Protein AF-A0A835YJF6-F1 (afdb_monomer_lite)

Secondary structure (DSSP, 8-state):
--HHHHHHHHHHTT-----------PPPPP-TT--GGGS---GGGTTS-SHHHHHHHHHHHHHTTSS---EEEEE--SS-HHHHHHHHHHHHHHHHHTT-EEEEE-TT-SSPPGGGT---SSS--B-PPPPHHHHHHHH--SSS-TT--S--PPPTTSS--TTTEEEEE-TT-SHHHHHHHHS-GGGPSTT-TT-SEEEEE-SS--HHHHTT-TTT----EE---S-HHHHHHHHHHH-TTTEE---S----S-HHHHSTT----HHHHHHHHHHHHHHHHHHHTSSSEEEETT-HHHHHHHHHTT-SS-EEEE-TTHHHHHHHHHHHHHHHHHHHHHHHHHHHHHHT--S---------------S------------S-HHHHHHHHHHHHHHHHHHHHHHHHHHHHHHHHTTTTS-----S----GGG-SSGGG--

Structure (mmCIF, N/CA/C/O backbone):
data_AF-A0A835YJF6-F1
#
_entry.id   AF-A0A835YJF6-F1
#
loop_
_atom_site.group_PDB
_atom_site.id
_atom_site.type_symbol
_atom_site.label_atom_id
_atom_site.label_alt_id
_atom_site.label_comp_id
_atom_site.label_asym_id
_atom_site.label_entity_id
_atom_site.label_seq_id
_atom_site.pdbx_PDB_ins_code
_atom_site.Cartn_x
_atom_site.Cartn_y
_atom_site.Cartn_z
_atom_site.occupancy
_atom_site.B_iso_or_equiv
_atom_site.auth_seq_id
_atom_site.auth_comp_id
_atom_site.auth_asym_id
_atom_site.auth_atom_id
_atom_site.pdbx_PDB_model_num
ATOM 1 N N . MET A 1 1 ? 22.612 -7.995 12.803 1.00 32.06 1 MET A N 1
ATOM 2 C CA . MET A 1 1 ? 22.121 -6.604 12.951 1.00 32.06 1 MET A CA 1
ATOM 3 C C . MET A 1 1 ? 21.130 -6.179 11.853 1.00 32.06 1 MET A C 1
ATOM 5 O O . MET A 1 1 ? 20.325 -5.317 12.154 1.00 32.06 1 MET A O 1
ATOM 9 N N . PHE A 1 2 ? 21.085 -6.792 10.651 1.00 37.75 2 PHE A N 1
ATOM 10 C CA . PHE A 1 2 ? 20.056 -6.483 9.624 1.00 37.75 2 PHE A CA 1
ATOM 11 C C . PHE A 1 2 ? 19.071 -7.614 9.263 1.00 37.75 2 PHE A C 1
ATOM 13 O O . PHE A 1 2 ? 18.009 -7.300 8.732 1.00 37.75 2 PHE A O 1
ATOM 20 N N . VAL A 1 3 ? 19.284 -8.861 9.723 1.00 31.72 3 VAL A N 1
ATOM 21 C CA . VAL A 1 3 ? 18.156 -9.800 9.963 1.00 31.72 3 VAL A CA 1
ATOM 22 C C . VAL A 1 3 ? 17.069 -9.097 10.791 1.00 31.72 3 VAL A C 1
ATOM 24 O O . VAL A 1 3 ? 15.887 -9.304 10.581 1.00 31.72 3 VAL A O 1
ATOM 27 N N . LEU A 1 4 ? 17.480 -8.163 11.654 1.00 30.41 4 LEU A N 1
ATOM 28 C CA . LEU A 1 4 ? 16.622 -7.316 12.472 1.00 30.41 4 LEU A CA 1
ATOM 29 C C . LEU A 1 4 ? 15.908 -6.179 11.731 1.00 30.41 4 LEU A C 1
ATOM 31 O O . LEU A 1 4 ? 14.928 -5.716 12.280 1.00 30.41 4 LEU A O 1
ATOM 35 N N . VAL A 1 5 ? 16.330 -5.706 10.550 1.00 35.91 5 VAL A N 1
ATOM 36 C CA . VAL A 1 5 ? 15.728 -4.502 9.926 1.00 35.91 5 VAL A CA 1
ATOM 37 C C . VAL A 1 5 ? 14.783 -4.836 8.776 1.00 35.91 5 VAL A C 1
ATOM 39 O O . VAL A 1 5 ? 13.746 -4.197 8.665 1.00 35.91 5 VAL A O 1
ATOM 42 N N . PHE A 1 6 ? 15.061 -5.869 7.974 1.00 40.69 6 PHE A N 1
ATOM 43 C CA . PHE A 1 6 ? 14.054 -6.378 7.030 1.00 40.69 6 PHE A CA 1
ATOM 44 C C . PHE A 1 6 ? 12.945 -7.128 7.777 1.00 40.69 6 PHE A C 1
ATOM 46 O O . PHE A 1 6 ? 11.768 -6.945 7.469 1.00 40.69 6 PHE A O 1
ATOM 53 N N . ALA A 1 7 ? 13.313 -7.846 8.854 1.00 38.31 7 ALA A N 1
ATOM 54 C CA . ALA A 1 7 ? 12.347 -8.207 9.879 1.00 38.31 7 ALA A CA 1
ATOM 55 C C . ALA A 1 7 ? 11.709 -6.936 10.441 1.00 38.31 7 ALA A C 1
ATOM 57 O O . ALA A 1 7 ? 10.521 -6.820 10.269 1.00 38.31 7 ALA A O 1
ATOM 58 N N . ALA A 1 8 ? 12.414 -5.931 10.983 1.00 34.50 8 ALA A N 1
ATOM 59 C CA . ALA A 1 8 ? 11.751 -4.748 11.563 1.00 34.50 8 ALA A CA 1
ATOM 60 C C . ALA A 1 8 ? 10.857 -3.942 10.614 1.00 34.50 8 ALA A C 1
ATOM 62 O O . ALA A 1 8 ? 9.972 -3.290 11.128 1.00 34.50 8 ALA A O 1
ATOM 63 N N . VAL A 1 9 ? 11.014 -3.949 9.291 1.00 41.66 9 VAL A N 1
ATOM 64 C CA . VAL A 1 9 ? 10.059 -3.271 8.391 1.00 41.66 9 VAL A CA 1
ATOM 65 C C . VAL A 1 9 ? 8.798 -4.120 8.211 1.00 41.66 9 VAL A C 1
ATOM 67 O O . VAL A 1 9 ? 7.701 -3.608 8.400 1.00 41.66 9 VAL A O 1
ATOM 70 N N . LEU A 1 10 ? 8.933 -5.432 7.982 1.00 42.59 10 LEU A N 1
ATOM 71 C CA . LEU A 1 10 ? 7.793 -6.366 7.952 1.00 42.59 10 LEU A CA 1
ATOM 72 C C . LEU A 1 10 ? 7.142 -6.563 9.341 1.00 42.59 10 LEU A C 1
ATOM 74 O O . LEU A 1 10 ? 5.952 -6.825 9.452 1.00 42.59 10 LEU A O 1
ATOM 78 N N . TYR A 1 11 ? 7.927 -6.404 10.404 1.00 38.03 11 TYR A N 1
ATOM 79 C CA . TYR A 1 11 ? 7.601 -6.607 11.817 1.00 38.03 11 TYR A CA 1
ATOM 80 C C . TYR A 1 11 ? 7.133 -5.300 12.470 1.00 38.03 11 TYR A C 1
ATOM 82 O O . TYR A 1 11 ? 6.319 -5.349 13.379 1.00 38.03 11 TYR A O 1
ATOM 90 N N . ALA A 1 12 ? 7.557 -4.115 12.009 1.00 38.00 12 ALA A N 1
ATOM 91 C CA . ALA A 1 12 ? 6.960 -2.835 12.415 1.00 38.00 12 ALA A CA 1
ATOM 92 C C . ALA A 1 12 ? 5.550 -2.681 11.846 1.00 38.00 12 ALA A C 1
ATOM 94 O O . ALA A 1 12 ? 4.707 -2.100 12.516 1.00 38.00 12 ALA A O 1
ATOM 95 N N . SER A 1 13 ? 5.261 -3.287 10.691 1.00 45.72 13 SER A N 1
ATOM 96 C CA . SER A 1 13 ? 3.884 -3.455 10.215 1.00 45.72 13 SER A CA 1
ATOM 97 C C . SER A 1 13 ? 3.064 -4.475 11.031 1.00 45.72 13 SER A C 1
ATOM 99 O O . SER A 1 13 ? 1.865 -4.576 10.803 1.00 45.72 13 SER A O 1
ATOM 101 N N . CYS A 1 14 ? 3.662 -5.204 11.990 1.00 40.47 14 CYS A N 1
ATOM 102 C CA . CYS A 1 14 ? 2.985 -6.228 12.809 1.00 40.47 14 CYS A CA 1
ATOM 103 C C . CYS A 1 14 ? 3.244 -6.156 14.341 1.00 40.47 14 CYS A C 1
ATOM 105 O O . CYS A 1 14 ? 2.711 -6.974 15.081 1.00 40.47 14 CYS A O 1
ATOM 107 N N . SER A 1 15 ? 3.957 -5.140 14.844 1.00 34.69 15 SER A N 1
ATOM 108 C CA . SER A 1 15 ? 4.247 -4.835 16.268 1.00 34.69 15 SER A CA 1
ATOM 109 C C . SER A 1 15 ? 5.180 -5.762 17.094 1.00 34.69 15 SER A C 1
ATOM 111 O O . SER A 1 15 ? 5.350 -6.951 16.859 1.00 34.69 15 SER A O 1
ATOM 113 N N . ARG A 1 16 ? 5.803 -5.120 18.106 1.00 34.19 16 ARG A N 1
ATOM 114 C CA . ARG A 1 16 ? 6.959 -5.441 18.990 1.00 34.19 16 ARG A CA 1
ATOM 115 C C . ARG A 1 16 ? 6.855 -6.684 19.912 1.00 34.19 16 ARG A C 1
ATOM 117 O O . ARG A 1 16 ? 5.871 -6.782 20.630 1.00 34.19 16 ARG A O 1
ATOM 124 N N . LEU A 1 17 ? 7.950 -7.474 20.038 1.00 26.62 17 LEU A N 1
ATOM 125 C CA . LEU A 1 17 ? 8.690 -7.872 21.282 1.00 26.62 17 LEU A CA 1
ATOM 126 C C . LEU A 1 17 ? 9.596 -9.134 21.125 1.00 26.62 17 LEU A C 1
ATOM 128 O O . LEU A 1 17 ? 9.132 -10.186 20.718 1.00 26.62 17 LEU A O 1
ATOM 132 N N . SER A 1 18 ? 10.854 -8.983 21.588 1.00 31.83 18 SER A N 1
ATOM 133 C CA . SER A 1 18 ? 11.801 -9.938 22.235 1.00 31.83 18 SER A CA 1
ATOM 134 C C . SER A 1 18 ? 12.612 -11.037 21.493 1.00 31.83 18 SER A C 1
ATOM 136 O O . SER A 1 18 ? 12.184 -12.169 21.348 1.00 31.83 18 SER A O 1
ATOM 138 N N . TYR A 1 19 ? 13.889 -10.687 21.240 1.00 30.41 19 TYR A N 1
ATOM 139 C CA . TYR A 1 19 ? 15.167 -11.231 21.785 1.00 30.41 19 TYR A CA 1
ATOM 140 C C . TYR A 1 19 ? 15.747 -12.651 21.482 1.00 30.41 19 TYR A C 1
ATOM 142 O O . TYR A 1 19 ? 15.258 -13.669 21.946 1.00 30.41 19 TYR A O 1
ATOM 150 N N . LEU A 1 20 ? 16.954 -12.587 20.874 1.00 27.22 20 LEU A N 1
ATOM 151 C CA . LEU A 1 20 ? 18.211 -13.377 20.951 1.00 27.22 20 LEU A CA 1
ATOM 152 C C . LEU A 1 20 ? 18.262 -14.909 20.758 1.00 27.22 20 LEU A C 1
ATOM 154 O O . LEU A 1 20 ? 17.838 -15.673 21.614 1.00 27.22 20 LEU A O 1
ATOM 158 N N . TYR A 1 21 ? 19.104 -15.322 19.794 1.00 26.44 21 TYR A N 1
ATOM 159 C CA . TYR A 1 21 ? 20.127 -16.356 20.023 1.00 26.44 21 TYR A CA 1
ATOM 160 C C . TYR A 1 21 ? 21.376 -16.120 19.153 1.00 26.44 21 TYR A C 1
ATOM 162 O O . TYR A 1 21 ? 21.285 -15.793 17.970 1.00 26.44 21 TYR A O 1
ATOM 170 N N . THR A 1 22 ? 22.553 -16.266 19.761 1.00 36.00 22 THR A N 1
ATOM 171 C CA . THR A 1 22 ? 23.878 -16.253 19.122 1.00 36.00 22 THR A CA 1
ATOM 172 C C . THR A 1 22 ? 24.328 -17.682 18.827 1.00 36.00 22 THR A C 1
ATOM 174 O O . THR A 1 22 ? 24.261 -18.518 19.723 1.00 36.00 22 THR A O 1
ATOM 177 N N . SER A 1 23 ? 24.892 -17.949 17.649 1.00 28.97 23 SER A N 1
ATOM 178 C CA . SER A 1 23 ? 25.898 -19.008 17.480 1.00 28.97 23 SER A CA 1
ATOM 179 C C . SER A 1 23 ? 26.676 -18.813 16.181 1.00 28.97 23 SER A C 1
ATOM 181 O O . SER A 1 23 ? 26.109 -18.506 15.135 1.00 28.97 23 SER A O 1
ATOM 183 N N . SER A 1 24 ? 27.991 -18.955 16.284 1.00 44.44 24 SER A N 1
ATOM 184 C CA . SER A 1 24 ? 28.992 -18.773 15.243 1.00 44.44 24 SER A CA 1
ATOM 185 C C . SER A 1 24 ? 29.307 -20.091 14.531 1.00 44.44 24 SER A C 1
ATOM 187 O O . SER A 1 24 ? 29.955 -20.960 15.112 1.00 44.44 24 SER A O 1
ATOM 189 N N . ALA A 1 25 ? 28.935 -20.193 13.256 1.00 33.75 25 ALA A N 1
ATOM 190 C CA . ALA A 1 25 ? 29.616 -21.012 12.253 1.00 33.75 25 ALA A CA 1
ATOM 191 C C . ALA A 1 25 ? 29.327 -20.414 10.862 1.00 33.75 25 ALA A C 1
ATOM 193 O O . ALA A 1 25 ? 28.202 -19.963 10.636 1.00 33.75 25 ALA A O 1
ATOM 194 N N . PRO A 1 26 ? 30.302 -20.358 9.936 1.00 40.53 26 PRO A N 1
ATOM 195 C CA . PRO A 1 26 ? 30.024 -19.959 8.561 1.00 40.53 26 PRO A CA 1
ATOM 196 C C . PRO A 1 26 ? 29.080 -20.987 7.913 1.00 40.53 26 PRO A C 1
ATOM 198 O O . PRO A 1 26 ? 29.295 -22.191 8.091 1.00 40.53 26 PRO A O 1
ATOM 201 N N . PRO A 1 27 ? 28.029 -20.550 7.197 1.00 40.12 27 PRO A N 1
ATOM 202 C CA . PRO A 1 27 ? 27.063 -21.468 6.619 1.00 40.12 27 PRO A CA 1
ATOM 203 C C . PRO A 1 27 ? 27.710 -22.292 5.495 1.00 40.12 27 PRO A C 1
ATOM 205 O O . PRO A 1 27 ? 28.524 -21.762 4.731 1.00 40.12 27 PRO A O 1
ATOM 208 N N . PRO A 1 28 ? 27.363 -23.584 5.369 1.00 45.44 28 PRO A N 1
ATOM 209 C CA . PRO A 1 28 ? 27.662 -24.339 4.162 1.00 45.44 28 PRO A CA 1
ATOM 210 C C . PRO A 1 28 ? 26.970 -23.678 2.963 1.00 45.44 28 PRO A C 1
ATOM 212 O O . PRO A 1 28 ? 25.868 -23.143 3.089 1.00 45.44 28 PRO A O 1
ATOM 215 N N . VAL A 1 29 ? 27.631 -23.717 1.803 1.00 44.59 29 VAL A N 1
ATOM 216 C CA . VAL A 1 29 ? 27.049 -23.296 0.520 1.00 44.59 29 VAL A CA 1
ATOM 217 C C . VAL A 1 29 ? 25.721 -24.047 0.340 1.00 44.59 29 VAL A C 1
ATOM 219 O O . VAL A 1 29 ? 25.739 -25.279 0.411 1.00 44.59 29 VAL A O 1
ATOM 222 N N . PRO A 1 30 ? 24.581 -23.351 0.182 1.00 43.22 30 PRO A N 1
ATOM 223 C CA . PRO A 1 30 ? 23.286 -24.007 0.153 1.00 43.22 30 PRO A CA 1
ATOM 224 C C . PRO A 1 30 ? 23.170 -24.883 -1.093 1.00 43.22 30 PRO A C 1
ATOM 226 O O . PRO A 1 30 ? 23.536 -24.491 -2.199 1.00 43.22 30 PRO A O 1
ATOM 229 N N . ASP A 1 31 ? 22.652 -26.088 -0.890 1.00 45.94 31 ASP A N 1
ATOM 230 C CA . ASP A 1 31 ? 22.070 -26.882 -1.959 1.00 45.94 31 ASP A CA 1
ATOM 231 C C . ASP A 1 31 ? 20.826 -26.125 -2.449 1.00 45.94 31 ASP A C 1
ATOM 233 O O . ASP A 1 31 ? 19.874 -25.916 -1.694 1.00 45.94 31 ASP A O 1
ATOM 237 N N . ASN A 1 32 ? 20.844 -25.658 -3.698 1.00 46.84 32 ASN A N 1
ATOM 238 C CA . ASN A 1 32 ? 19.817 -24.780 -4.274 1.00 46.84 32 ASN A CA 1
ATOM 239 C C . ASN A 1 32 ? 18.466 -25.491 -4.511 1.00 46.84 32 ASN A C 1
ATOM 241 O O . ASN A 1 32 ? 17.613 -24.977 -5.231 1.00 46.84 32 ASN A O 1
ATOM 245 N N . THR A 1 33 ? 18.268 -26.679 -3.936 1.00 44.44 33 THR A N 1
ATOM 246 C CA . THR A 1 33 ? 17.047 -27.485 -4.045 1.00 44.44 33 THR A CA 1
ATOM 247 C C . THR A 1 33 ? 16.291 -27.631 -2.721 1.00 44.44 33 THR A C 1
ATOM 249 O O . THR A 1 33 ? 15.497 -28.558 -2.553 1.00 44.44 33 THR A O 1
ATOM 252 N N . ILE A 1 34 ? 16.462 -26.692 -1.781 1.00 46.53 34 ILE A N 1
ATOM 253 C CA . ILE A 1 34 ? 15.537 -26.579 -0.645 1.00 46.53 34 ILE A CA 1
ATOM 254 C C . ILE A 1 34 ? 14.163 -26.187 -1.195 1.00 46.53 34 ILE A C 1
ATOM 256 O O . ILE A 1 34 ? 13.920 -25.044 -1.574 1.00 46.53 34 ILE A O 1
ATOM 260 N N . SER A 1 35 ? 13.261 -27.165 -1.243 1.00 48.34 35 SER A N 1
ATOM 261 C CA . SER A 1 35 ? 11.847 -26.935 -1.510 1.00 48.34 35 SER A CA 1
ATOM 262 C C . SER A 1 35 ? 11.313 -25.946 -0.475 1.00 48.34 35 SER A C 1
ATOM 264 O O . SER A 1 35 ? 11.231 -26.269 0.711 1.00 48.34 35 SER A O 1
ATOM 266 N N . LEU A 1 36 ? 10.914 -24.754 -0.931 1.00 51.59 36 LEU A N 1
ATOM 267 C CA . LEU A 1 36 ? 10.252 -23.715 -0.127 1.00 51.59 36 LEU A CA 1
ATOM 268 C C . LEU A 1 36 ? 9.073 -24.264 0.699 1.00 51.59 36 LEU A C 1
ATOM 270 O O . LEU A 1 36 ? 8.700 -23.683 1.713 1.00 51.59 36 LEU A O 1
ATOM 274 N N . ARG A 1 37 ? 8.519 -25.425 0.317 1.00 52.44 37 ARG A N 1
ATOM 275 C CA . ARG A 1 37 ? 7.421 -26.096 1.021 1.00 52.44 37 ARG A CA 1
ATOM 276 C C . ARG A 1 37 ? 7.800 -26.743 2.357 1.00 52.44 37 ARG A C 1
ATOM 278 O O . ARG A 1 37 ? 6.884 -27.116 3.083 1.00 52.44 37 ARG A O 1
ATOM 285 N N . SER A 1 38 ? 9.085 -26.915 2.684 1.00 50.25 38 SER A N 1
ATOM 286 C CA . SER A 1 38 ? 9.504 -27.553 3.946 1.00 50.25 38 SER A CA 1
ATOM 287 C C . SER A 1 38 ? 10.127 -26.604 4.968 1.00 50.25 38 SER A C 1
ATOM 289 O O . SER A 1 38 ? 10.550 -27.069 6.024 1.00 50.25 38 SER A O 1
ATOM 291 N N . MET A 1 39 ? 10.220 -25.301 4.685 1.00 57.38 39 MET A N 1
ATOM 292 C CA . MET A 1 39 ? 10.559 -24.346 5.737 1.00 57.38 39 MET A CA 1
ATOM 293 C C . MET A 1 39 ? 9.322 -24.150 6.607 1.00 57.38 39 MET A C 1
ATOM 295 O O . MET A 1 39 ? 8.306 -23.634 6.140 1.00 57.38 39 MET A O 1
ATOM 299 N N . ASP A 1 40 ? 9.405 -24.586 7.867 1.00 66.69 40 ASP A N 1
ATOM 300 C CA . ASP A 1 40 ? 8.418 -24.233 8.883 1.00 66.69 40 ASP A CA 1
ATOM 301 C C . ASP A 1 40 ? 8.139 -22.734 8.791 1.00 66.69 40 ASP A C 1
ATOM 303 O O . ASP A 1 40 ? 9.074 -21.927 8.780 1.00 66.69 40 ASP A O 1
ATOM 307 N N . ARG A 1 41 ? 6.850 -22.380 8.690 1.00 67.50 41 ARG A N 1
ATOM 308 C CA . ARG A 1 41 ? 6.380 -20.994 8.594 1.00 67.50 41 ARG A CA 1
ATOM 309 C C . ARG A 1 41 ? 7.154 -20.158 9.616 1.00 67.50 41 ARG A C 1
ATOM 311 O O . ARG A 1 41 ? 6.946 -20.400 10.815 1.00 67.50 41 ARG A O 1
ATOM 318 N N . PRO A 1 42 ? 8.022 -19.219 9.179 1.00 70.81 42 PRO A N 1
ATOM 319 C CA . PRO A 1 42 ? 8.784 -18.401 10.103 1.00 70.81 42 PRO A CA 1
ATOM 320 C C . PRO A 1 42 ? 7.818 -17.812 11.114 1.00 70.81 42 PRO A C 1
ATOM 322 O O . PRO A 1 42 ? 6.737 -17.351 10.744 1.00 70.81 42 PRO A O 1
ATOM 325 N N . GLU A 1 43 ? 8.174 -17.851 12.391 1.00 72.50 43 GLU A N 1
ATOM 326 C CA . GLU A 1 43 ? 7.300 -17.366 13.460 1.00 72.50 43 GLU A CA 1
ATOM 327 C C . GLU A 1 43 ? 6.804 -15.936 13.177 1.00 72.50 43 GLU A C 1
ATOM 329 O O . GLU A 1 43 ? 5.633 -15.627 13.394 1.00 72.50 43 GLU A O 1
ATOM 334 N N . ALA A 1 44 ? 7.655 -15.127 12.536 1.00 63.59 44 ALA A N 1
ATOM 335 C CA . ALA A 1 44 ? 7.358 -13.783 12.050 1.00 63.59 44 ALA A CA 1
ATOM 336 C C . ALA A 1 44 ? 6.135 -13.678 11.113 1.00 63.59 44 ALA A C 1
ATOM 338 O O . ALA A 1 44 ? 5.523 -12.617 11.047 1.00 63.59 44 ALA A O 1
ATOM 339 N N . PHE A 1 45 ? 5.746 -14.737 10.395 1.00 73.06 45 PHE A N 1
ATOM 340 C CA . PHE A 1 45 ? 4.587 -14.714 9.488 1.00 73.06 45 PHE A CA 1
ATOM 341 C C . PHE A 1 45 ? 3.269 -15.040 10.194 1.00 73.06 45 PHE A C 1
ATOM 343 O O . PHE A 1 45 ? 2.198 -14.749 9.665 1.00 73.06 45 PHE A O 1
ATOM 350 N N . ARG A 1 46 ? 3.303 -15.604 11.409 1.00 73.06 46 ARG A N 1
ATOM 351 C CA . ARG A 1 46 ? 2.081 -16.028 12.115 1.00 73.06 46 ARG A CA 1
ATOM 352 C C . ARG A 1 46 ? 1.176 -14.856 12.516 1.00 73.06 46 ARG A C 1
ATOM 354 O O . ARG A 1 46 ? -0.019 -15.072 12.681 1.00 73.06 46 ARG A O 1
ATOM 361 N N . GLY A 1 47 ? 1.720 -13.643 12.642 1.00 69.12 47 GLY A N 1
ATOM 362 C CA . GLY A 1 47 ? 0.978 -12.447 13.065 1.00 69.12 47 GLY A CA 1
ATOM 363 C C . GLY A 1 47 ? 0.435 -11.560 11.940 1.00 69.12 47 GLY A C 1
ATOM 364 O O . GLY A 1 47 ? -0.331 -10.647 12.221 1.00 69.12 47 GLY A O 1
ATOM 365 N N . CYS A 1 48 ? 0.802 -11.804 10.680 1.00 67.81 48 CYS A N 1
ATOM 366 C CA . CYS A 1 48 ? 0.650 -10.807 9.614 1.00 67.81 48 CYS A CA 1
ATOM 367 C C . CYS A 1 48 ? -0.352 -11.193 8.510 1.00 67.81 48 CYS A C 1
ATOM 369 O O . CYS A 1 48 ? -0.311 -10.631 7.418 1.00 67.81 48 CYS A O 1
ATOM 371 N N . GLY A 1 49 ? -1.254 -12.142 8.776 1.00 77.25 49 GLY A N 1
ATOM 372 C CA . GLY A 1 49 ? -2.222 -12.641 7.793 1.00 77.25 49 GLY A CA 1
ATOM 373 C C . GLY A 1 49 ? -1.647 -13.727 6.877 1.00 77.25 49 GLY A C 1
ATOM 374 O O . GLY A 1 49 ? -0.802 -14.507 7.309 1.00 77.25 49 GLY A O 1
ATOM 375 N N . HIS A 1 50 ? -2.166 -13.817 5.647 1.00 85.81 50 HIS A N 1
ATOM 376 C CA . HIS A 1 50 ? -1.775 -14.816 4.632 1.00 85.81 50 HIS A CA 1
ATOM 377 C C . HIS A 1 50 ? -1.222 -14.193 3.340 1.00 85.81 50 HIS A C 1
ATOM 379 O O . HIS A 1 50 ? -1.077 -14.867 2.314 1.00 85.81 50 HIS A O 1
ATOM 385 N N . TRP A 1 51 ? -0.995 -12.877 3.337 1.00 87.69 51 TRP A N 1
ATOM 386 C CA . TRP A 1 51 ? -0.615 -12.170 2.117 1.00 87.69 51 TRP A CA 1
ATOM 387 C C . TRP A 1 51 ? 0.815 -12.515 1.695 1.00 87.69 51 TRP A C 1
ATOM 389 O O . TRP A 1 51 ? 1.079 -12.567 0.498 1.00 87.69 51 TRP A O 1
ATOM 399 N N . GLN A 1 52 ? 1.713 -12.804 2.645 1.00 89.88 52 GLN A N 1
ATOM 400 C CA . GLN A 1 52 ? 3.088 -13.205 2.357 1.00 89.88 52 GLN A CA 1
ATOM 401 C C . GLN A 1 52 ? 3.106 -14.507 1.574 1.00 89.88 52 GLN A C 1
ATOM 403 O O . GLN A 1 52 ? 3.701 -14.555 0.506 1.00 89.88 52 GLN A O 1
ATOM 408 N N . GLU A 1 53 ? 2.415 -15.540 2.062 1.00 90.38 53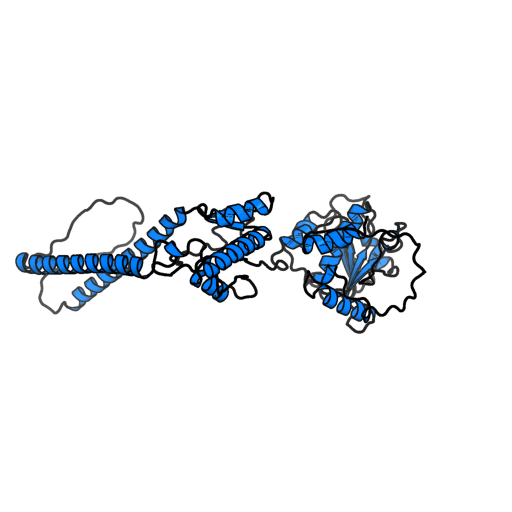 GLU A N 1
ATOM 409 C CA . GLU A 1 53 ? 2.369 -16.838 1.388 1.00 90.38 53 GLU A CA 1
ATOM 410 C C . GLU A 1 53 ? 1.703 -16.725 0.017 1.00 90.38 53 GLU A C 1
ATOM 412 O O . GLU A 1 53 ? 2.183 -17.304 -0.954 1.00 90.38 53 GLU A O 1
ATOM 417 N N . SER A 1 54 ? 0.632 -15.930 -0.072 1.00 92.81 54 SER A N 1
ATOM 418 C CA . SER A 1 54 ? -0.065 -15.682 -1.337 1.00 92.81 54 SER A CA 1
ATOM 419 C C . SER A 1 54 ? 0.846 -14.991 -2.355 1.00 92.81 54 SER A C 1
ATOM 421 O O . SER A 1 54 ? 0.874 -15.375 -3.522 1.00 92.81 54 SER A O 1
ATOM 423 N N . TYR A 1 55 ? 1.618 -13.991 -1.919 1.00 95.44 55 TYR A N 1
ATOM 424 C CA . TYR A 1 55 ? 2.565 -13.295 -2.781 1.00 95.44 55 TYR A CA 1
ATOM 425 C C . TYR A 1 55 ? 3.771 -14.172 -3.137 1.00 95.44 55 TYR A C 1
ATOM 427 O O . TYR A 1 55 ? 4.225 -14.124 -4.273 1.00 95.44 55 TYR A O 1
ATOM 435 N N . MET A 1 56 ? 4.266 -14.998 -2.210 1.00 94.94 56 MET A N 1
ATOM 436 C CA . MET A 1 56 ? 5.344 -15.958 -2.470 1.00 94.94 56 MET A CA 1
ATOM 437 C C . MET A 1 56 ? 4.942 -16.979 -3.543 1.00 94.94 56 MET A C 1
ATOM 439 O O . MET A 1 56 ? 5.689 -17.148 -4.503 1.00 94.94 56 MET A O 1
ATOM 443 N N . ASP A 1 57 ? 3.755 -17.596 -3.436 1.00 95.44 57 ASP A N 1
ATOM 444 C CA . ASP A 1 57 ? 3.237 -18.527 -4.457 1.00 95.44 57 ASP A CA 1
ATOM 445 C C . ASP A 1 57 ? 3.061 -17.825 -5.809 1.00 95.44 57 ASP A C 1
ATOM 447 O O . ASP A 1 57 ? 3.516 -18.319 -6.842 1.00 95.44 57 ASP A O 1
ATOM 451 N N . PHE A 1 58 ? 2.450 -16.636 -5.810 1.00 97.50 58 PHE A N 1
ATOM 452 C CA . PHE A 1 58 ? 2.287 -15.829 -7.018 1.00 97.50 58 PHE A CA 1
ATOM 453 C C . PHE A 1 58 ? 3.635 -15.500 -7.679 1.00 97.50 58 PHE A C 1
ATOM 455 O O . PHE A 1 58 ? 3.793 -15.665 -8.893 1.00 97.50 58 PHE A O 1
ATOM 462 N N . HIS A 1 59 ? 4.610 -15.050 -6.889 1.00 97.81 59 HIS A N 1
ATOM 463 C CA . HIS A 1 59 ? 5.942 -14.670 -7.346 1.00 97.81 59 HIS A CA 1
ATOM 464 C C . HIS A 1 59 ? 6.674 -15.870 -7.952 1.00 97.81 59 HIS A C 1
ATOM 466 O O . HIS A 1 59 ? 7.074 -15.807 -9.115 1.00 97.81 59 HIS A O 1
ATOM 472 N N . GLU A 1 60 ? 6.747 -16.989 -7.226 1.00 96.75 60 GLU A N 1
ATOM 473 C CA . GLU A 1 60 ? 7.386 -18.227 -7.686 1.00 96.75 60 GLU A CA 1
ATOM 474 C C . GLU A 1 60 ? 6.757 -18.733 -8.990 1.00 96.75 60 GLU A C 1
ATOM 476 O O . GLU A 1 60 ? 7.462 -19.020 -9.959 1.00 96.75 60 GLU A O 1
ATOM 481 N N . ARG A 1 61 ? 5.422 -18.787 -9.057 1.00 98.00 61 ARG A N 1
ATOM 482 C CA . ARG A 1 61 ? 4.704 -19.261 -10.247 1.00 98.00 61 ARG A CA 1
ATOM 483 C C . ARG A 1 61 ? 4.873 -18.336 -11.446 1.00 98.00 61 ARG A C 1
ATOM 485 O O . ARG A 1 61 ? 4.922 -18.829 -12.572 1.00 98.00 61 ARG A O 1
ATOM 492 N N . THR A 1 62 ? 4.990 -17.028 -11.226 1.00 97.88 62 THR A N 1
ATOM 493 C CA . THR A 1 62 ? 5.292 -16.064 -12.294 1.00 97.88 62 THR A CA 1
ATOM 494 C C . THR A 1 62 ? 6.707 -16.278 -12.828 1.00 97.88 62 THR A C 1
ATOM 496 O O . THR A 1 62 ? 6.884 -16.397 -14.038 1.00 97.88 62 THR A O 1
ATOM 499 N N . LEU A 1 63 ? 7.704 -16.427 -11.945 1.00 96.94 63 LEU A N 1
ATOM 500 C CA . LEU A 1 63 ? 9.085 -16.710 -12.355 1.00 96.94 63 LEU A CA 1
ATOM 501 C C . LEU A 1 63 ? 9.227 -18.058 -13.076 1.00 96.94 63 LEU A C 1
ATOM 503 O O . LEU A 1 63 ? 10.010 -18.177 -14.016 1.00 96.94 63 LEU A O 1
ATOM 507 N N . ALA A 1 64 ? 8.462 -19.068 -12.659 1.00 97.38 64 ALA A N 1
ATOM 508 C CA . ALA A 1 64 ? 8.439 -20.389 -13.283 1.00 97.38 64 ALA A CA 1
ATOM 509 C C . ALA A 1 64 ? 7.665 -20.428 -14.619 1.00 97.38 64 ALA A C 1
ATOM 511 O O . ALA A 1 64 ? 7.603 -21.481 -15.254 1.00 97.38 64 ALA A O 1
ATOM 512 N N . GLY A 1 65 ? 7.044 -19.318 -15.039 1.00 97.44 65 GLY A N 1
ATOM 513 C CA . GLY A 1 65 ? 6.219 -19.245 -16.250 1.00 97.44 65 GLY A CA 1
ATOM 514 C C . GLY A 1 65 ? 4.868 -19.962 -16.141 1.00 97.44 65 GLY A C 1
ATOM 515 O O . GLY A 1 65 ? 4.206 -20.188 -17.151 1.00 97.44 65 GLY A O 1
ATOM 516 N N . ALA A 1 66 ? 4.444 -20.330 -14.929 1.00 98.19 66 ALA A N 1
ATOM 517 C CA . ALA A 1 66 ? 3.137 -20.933 -14.668 1.00 98.19 66 ALA A CA 1
ATOM 518 C C . ALA A 1 66 ? 1.997 -19.896 -14.625 1.00 98.19 66 ALA A C 1
ATOM 520 O O . ALA A 1 66 ? 0.824 -20.272 -14.651 1.00 98.19 66 ALA A O 1
ATOM 521 N N . LEU A 1 67 ? 2.333 -18.606 -14.538 1.00 98.00 67 LEU A N 1
ATOM 522 C CA . LEU A 1 67 ? 1.424 -17.468 -14.684 1.00 98.00 67 LEU A CA 1
ATOM 523 C C . LEU A 1 67 ? 1.912 -16.553 -15.821 1.00 98.00 67 LEU A C 1
ATOM 525 O O . LEU A 1 67 ? 3.107 -16.572 -16.132 1.00 98.00 67 LEU A O 1
ATOM 529 N N . PRO A 1 68 ? 1.021 -15.749 -16.441 1.00 97.88 68 PRO A N 1
ATOM 530 C CA . PRO A 1 68 ? 1.423 -14.749 -17.424 1.00 97.88 68 PRO A CA 1
ATOM 531 C C . PRO A 1 68 ? 2.509 -13.808 -16.876 1.00 97.88 68 PRO A C 1
ATOM 533 O O . PRO A 1 68 ? 2.489 -13.484 -15.685 1.00 97.88 68 PRO A O 1
ATOM 536 N N . PRO A 1 69 ? 3.444 -13.351 -17.724 1.00 97.81 69 PRO A N 1
ATOM 537 C CA . PRO A 1 69 ? 4.537 -12.490 -17.297 1.00 97.81 69 PRO A CA 1
ATOM 538 C C . PRO A 1 69 ? 3.999 -11.162 -16.753 1.00 97.81 69 PRO A C 1
ATOM 540 O O . PRO A 1 69 ? 3.382 -10.387 -17.477 1.00 97.81 69 PRO A O 1
ATOM 543 N N . ARG A 1 70 ? 4.238 -10.907 -15.465 1.00 97.75 70 ARG A N 1
ATOM 544 C CA . ARG A 1 70 ? 3.912 -9.646 -14.788 1.00 97.75 70 ARG A CA 1
ATOM 545 C C . ARG A 1 70 ? 5.026 -9.323 -13.808 1.00 97.75 70 ARG A C 1
ATOM 547 O O . ARG A 1 70 ? 5.029 -9.824 -12.690 1.00 97.75 70 ARG A O 1
ATOM 554 N N . TYR A 1 71 ? 5.979 -8.503 -14.223 1.00 98.38 71 TYR A N 1
ATOM 555 C CA . TYR A 1 71 ? 7.180 -8.182 -13.457 1.00 98.38 71 TYR A CA 1
ATOM 556 C C . TYR A 1 71 ? 7.206 -6.707 -13.077 1.00 98.38 71 TYR A C 1
ATOM 558 O O . TYR A 1 71 ? 6.795 -5.843 -13.856 1.00 98.38 71 TYR A O 1
ATOM 566 N N . LEU A 1 72 ? 7.731 -6.425 -11.887 1.00 98.31 72 LEU A N 1
ATOM 567 C CA . LEU A 1 72 ? 8.160 -5.088 -11.498 1.00 98.31 72 LEU A CA 1
ATOM 568 C C . LEU A 1 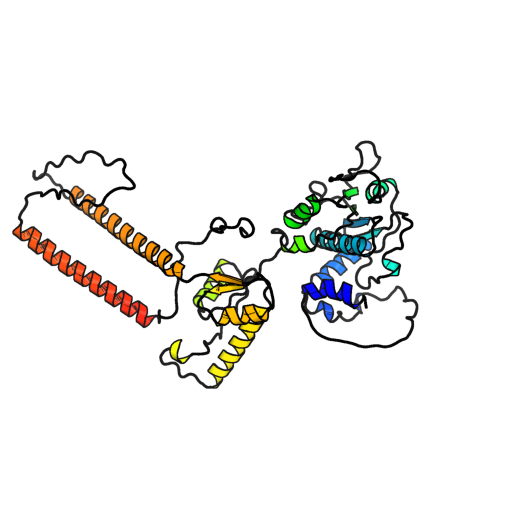72 ? 9.641 -5.164 -11.152 1.00 98.31 72 LEU A C 1
ATOM 570 O O . LEU A 1 72 ? 10.040 -5.827 -10.195 1.00 98.31 72 LEU A O 1
ATOM 574 N N . VAL A 1 73 ? 10.452 -4.507 -11.971 1.00 98.00 73 VAL A N 1
ATOM 575 C CA . VAL A 1 73 ? 11.906 -4.575 -11.916 1.00 98.00 73 VAL A CA 1
ATOM 576 C C . VAL A 1 73 ? 12.440 -3.270 -11.344 1.00 98.00 73 VAL A C 1
ATOM 578 O O . VAL A 1 73 ? 12.399 -2.224 -11.990 1.00 98.00 73 VAL A O 1
ATOM 581 N N . SER A 1 74 ? 12.967 -3.340 -10.126 1.00 96.88 74 SER A N 1
ATOM 582 C CA . SER A 1 74 ? 13.737 -2.267 -9.511 1.00 96.88 74 SER A CA 1
ATOM 583 C C . SER A 1 74 ? 15.049 -2.085 -10.267 1.00 96.88 74 SER A C 1
ATOM 585 O O . SER A 1 74 ? 15.937 -2.940 -10.220 1.00 96.88 74 SER A O 1
ATOM 587 N N . VAL A 1 75 ? 15.177 -0.971 -10.981 1.00 95.62 75 VAL A N 1
ATOM 588 C CA . VAL A 1 75 ? 16.447 -0.549 -11.565 1.00 95.62 75 VAL A CA 1
ATOM 589 C C . VAL A 1 75 ? 17.203 0.223 -10.500 1.00 95.62 75 VAL A C 1
ATOM 591 O O . VAL A 1 75 ? 16.758 1.275 -10.032 1.00 95.62 75 VAL A O 1
ATOM 594 N N . THR A 1 76 ? 18.355 -0.316 -10.116 1.00 92.31 76 THR A N 1
ATOM 595 C CA . THR A 1 76 ? 19.229 0.315 -9.132 1.00 92.31 76 THR A CA 1
ATOM 596 C C . THR A 1 76 ? 19.617 1.730 -9.568 1.00 92.31 76 THR A C 1
ATOM 598 O O . THR A 1 76 ? 19.765 2.019 -10.752 1.00 92.31 76 THR A O 1
ATOM 601 N N . VAL A 1 77 ? 19.804 2.616 -8.597 1.00 89.50 77 VAL A N 1
ATOM 602 C CA . VAL A 1 77 ? 20.197 4.012 -8.803 1.00 89.50 77 VAL A CA 1
ATOM 603 C C . VAL A 1 77 ? 21.561 4.301 -8.205 1.00 89.50 77 VAL A C 1
ATOM 605 O O . VAL A 1 77 ? 21.900 3.767 -7.145 1.00 89.50 77 VAL A O 1
ATOM 608 N N . GLU A 1 78 ? 22.309 5.214 -8.822 1.00 88.06 78 GLU A N 1
ATOM 609 C CA . GLU A 1 78 ? 23.510 5.816 -8.237 1.00 88.06 78 GLU A CA 1
ATOM 610 C C . GLU A 1 78 ? 23.115 6.739 -7.068 1.00 88.06 78 GLU A C 1
ATOM 612 O O . GLU A 1 78 ? 22.943 7.954 -7.211 1.00 88.06 78 GLU A O 1
ATOM 617 N N . ALA A 1 79 ? 22.900 6.133 -5.902 1.00 86.94 79 ALA A N 1
ATOM 618 C CA . ALA A 1 79 ? 22.595 6.795 -4.639 1.00 86.94 79 ALA A CA 1
ATOM 619 C C . ALA A 1 79 ? 23.239 6.041 -3.464 1.00 86.94 79 ALA A C 1
ATOM 621 O O . ALA A 1 79 ? 23.764 4.933 -3.619 1.00 86.94 79 ALA A O 1
ATOM 622 N N . GLY A 1 80 ? 23.189 6.641 -2.270 1.00 86.94 80 GLY A N 1
ATOM 623 C CA . GLY A 1 80 ? 23.641 5.979 -1.048 1.00 86.94 80 GLY A CA 1
ATOM 624 C C . GLY A 1 80 ? 22.868 4.682 -0.779 1.00 86.94 80 GLY A C 1
ATOM 625 O O . GLY A 1 80 ? 21.724 4.525 -1.204 1.00 86.94 80 GLY A O 1
ATOM 626 N N . LEU A 1 81 ? 23.477 3.744 -0.045 1.00 88.31 81 LEU A N 1
ATOM 627 C CA . LEU A 1 81 ? 22.855 2.447 0.263 1.00 88.31 81 LEU A CA 1
ATOM 628 C C . LEU A 1 81 ? 21.475 2.598 0.926 1.00 88.31 81 LEU A C 1
ATOM 630 O O . LEU A 1 81 ? 20.548 1.883 0.563 1.00 88.31 81 LEU A O 1
ATOM 634 N N . ALA A 1 82 ? 21.332 3.537 1.866 1.00 86.00 82 ALA A N 1
ATOM 635 C CA . ALA A 1 82 ? 20.065 3.781 2.557 1.00 86.00 82 ALA A CA 1
ATOM 636 C C . ALA A 1 82 ? 18.959 4.234 1.590 1.00 86.00 82 ALA A C 1
ATOM 638 O O . ALA A 1 82 ? 17.867 3.672 1.608 1.00 86.00 82 ALA A O 1
ATOM 639 N N . ASP A 1 83 ? 19.271 5.190 0.713 1.00 89.81 83 ASP A N 1
ATOM 640 C CA . ASP A 1 83 ? 18.370 5.719 -0.317 1.00 89.81 83 ASP A CA 1
ATOM 641 C C . ASP A 1 83 ? 17.921 4.623 -1.290 1.00 89.81 83 ASP A C 1
ATOM 643 O O . ASP A 1 83 ? 16.728 4.465 -1.560 1.00 89.81 83 ASP A O 1
ATOM 647 N N . ARG A 1 84 ? 18.877 3.809 -1.761 1.00 90.25 84 ARG A N 1
ATOM 648 C CA . ARG A 1 84 ? 18.609 2.638 -2.608 1.00 90.25 84 ARG A CA 1
ATOM 649 C C . ARG A 1 84 ? 17.681 1.654 -1.907 1.00 90.25 84 ARG A C 1
ATOM 651 O O . ARG A 1 84 ? 16.699 1.217 -2.500 1.00 90.25 84 ARG A O 1
ATOM 658 N N . LEU A 1 85 ? 17.973 1.319 -0.651 1.00 90.44 85 LEU A N 1
ATOM 659 C CA . LEU A 1 85 ? 17.203 0.339 0.106 1.00 90.44 85 LEU A CA 1
ATOM 660 C C . LEU A 1 85 ? 15.760 0.804 0.312 1.00 90.44 85 LEU A C 1
ATOM 662 O O . LEU A 1 85 ? 14.827 0.060 0.023 1.00 90.44 85 LEU A O 1
ATOM 666 N N . ILE A 1 86 ? 15.552 2.038 0.771 1.00 89.56 86 ILE A N 1
ATOM 667 C CA . ILE A 1 86 ? 14.199 2.531 1.035 1.00 89.56 86 ILE A CA 1
ATOM 668 C C . ILE A 1 86 ? 13.402 2.765 -0.265 1.00 89.56 86 ILE A C 1
ATOM 670 O O . ILE A 1 86 ? 12.184 2.556 -0.296 1.00 89.56 86 ILE A O 1
ATOM 674 N N . GLY A 1 87 ? 14.080 3.137 -1.359 1.00 92.62 87 GLY A N 1
ATOM 675 C CA . GLY A 1 87 ? 13.496 3.180 -2.701 1.00 92.62 87 GLY A CA 1
ATOM 676 C C . GLY A 1 87 ? 13.035 1.794 -3.159 1.00 92.62 87 GLY A C 1
ATOM 677 O O . GLY A 1 87 ? 11.876 1.630 -3.535 1.00 92.62 87 GLY A O 1
ATOM 678 N N . THR A 1 88 ? 13.900 0.788 -3.011 1.00 94.81 88 THR A N 1
ATOM 679 C CA . THR A 1 88 ? 13.619 -0.627 -3.317 1.00 94.81 88 THR A CA 1
ATOM 680 C C . THR A 1 88 ? 12.435 -1.153 -2.506 1.00 94.81 88 THR A C 1
ATOM 682 O O . THR A 1 88 ? 11.545 -1.787 -3.061 1.00 94.81 88 THR A O 1
ATOM 685 N N . ILE A 1 89 ? 12.367 -0.842 -1.206 1.00 93.50 89 ILE A N 1
ATOM 686 C CA . ILE A 1 89 ? 11.233 -1.227 -0.350 1.00 93.50 89 ILE A CA 1
ATOM 687 C C . ILE A 1 89 ? 9.930 -0.628 -0.885 1.00 93.50 89 ILE A C 1
ATOM 689 O O . ILE A 1 89 ? 8.939 -1.337 -1.016 1.00 93.50 89 ILE A O 1
ATOM 693 N N . SER A 1 90 ? 9.921 0.656 -1.249 1.00 94.44 90 SER A N 1
ATOM 694 C CA . SER A 1 90 ? 8.708 1.296 -1.788 1.00 94.44 90 SER A CA 1
ATOM 695 C C . SER A 1 90 ? 8.250 0.636 -3.095 1.00 94.44 90 SER A C 1
ATOM 697 O O . SER A 1 90 ? 7.060 0.407 -3.292 1.00 94.44 90 SER A O 1
ATOM 699 N N . GLN A 1 91 ? 9.201 0.254 -3.951 1.00 96.19 91 GLN A N 1
ATOM 700 C CA . GLN A 1 91 ? 8.934 -0.467 -5.198 1.00 96.19 91 GLN A CA 1
ATOM 701 C C . GLN A 1 91 ? 8.452 -1.904 -4.964 1.00 96.19 91 GLN A C 1
ATOM 703 O O . GLN A 1 91 ? 7.618 -2.392 -5.719 1.00 96.19 91 GLN A O 1
ATOM 708 N N . PHE A 1 92 ? 8.919 -2.576 -3.910 1.00 96.69 92 PHE A N 1
ATOM 709 C CA . PHE A 1 92 ? 8.390 -3.881 -3.518 1.00 96.69 92 PHE A CA 1
ATOM 710 C C . PHE A 1 92 ? 6.911 -3.794 -3.119 1.00 96.69 92 PHE A C 1
ATOM 712 O O . PHE A 1 92 ? 6.106 -4.587 -3.600 1.00 96.69 92 PHE A O 1
ATOM 719 N N . TYR A 1 93 ? 6.523 -2.806 -2.304 1.00 95.00 93 TYR A N 1
ATOM 720 C CA . TYR A 1 93 ? 5.107 -2.590 -1.974 1.00 95.00 93 TYR A CA 1
ATOM 721 C C . TYR A 1 93 ? 4.271 -2.277 -3.217 1.00 95.00 93 TYR A C 1
ATOM 723 O O . TYR A 1 93 ? 3.147 -2.755 -3.348 1.00 95.00 93 TYR A O 1
ATOM 731 N N . LEU A 1 94 ? 4.835 -1.523 -4.159 1.00 95.38 94 LEU A N 1
ATOM 732 C CA . LEU A 1 94 ? 4.195 -1.272 -5.443 1.00 95.38 94 LEU A CA 1
ATOM 733 C C . LEU A 1 94 ? 3.986 -2.570 -6.243 1.00 95.38 94 LEU A C 1
ATOM 735 O O . LEU A 1 94 ? 2.911 -2.777 -6.801 1.00 95.38 94 LEU A O 1
ATOM 739 N N . ALA A 1 95 ? 4.969 -3.475 -6.257 1.00 97.62 95 ALA A N 1
ATOM 740 C CA . ALA A 1 95 ? 4.856 -4.786 -6.902 1.00 97.62 95 ALA A CA 1
ATOM 741 C C . ALA A 1 95 ? 3.781 -5.660 -6.244 1.00 97.62 95 ALA A C 1
ATOM 743 O O . ALA A 1 95 ? 2.982 -6.292 -6.934 1.00 97.62 95 ALA A O 1
ATOM 744 N N . LEU A 1 96 ? 3.728 -5.645 -4.910 1.00 96.00 96 LEU A N 1
ATOM 745 C CA . LEU A 1 96 ? 2.725 -6.355 -4.124 1.00 96.00 96 LEU A CA 1
ATOM 746 C C . LEU A 1 96 ? 1.304 -5.889 -4.477 1.00 96.00 96 LEU A C 1
ATOM 748 O O . LEU A 1 96 ? 0.438 -6.720 -4.742 1.00 96.00 96 LEU A O 1
ATOM 752 N N . LEU A 1 97 ? 1.072 -4.575 -4.519 1.00 95.12 97 LEU A N 1
ATOM 753 C CA . LEU A 1 97 ? -0.253 -3.999 -4.783 1.00 95.12 97 LEU A CA 1
ATOM 754 C C . LEU A 1 97 ? -0.696 -4.129 -6.243 1.00 95.12 97 LEU A C 1
ATOM 756 O O . LEU A 1 97 ? -1.876 -4.349 -6.499 1.00 95.12 97 LEU A O 1
ATOM 760 N N . SER A 1 98 ? 0.243 -4.051 -7.188 1.00 96.44 98 SER A N 1
ATOM 761 C CA . SER A 1 98 ? -0.019 -4.204 -8.631 1.00 96.44 98 SER A CA 1
ATOM 762 C C . SER A 1 98 ? -0.003 -5.658 -9.123 1.00 96.44 98 SER A C 1
ATOM 764 O O . SER A 1 98 ? -0.131 -5.907 -10.326 1.00 96.44 98 SER A O 1
ATOM 766 N N . GLN A 1 99 ? 0.161 -6.624 -8.207 1.00 97.06 99 GLN A N 1
ATOM 767 C CA . GLN A 1 99 ? 0.286 -8.054 -8.505 1.00 97.06 99 GLN A CA 1
ATOM 768 C C . GLN A 1 99 ? 1.354 -8.324 -9.575 1.00 97.06 99 GLN A C 1
ATOM 770 O O . GLN A 1 99 ? 1.077 -8.844 -10.661 1.00 97.06 99 GLN A O 1
ATOM 775 N N . ARG A 1 100 ? 2.591 -7.925 -9.273 1.00 98.25 100 ARG A N 1
ATOM 776 C CA . ARG A 1 100 ? 3.769 -8.116 -10.125 1.00 98.25 100 ARG A CA 1
ATOM 777 C C . ARG A 1 100 ? 4.873 -8.825 -9.350 1.00 98.25 100 ARG A C 1
ATOM 779 O O . ARG A 1 100 ? 5.108 -8.531 -8.184 1.00 98.25 100 ARG A O 1
ATOM 786 N N . ALA A 1 101 ? 5.563 -9.760 -9.994 1.00 98.25 101 ALA A N 1
ATOM 787 C CA . ALA A 1 101 ? 6.718 -10.431 -9.426 1.00 98.25 101 ALA A CA 1
ATOM 788 C C . ALA A 1 101 ? 7.888 -9.443 -9.332 1.00 98.25 101 ALA A C 1
ATOM 790 O O . ALA A 1 101 ? 8.409 -8.964 -10.343 1.00 98.25 101 ALA A O 1
ATOM 791 N N . PHE A 1 102 ? 8.272 -9.111 -8.102 1.00 98.44 102 PHE A N 1
ATOM 792 C CA . PHE A 1 102 ? 9.355 -8.176 -7.826 1.00 98.44 102 PHE A CA 1
ATOM 793 C C . PHE A 1 102 ? 10.731 -8.766 -8.137 1.00 98.44 102 PHE A C 1
ATOM 795 O O . PHE A 1 102 ? 11.065 -9.855 -7.666 1.00 98.44 102 PHE A O 1
ATOM 802 N N . GLN A 1 103 ? 11.550 -8.015 -8.867 1.00 98.19 103 GLN A N 1
ATOM 803 C CA . GLN A 1 103 ? 12.962 -8.319 -9.074 1.00 98.19 103 GLN A CA 1
ATOM 804 C C . GLN A 1 103 ? 13.810 -7.044 -9.040 1.00 98.19 103 GLN A C 1
ATOM 806 O O . GLN A 1 103 ? 13.295 -5.936 -9.168 1.00 98.19 103 GLN A O 1
ATOM 811 N N . ILE A 1 104 ? 15.121 -7.197 -8.901 1.00 97.19 104 ILE A N 1
ATOM 812 C CA . ILE A 1 104 ? 16.107 -6.124 -8.857 1.00 97.19 104 ILE A CA 1
ATOM 813 C C . ILE A 1 104 ? 17.148 -6.387 -9.932 1.00 97.19 104 ILE A C 1
ATOM 815 O O . ILE A 1 104 ? 17.644 -7.501 -10.082 1.00 97.19 104 ILE A O 1
ATOM 819 N N . THR A 1 105 ? 17.493 -5.337 -10.668 1.00 95.94 105 THR A N 1
ATOM 820 C CA . THR A 1 105 ? 18.601 -5.345 -11.615 1.00 95.94 105 THR A CA 1
ATOM 821 C C . THR A 1 105 ? 19.594 -4.239 -11.263 1.00 95.94 105 THR A C 1
ATOM 823 O O . THR A 1 105 ? 19.224 -3.115 -10.895 1.00 95.94 105 THR A O 1
ATOM 826 N N . ASN A 1 106 ? 20.885 -4.546 -11.386 1.00 91.88 106 ASN A N 1
ATOM 827 C CA . ASN A 1 106 ? 21.930 -3.519 -11.387 1.00 91.88 106 ASN A CA 1
ATOM 828 C C . ASN A 1 106 ? 22.037 -2.847 -12.757 1.00 91.88 106 ASN A C 1
ATOM 830 O O . ASN A 1 106 ? 22.604 -1.760 -12.864 1.00 91.88 106 ASN A O 1
ATOM 834 N N . ALA A 1 107 ? 21.478 -3.479 -13.792 1.00 89.00 107 ALA A N 1
ATOM 835 C CA . ALA A 1 107 ? 21.483 -3.012 -15.160 1.00 89.00 107 ALA A CA 1
ATOM 836 C C . ALA A 1 107 ? 22.893 -2.605 -15.620 1.00 89.00 107 ALA A C 1
ATOM 838 O O . ALA A 1 107 ? 23.123 -1.488 -16.087 1.00 89.00 107 ALA A O 1
ATOM 839 N N . GLY A 1 108 ? 23.871 -3.484 -15.411 1.00 84.62 108 GLY A N 1
ATOM 840 C CA . GLY A 1 108 ? 25.270 -3.247 -15.774 1.00 84.62 108 GLY A CA 1
ATOM 841 C C . GLY A 1 108 ? 25.963 -2.085 -15.043 1.00 84.62 108 GLY A C 1
ATOM 842 O O . GLY A 1 108 ? 27.041 -1.663 -15.462 1.00 84.62 108 GLY A O 1
ATOM 843 N N . GLN A 1 109 ? 25.375 -1.531 -13.975 1.00 82.00 109 GLN A N 1
ATOM 844 C CA . GLN A 1 109 ? 26.051 -0.536 -13.138 1.00 82.00 109 GLN A CA 1
ATOM 845 C C . GLN A 1 109 ? 27.179 -1.172 -12.325 1.00 82.00 109 GLN A C 1
ATOM 847 O O . GLN A 1 109 ? 27.099 -2.321 -11.900 1.00 82.00 109 GLN A O 1
ATOM 852 N N . THR A 1 110 ? 28.207 -0.380 -12.024 1.00 86.56 110 THR A N 1
ATOM 853 C CA . THR A 1 110 ? 29.352 -0.775 -11.185 1.00 86.56 110 THR A CA 1
ATOM 854 C C . THR A 1 110 ? 29.045 -0.763 -9.683 1.00 86.56 110 THR A C 1
ATOM 856 O O . THR A 1 110 ? 29.951 -0.881 -8.855 1.00 86.56 110 THR A O 1
ATOM 859 N N . LEU A 1 111 ? 27.776 -0.593 -9.309 1.00 85.75 111 LEU A N 1
ATOM 860 C CA . LEU A 1 111 ? 27.343 -0.592 -7.920 1.00 85.75 111 LEU A CA 1
ATOM 861 C C . LEU A 1 111 ? 27.300 -2.026 -7.380 1.00 85.75 111 LEU A C 1
ATOM 863 O O . LEU A 1 111 ? 26.830 -2.923 -8.080 1.00 85.75 111 LEU A O 1
ATOM 867 N N . PRO A 1 112 ? 27.705 -2.248 -6.118 1.00 89.62 112 PRO A N 1
ATOM 868 C CA . PRO A 1 112 ? 27.491 -3.530 -5.470 1.00 89.62 112 PRO A CA 1
ATOM 869 C C . PRO A 1 112 ? 26.000 -3.927 -5.492 1.00 89.62 112 PRO A C 1
ATOM 871 O O . PRO A 1 112 ? 25.155 -3.083 -5.132 1.00 89.62 112 PRO A O 1
ATOM 874 N N . PRO A 1 113 ? 25.672 -5.174 -5.888 1.00 90.94 113 PRO A N 1
ATOM 875 C CA . PRO A 1 113 ? 24.326 -5.725 -5.754 1.00 90.94 113 PRO A CA 1
ATOM 876 C C . PRO A 1 113 ? 23.863 -5.713 -4.297 1.00 90.94 113 PRO A C 1
ATOM 878 O O . PRO A 1 113 ? 24.677 -5.804 -3.374 1.00 90.94 113 PRO A O 1
ATOM 881 N N . LEU A 1 114 ? 22.548 -5.636 -4.085 1.00 89.50 114 LEU A N 1
ATOM 882 C CA . LEU A 1 114 ? 21.981 -5.745 -2.737 1.00 89.50 114 LEU A CA 1
ATOM 883 C C . LEU A 1 114 ? 22.203 -7.145 -2.150 1.00 89.50 114 LEU A C 1
ATOM 885 O O . LEU A 1 114 ? 22.356 -7.276 -0.940 1.00 89.50 114 LEU A O 1
ATOM 889 N N . GLU A 1 115 ? 22.339 -8.158 -3.001 1.00 91.12 115 GLU A N 1
ATOM 890 C CA . GLU A 1 115 ? 22.650 -9.544 -2.652 1.00 91.12 115 GLU A CA 1
ATOM 891 C C . GLU A 1 115 ? 23.984 -9.705 -1.913 1.00 91.12 115 GLU A C 1
ATOM 893 O O . GLU A 1 115 ? 24.187 -10.686 -1.208 1.00 91.12 115 GLU A O 1
ATOM 898 N N . TRP A 1 116 ? 24.910 -8.747 -2.026 1.00 91.19 116 TRP A N 1
ATOM 899 C CA . TRP A 1 116 ? 26.143 -8.783 -1.231 1.00 91.19 116 TRP A CA 1
ATOM 900 C C . TRP A 1 116 ? 25.920 -8.422 0.241 1.00 91.19 116 TRP A C 1
ATOM 902 O O . TRP A 1 116 ? 26.777 -8.705 1.075 1.00 91.19 116 TRP A O 1
ATOM 912 N N . ALA A 1 117 ? 24.803 -7.768 0.560 1.00 87.19 117 ALA A N 1
ATOM 913 C CA . ALA A 1 117 ? 24.471 -7.315 1.907 1.00 87.19 117 ALA A CA 1
ATOM 914 C C . ALA A 1 117 ? 23.224 -8.001 2.490 1.00 87.19 117 ALA A C 1
ATOM 916 O O . ALA A 1 117 ? 23.045 -7.974 3.712 1.00 87.19 117 ALA A O 1
ATOM 917 N N . TYR A 1 118 ? 22.367 -8.586 1.647 1.00 87.06 118 TYR A N 1
ATOM 918 C CA . TYR A 1 118 ? 21.047 -9.079 2.028 1.00 87.06 118 TYR A CA 1
ATOM 919 C C . TYR A 1 118 ? 20.710 -10.411 1.357 1.00 87.06 118 TYR A C 1
ATOM 921 O O . TYR A 1 118 ? 20.855 -10.560 0.146 1.00 87.06 118 TYR A O 1
ATOM 929 N N . ASP A 1 119 ? 20.167 -11.332 2.150 1.00 88.06 119 ASP A N 1
ATOM 930 C CA . ASP A 1 119 ? 19.565 -12.570 1.659 1.00 88.06 119 ASP A CA 1
ATOM 931 C C . ASP A 1 119 ? 18.101 -12.341 1.252 1.00 88.06 119 ASP A C 1
ATOM 933 O O . ASP A 1 119 ? 17.426 -11.456 1.787 1.00 88.06 119 ASP A O 1
ATOM 937 N N . ALA A 1 120 ? 17.576 -13.196 0.372 1.00 88.81 120 ALA A N 1
ATOM 938 C CA . ALA A 1 120 ? 16.155 -13.229 0.024 1.00 88.81 120 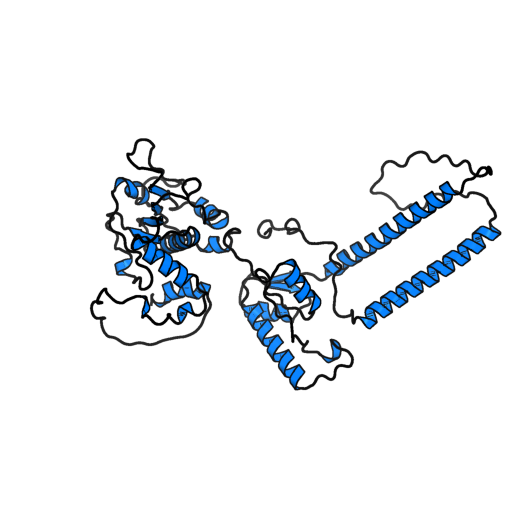ALA A CA 1
ATOM 939 C C . ALA A 1 120 ? 15.575 -14.644 0.172 1.00 88.81 120 ALA A C 1
ATOM 941 O O . ALA A 1 120 ? 15.312 -15.327 -0.815 1.00 88.81 120 ALA A O 1
ATOM 942 N N . PRO A 1 121 ? 15.373 -15.111 1.418 1.00 87.69 121 PRO A N 1
ATOM 943 C CA . PRO A 1 121 ? 14.982 -16.495 1.686 1.00 87.69 121 PRO A CA 1
ATOM 944 C C . PRO A 1 121 ? 13.555 -16.850 1.236 1.00 87.69 121 PRO A C 1
ATOM 946 O O . PRO A 1 121 ? 13.215 -18.027 1.203 1.00 87.69 121 PRO A O 1
ATOM 949 N N . PHE A 1 122 ? 12.714 -15.859 0.914 1.00 88.50 122 PHE A N 1
ATOM 950 C CA . PHE A 1 122 ? 11.282 -16.069 0.657 1.00 88.50 122 PHE A CA 1
ATOM 951 C C . PHE A 1 122 ? 10.835 -15.745 -0.769 1.00 88.50 122 PHE A C 1
ATOM 953 O O . PHE A 1 122 ? 9.830 -16.283 -1.219 1.00 88.50 122 PHE A O 1
ATOM 960 N N . ILE A 1 123 ? 11.555 -14.878 -1.480 1.00 94.06 123 ILE A N 1
ATOM 961 C CA . ILE A 1 123 ? 11.273 -14.537 -2.878 1.00 94.06 123 ILE A CA 1
ATOM 962 C C . ILE A 1 123 ? 12.593 -14.426 -3.630 1.00 94.06 123 ILE A C 1
ATOM 964 O O . ILE A 1 123 ? 13.561 -13.885 -3.102 1.00 94.06 123 ILE A O 1
ATOM 968 N N . ASN A 1 124 ? 12.641 -14.888 -4.877 1.00 95.75 124 ASN A N 1
ATOM 969 C CA . ASN A 1 124 ? 13.822 -14.684 -5.713 1.00 95.75 124 ASN A CA 1
ATOM 970 C C . ASN A 1 124 ? 13.772 -13.306 -6.386 1.00 95.75 124 ASN A C 1
ATOM 972 O O . ASN A 1 124 ? 13.276 -13.142 -7.498 1.00 95.75 124 ASN A O 1
ATOM 976 N N . TRP A 1 125 ? 14.291 -12.300 -5.701 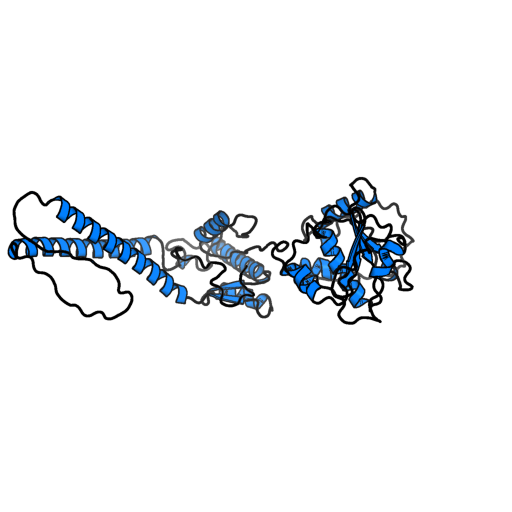1.00 96.38 125 TRP A N 1
ATOM 977 C CA . TRP A 1 125 ? 14.356 -10.938 -6.223 1.00 96.38 125 TRP A CA 1
ATOM 978 C C . TRP A 1 125 ? 15.514 -10.681 -7.201 1.00 96.38 125 TRP A C 1
ATOM 980 O O . TRP A 1 125 ? 15.632 -9.568 -7.696 1.00 96.38 125 TRP A O 1
ATOM 990 N N . THR A 1 126 ? 16.371 -11.656 -7.506 1.00 94.75 126 THR A N 1
ATOM 991 C CA . THR A 1 126 ? 17.521 -11.429 -8.392 1.00 94.75 126 THR A CA 1
ATOM 992 C C . THR A 1 126 ? 17.091 -11.476 -9.857 1.00 94.75 126 THR A C 1
ATOM 994 O O . THR A 1 126 ? 16.236 -12.276 -10.254 1.00 94.75 126 THR A O 1
ATOM 997 N N . ARG A 1 127 ? 17.697 -10.622 -10.687 1.00 94.69 127 ARG A N 1
ATOM 998 C CA . ARG A 1 127 ? 17.486 -10.585 -12.138 1.00 94.69 127 ARG A CA 1
ATOM 999 C C . ARG A 1 127 ? 18.815 -10.527 -12.877 1.00 94.69 127 ARG A C 1
ATOM 1001 O O . ARG A 1 127 ? 19.754 -9.875 -12.429 1.00 94.69 127 ARG A O 1
ATOM 1008 N N . ALA A 1 128 ? 18.875 -11.183 -14.033 1.00 93.31 128 ALA A N 1
ATOM 1009 C CA . ALA A 1 128 ? 19.954 -10.952 -14.986 1.00 93.31 128 ALA A CA 1
ATOM 1010 C C . ALA A 1 128 ? 19.908 -9.508 -15.523 1.00 93.31 128 ALA A C 1
ATOM 1012 O O . ALA A 1 128 ? 18.884 -8.828 -15.429 1.00 93.31 128 ALA A O 1
ATOM 1013 N N . ASP A 1 129 ? 21.014 -9.041 -16.098 1.00 91.38 129 ASP A N 1
ATOM 1014 C CA . ASP A 1 129 ? 21.035 -7.730 -16.740 1.00 91.38 129 ASP A CA 1
ATOM 1015 C C . ASP A 1 129 ? 20.113 -7.708 -17.968 1.00 91.38 129 ASP A C 1
ATOM 1017 O O . ASP A 1 129 ? 20.197 -8.560 -18.857 1.00 91.38 129 ASP A O 1
ATOM 1021 N N . ASP A 1 130 ? 19.241 -6.705 -18.016 1.00 94.19 130 ASP A N 1
ATOM 1022 C CA . ASP A 1 130 ? 18.393 -6.421 -19.168 1.00 94.19 130 ASP A CA 1
ATOM 1023 C C . ASP A 1 130 ? 19.151 -5.635 -20.247 1.00 94.19 130 ASP A C 1
ATOM 1025 O O . ASP A 1 130 ? 20.110 -4.916 -19.934 1.00 94.19 130 ASP A O 1
ATOM 1029 N N . PRO A 1 131 ? 18.699 -5.694 -21.516 1.00 94.31 131 PRO A N 1
ATOM 1030 C CA . PRO A 1 131 ? 19.234 -4.862 -22.583 1.00 94.31 131 PRO A CA 1
ATOM 1031 C C . PRO A 1 131 ? 19.349 -3.383 -22.169 1.00 94.31 131 PRO A C 1
ATOM 1033 O O . PRO A 1 131 ? 18.392 -2.826 -21.614 1.00 94.31 131 PRO A O 1
ATOM 1036 N N . PRO A 1 132 ? 20.477 -2.709 -22.470 1.00 92.44 132 PRO A N 1
ATOM 1037 C CA . PRO A 1 132 ? 20.685 -1.310 -22.095 1.00 92.44 132 PRO A CA 1
ATOM 1038 C C . PRO A 1 132 ? 19.558 -0.373 -22.551 1.00 92.44 132 PRO A C 1
ATOM 1040 O O . PRO A 1 132 ? 19.161 0.506 -21.794 1.00 92.44 132 PRO A O 1
ATOM 1043 N N . ILE A 1 133 ? 18.944 -0.629 -23.714 1.00 91.94 133 ILE A N 1
ATOM 1044 C CA . ILE A 1 133 ? 17.809 0.156 -24.233 1.00 91.94 133 ILE A CA 1
ATOM 1045 C C . ILE A 1 133 ? 16.620 0.238 -23.257 1.00 91.94 133 ILE A C 1
ATOM 1047 O O . ILE A 1 133 ? 15.947 1.265 -23.197 1.00 91.94 133 ILE A O 1
ATOM 1051 N N . LEU A 1 134 ? 16.397 -0.797 -22.437 1.00 93.19 134 LEU A N 1
ATOM 1052 C CA . LEU A 1 134 ? 15.303 -0.838 -21.462 1.00 93.19 134 LEU A CA 1
ATOM 1053 C C . LEU A 1 134 ? 15.648 -0.112 -20.158 1.00 93.19 134 LEU A C 1
ATOM 1055 O O . LEU A 1 134 ? 14.755 0.388 -19.477 1.00 93.19 134 LEU A O 1
ATOM 1059 N N . THR A 1 135 ? 16.932 -0.048 -19.802 1.00 92.44 135 THR A N 1
ATOM 1060 C CA . THR A 1 135 ? 17.365 0.338 -18.453 1.00 92.44 135 THR A CA 1
ATOM 1061 C C . THR A 1 135 ? 18.177 1.624 -18.399 1.00 92.44 135 THR A C 1
ATOM 1063 O O . THR A 1 135 ? 18.099 2.315 -17.390 1.00 92.44 135 THR A O 1
ATOM 1066 N N . ASP A 1 136 ? 18.932 1.996 -19.439 1.00 88.25 136 ASP A N 1
ATOM 1067 C CA . ASP A 1 136 ? 19.879 3.128 -19.433 1.00 88.25 136 ASP A CA 1
ATOM 1068 C C . ASP A 1 136 ? 19.222 4.444 -19.023 1.00 88.25 136 ASP A C 1
ATOM 1070 O O . ASP A 1 136 ? 19.795 5.240 -18.278 1.00 88.25 136 ASP A O 1
ATOM 1074 N N . ARG A 1 137 ? 17.966 4.647 -19.426 1.00 84.62 137 ARG A N 1
ATOM 1075 C CA . ARG A 1 137 ? 17.192 5.838 -19.062 1.00 84.62 137 ARG A CA 1
ATOM 1076 C C . ARG A 1 137 ? 16.905 5.925 -17.566 1.00 84.62 137 ARG A C 1
ATOM 1078 O O . ARG A 1 137 ? 16.712 7.028 -17.068 1.00 84.62 137 ARG A O 1
ATOM 1085 N N . LEU A 1 138 ? 16.914 4.810 -16.843 1.00 87.69 138 LEU A N 1
ATOM 1086 C CA . LEU A 1 138 ? 16.503 4.707 -15.442 1.00 87.69 138 LEU A CA 1
ATOM 1087 C C . LEU A 1 138 ? 17.687 4.664 -14.451 1.00 87.69 138 LEU A C 1
ATOM 1089 O O . LEU A 1 138 ? 17.471 4.820 -13.249 1.00 87.69 138 LEU A O 1
ATOM 1093 N N . LYS A 1 139 ? 18.930 4.501 -14.935 1.00 82.44 139 LYS A N 1
ATOM 1094 C CA . LYS A 1 139 ? 20.151 4.358 -14.105 1.00 82.44 139 LYS A CA 1
ATOM 1095 C C . LYS A 1 139 ? 20.644 5.674 -13.494 1.00 82.44 139 LYS A C 1
ATOM 1097 O O . LYS A 1 139 ? 21.261 5.681 -12.433 1.00 82.44 139 LYS A O 1
ATOM 1102 N N . PHE A 1 140 ? 20.426 6.798 -14.181 1.00 70.62 140 PHE A N 1
ATOM 1103 C CA . PHE A 1 140 ? 21.116 8.056 -13.873 1.00 70.62 140 PHE A CA 1
ATOM 1104 C C . PHE A 1 140 ? 20.380 8.909 -12.848 1.00 70.62 140 PHE A C 1
ATOM 1106 O O . PHE A 1 140 ? 19.302 9.423 -13.137 1.00 70.62 140 PHE A O 1
ATOM 1113 N N . THR A 1 141 ? 21.011 9.149 -11.699 1.00 63.19 141 THR A N 1
ATOM 1114 C CA . THR A 1 141 ? 20.323 9.747 -10.544 1.00 63.19 141 THR A CA 1
ATOM 1115 C C . THR A 1 141 ? 21.009 10.924 -9.871 1.00 63.19 141 THR A C 1
ATOM 1117 O O . THR A 1 141 ? 20.477 11.423 -8.880 1.00 63.19 141 THR A O 1
ATOM 1120 N N . TYR A 1 142 ? 22.134 11.439 -10.380 1.00 52.91 142 TYR A N 1
ATOM 1121 C CA . TYR A 1 142 ? 22.883 12.409 -9.568 1.00 52.91 142 TYR A CA 1
ATOM 1122 C C . TYR A 1 142 ? 23.580 13.577 -10.289 1.00 52.91 142 TYR A C 1
ATOM 1124 O O . TYR A 1 142 ? 23.925 14.558 -9.633 1.00 52.91 142 TYR A O 1
ATOM 1132 N N . LYS A 1 143 ? 23.755 13.569 -11.621 1.00 42.00 143 LYS A N 1
ATOM 1133 C CA . LYS A 1 143 ? 24.532 14.623 -12.314 1.00 42.00 143 LYS A CA 1
ATOM 1134 C C . LYS A 1 143 ? 23.960 15.055 -13.669 1.00 42.00 143 LYS A C 1
ATOM 1136 O O . LYS A 1 143 ? 24.507 14.692 -14.703 1.00 42.00 143 LYS A O 1
ATOM 1141 N N . GLY A 1 144 ? 22.918 15.891 -13.696 1.00 48.16 144 GLY A N 1
ATOM 1142 C CA . GLY A 1 144 ? 22.657 16.627 -14.943 1.00 48.16 144 GLY A CA 1
ATOM 1143 C C . GLY A 1 144 ? 21.449 17.547 -14.991 1.00 48.16 144 GLY A C 1
ATOM 1144 O O . GLY A 1 144 ? 21.580 18.671 -15.460 1.00 48.16 144 GLY A O 1
ATOM 1145 N N . GLN A 1 145 ? 20.293 17.123 -14.483 1.00 51.81 145 GLN A N 1
ATOM 1146 C CA . GLN A 1 145 ? 19.110 17.985 -14.433 1.00 51.81 145 GLN A CA 1
ATOM 1147 C C . GLN A 1 145 ? 18.422 17.849 -13.079 1.00 51.81 145 GLN A C 1
ATOM 1149 O O . GLN A 1 145 ? 17.698 16.892 -12.814 1.00 51.81 145 GLN A O 1
ATOM 1154 N N . ARG A 1 146 ? 18.674 18.822 -12.195 1.00 43.78 146 ARG A N 1
ATOM 1155 C CA . ARG A 1 146 ? 17.788 19.065 -11.050 1.00 43.78 146 ARG A CA 1
ATOM 1156 C C . ARG A 1 146 ? 16.396 19.387 -11.597 1.00 43.78 146 ARG A C 1
ATOM 1158 O O . ARG A 1 146 ? 16.290 20.225 -12.485 1.00 43.78 146 ARG A O 1
ATOM 1165 N N . GLY A 1 147 ? 15.366 18.748 -11.046 1.00 48.28 147 GLY A N 1
ATOM 1166 C CA . GLY A 1 147 ? 13.970 19.047 -11.376 1.00 48.28 147 GLY A CA 1
ATOM 1167 C C . GLY A 1 147 ? 13.378 18.263 -12.549 1.00 48.28 147 GLY A C 1
ATOM 1168 O O . GLY A 1 147 ? 12.291 18.617 -12.984 1.00 48.28 147 GLY A O 1
ATOM 1169 N N . PHE A 1 148 ? 14.036 17.211 -13.059 1.00 54.88 148 PHE A N 1
ATOM 1170 C CA . PHE A 1 148 ? 13.335 16.281 -13.951 1.00 54.88 148 PHE A CA 1
ATOM 1171 C C . PHE A 1 148 ? 12.373 15.424 -13.125 1.00 54.88 148 PHE A C 1
ATOM 1173 O O . PHE A 1 148 ? 12.801 14.544 -12.375 1.00 54.88 148 PHE A O 1
ATOM 1180 N N . VAL A 1 149 ? 11.088 15.716 -13.276 1.00 50.88 149 VAL A N 1
ATOM 1181 C CA . VAL A 1 149 ? 9.968 14.983 -12.700 1.00 50.88 149 VAL A CA 1
ATOM 1182 C C . VAL A 1 149 ? 9.088 14.552 -13.870 1.00 50.88 149 VAL A C 1
ATOM 1184 O O . VAL A 1 149 ? 8.697 15.392 -14.676 1.00 50.88 149 VAL A O 1
ATOM 1187 N N . GLY A 1 150 ? 8.863 13.248 -14.021 1.00 57.66 150 GLY A N 1
ATOM 1188 C CA . GLY A 1 150 ? 8.052 12.691 -15.103 1.00 57.66 150 GLY A CA 1
ATOM 1189 C C . GLY A 1 150 ? 8.536 11.324 -15.572 1.00 57.66 150 GLY A C 1
ATOM 1190 O O . GLY A 1 150 ? 9.666 10.912 -15.288 1.00 57.66 150 GLY A O 1
ATOM 1191 N N . ASP A 1 151 ? 7.676 10.624 -16.306 1.00 59.41 151 ASP A N 1
ATOM 1192 C CA . ASP A 1 151 ? 8.028 9.358 -16.933 1.00 59.41 151 ASP A CA 1
ATOM 1193 C C . ASP A 1 151 ? 9.179 9.563 -17.915 1.00 59.41 151 ASP A C 1
ATOM 1195 O O . ASP A 1 151 ? 9.121 10.377 -18.841 1.00 59.41 151 ASP A O 1
ATOM 1199 N N . ARG A 1 152 ? 10.245 8.779 -17.747 1.00 69.81 152 ARG A N 1
ATOM 1200 C CA . ARG A 1 152 ? 11.254 8.620 -18.796 1.00 69.81 152 ARG A CA 1
ATOM 1201 C C . ARG A 1 152 ? 10.729 7.619 -19.806 1.00 69.81 152 ARG A C 1
ATOM 1203 O O . ARG A 1 152 ? 11.238 6.504 -19.889 1.00 69.81 152 ARG A O 1
ATOM 1210 N N . GLN A 1 153 ? 9.699 8.036 -20.538 1.00 70.00 153 GLN A N 1
ATOM 1211 C CA . GLN A 1 153 ? 9.136 7.226 -21.603 1.00 70.00 153 GLN A CA 1
ATOM 1212 C C . GLN A 1 153 ? 10.239 6.847 -22.594 1.00 70.00 153 GLN A C 1
ATOM 1214 O O . GLN A 1 153 ? 11.173 7.620 -22.877 1.00 70.00 153 GLN A O 1
ATOM 1219 N N . TYR A 1 154 ? 10.128 5.632 -23.117 1.00 79.81 154 TYR A N 1
ATOM 1220 C CA . TYR A 1 154 ? 10.858 5.266 -24.314 1.00 79.81 154 TYR A CA 1
ATOM 1221 C C . TYR A 1 154 ? 10.383 6.222 -25.431 1.00 79.81 154 TYR A C 1
ATOM 1223 O O . TYR A 1 154 ? 9.180 6.448 -25.564 1.00 79.81 154 TYR A O 1
ATOM 1231 N N . PRO A 1 155 ? 11.278 6.884 -26.181 1.00 75.31 155 PRO A N 1
ATOM 1232 C CA . PRO A 1 155 ? 10.894 7.710 -27.311 1.00 75.31 155 PRO A CA 1
ATOM 1233 C C . PRO A 1 155 ? 10.129 6.852 -28.303 1.00 75.31 155 PRO A C 1
ATOM 1235 O O . PRO A 1 155 ? 10.466 5.690 -28.508 1.00 75.31 155 PRO A O 1
ATOM 1238 N N . ALA A 1 156 ? 9.196 7.476 -29.011 1.00 76.44 156 ALA A N 1
ATOM 1239 C CA . ALA A 1 156 ? 8.429 6.826 -30.070 1.00 76.44 156 ALA A CA 1
ATOM 1240 C C . ALA A 1 156 ? 9.290 6.204 -31.192 1.00 76.44 156 ALA A C 1
ATOM 1242 O O . ALA A 1 156 ? 8.776 5.425 -31.985 1.00 76.44 156 ALA A O 1
ATOM 1243 N N . ASN A 1 157 ? 10.579 6.558 -31.270 1.00 74.88 157 ASN A N 1
ATOM 1244 C CA . ASN A 1 157 ? 11.516 6.068 -32.280 1.00 74.88 157 ASN A CA 1
ATOM 1245 C C . ASN A 1 157 ? 12.423 4.927 -31.786 1.00 74.88 157 ASN A C 1
ATOM 1247 O O . ASN A 1 157 ? 13.228 4.443 -32.578 1.00 74.88 157 ASN A O 1
ATOM 1251 N N . ASP A 1 158 ? 12.360 4.542 -30.508 1.00 74.88 158 ASP A N 1
ATOM 1252 C CA . ASP A 1 158 ? 13.124 3.391 -30.015 1.00 74.88 158 ASP A CA 1
ATOM 1253 C C . ASP A 1 158 ? 12.336 2.105 -30.341 1.00 74.88 158 ASP A C 1
ATOM 1255 O O . ASP A 1 158 ? 11.112 2.080 -30.221 1.00 74.88 158 ASP A O 1
ATOM 1259 N N . ASP A 1 159 ? 13.029 1.019 -30.708 1.00 87.50 159 ASP A N 1
ATOM 1260 C CA . ASP A 1 159 ? 12.450 -0.310 -31.006 1.00 87.50 159 ASP A CA 1
ATOM 1261 C C . ASP A 1 159 ? 11.901 -1.031 -29.745 1.00 87.50 159 ASP A C 1
ATOM 1263 O O . ASP A 1 159 ? 11.991 -2.254 -29.607 1.00 87.50 159 ASP A O 1
ATOM 1267 N N . VAL A 1 160 ? 11.378 -0.281 -28.771 1.00 92.75 160 VAL A N 1
ATOM 1268 C CA . VAL A 1 160 ? 10.823 -0.814 -27.525 1.00 92.75 160 VAL A CA 1
ATOM 1269 C C . VAL A 1 160 ? 9.319 -0.978 -27.674 1.00 92.75 160 VAL A C 1
ATOM 1271 O O . VAL A 1 160 ? 8.581 -0.010 -27.838 1.00 92.75 160 VAL A O 1
ATOM 1274 N N . ASP A 1 161 ? 8.858 -2.218 -27.559 1.00 94.56 161 ASP A N 1
ATOM 1275 C CA . ASP A 1 161 ? 7.436 -2.528 -27.498 1.00 94.56 161 ASP A CA 1
ATOM 1276 C C . ASP A 1 161 ? 6.845 -2.056 -26.159 1.00 94.56 161 ASP A C 1
ATOM 1278 O O . ASP A 1 161 ? 6.980 -2.725 -25.132 1.00 94.56 161 ASP A O 1
ATOM 1282 N N . THR A 1 162 ? 6.193 -0.892 -26.165 1.00 91.75 162 THR A N 1
ATOM 1283 C CA . THR A 1 162 ? 5.592 -0.280 -24.969 1.00 91.75 162 THR A CA 1
ATOM 1284 C C . THR A 1 162 ? 4.343 -0.999 -24.466 1.00 91.75 162 THR A C 1
ATOM 1286 O O . THR A 1 162 ? 3.900 -0.740 -23.347 1.00 91.75 162 THR A O 1
ATOM 1289 N N . SER A 1 163 ? 3.788 -1.931 -25.250 1.00 92.44 163 SER A N 1
ATOM 1290 C CA . SER A 1 163 ? 2.745 -2.841 -24.764 1.00 92.44 163 SER A CA 1
ATOM 1291 C C . SER A 1 163 ? 3.320 -3.928 -23.850 1.00 92.44 163 SER A C 1
ATOM 1293 O O . SER A 1 163 ? 2.611 -4.472 -23.009 1.00 92.44 163 SER A O 1
ATOM 1295 N N . LYS A 1 164 ? 4.623 -4.208 -23.971 1.00 95.75 164 LYS A N 1
ATOM 1296 C CA . LYS A 1 164 ? 5.340 -5.230 -23.206 1.00 95.75 164 LYS A CA 1
ATOM 1297 C C . LYS A 1 164 ? 6.233 -4.644 -22.114 1.00 95.75 164 LYS A C 1
ATOM 1299 O O . LYS A 1 164 ? 6.342 -5.223 -21.033 1.00 95.75 164 LYS A O 1
ATOM 1304 N N . TYR A 1 165 ? 6.876 -3.514 -22.388 1.00 95.62 165 TYR A N 1
ATOM 1305 C CA . TYR A 1 165 ? 7.854 -2.886 -21.507 1.00 95.62 165 TYR A CA 1
ATOM 1306 C C . TYR A 1 165 ? 7.441 -1.463 -21.155 1.00 95.62 165 TYR A C 1
ATOM 1308 O O . TYR A 1 165 ? 7.202 -0.642 -22.036 1.00 95.62 165 TYR A O 1
ATOM 1316 N N . TRP A 1 166 ? 7.448 -1.135 -19.867 1.00 94.94 166 TRP A N 1
ATOM 1317 C CA . TRP A 1 166 ? 7.191 0.226 -19.405 1.00 94.94 166 TRP A CA 1
ATOM 1318 C C . TRP A 1 166 ? 8.248 0.701 -18.415 1.00 94.94 166 TRP A C 1
ATOM 1320 O O . TRP A 1 166 ? 8.778 -0.093 -17.640 1.00 94.94 166 TRP A O 1
ATOM 1330 N N . GLY A 1 167 ? 8.557 1.998 -18.434 1.00 93.00 167 GLY A N 1
ATOM 1331 C CA . GLY A 1 167 ? 9.544 2.625 -17.558 1.00 93.00 167 GLY A CA 1
ATOM 1332 C C . GLY A 1 167 ? 8.914 3.697 -16.670 1.00 93.00 167 GLY A C 1
ATOM 1333 O O . GLY A 1 167 ? 8.292 4.622 -17.177 1.00 93.00 167 GLY A O 1
ATOM 1334 N N . MET A 1 168 ? 9.125 3.615 -15.356 1.00 91.88 168 MET A N 1
ATOM 1335 C CA . MET A 1 168 ? 8.684 4.603 -14.364 1.00 91.88 168 MET A CA 1
ATOM 1336 C C . MET A 1 168 ? 9.889 5.219 -13.647 1.00 91.88 168 MET A C 1
ATOM 1338 O O . MET A 1 168 ? 10.763 4.512 -13.136 1.00 91.88 168 MET A O 1
ATOM 1342 N N . TYR A 1 169 ? 9.935 6.549 -13.567 1.00 89.69 169 TYR A N 1
ATOM 1343 C CA . TYR A 1 169 ? 11.064 7.281 -12.987 1.00 89.69 169 TYR A CA 1
ATOM 1344 C C . TYR A 1 169 ? 10.618 8.152 -11.806 1.00 89.69 169 TYR A C 1
ATOM 1346 O O . TYR A 1 169 ? 10.056 9.226 -11.987 1.00 89.69 169 TYR A O 1
ATOM 1354 N N . LEU A 1 170 ? 10.903 7.705 -10.578 1.00 88.69 170 LEU A N 1
ATOM 1355 C CA . LEU A 1 170 ? 10.474 8.362 -9.330 1.00 88.69 170 LEU A CA 1
ATOM 1356 C C . LEU A 1 170 ? 11.634 8.974 -8.524 1.00 88.69 170 LEU A C 1
ATOM 1358 O O . LEU A 1 170 ? 11.479 9.363 -7.365 1.00 88.69 170 LEU A O 1
ATOM 1362 N N . VAL A 1 171 ? 12.824 9.059 -9.112 1.00 85.56 171 VAL A N 1
ATOM 1363 C CA . VAL A 1 171 ? 14.029 9.567 -8.444 1.00 85.56 171 VAL A CA 1
ATOM 1364 C C . VAL A 1 171 ? 13.912 11.071 -8.212 1.00 85.56 171 VAL A C 1
ATOM 1366 O O . VAL A 1 171 ? 13.750 11.834 -9.159 1.00 85.56 171 VAL A O 1
ATOM 1369 N N . ASN A 1 172 ? 14.071 11.505 -6.958 1.00 79.25 172 ASN A N 1
ATOM 1370 C CA . ASN A 1 172 ? 13.959 12.906 -6.527 1.00 79.25 172 ASN A CA 1
ATOM 1371 C C . ASN A 1 172 ? 12.684 13.619 -7.018 1.00 79.25 172 ASN A C 1
ATOM 1373 O O . ASN A 1 172 ? 12.683 14.841 -7.142 1.00 79.25 172 ASN A O 1
ATOM 1377 N N . SER A 1 173 ? 11.618 12.866 -7.284 1.00 77.44 173 SER A N 1
ATOM 1378 C CA . SER A 1 173 ? 10.330 13.414 -7.686 1.00 77.44 173 SER A CA 1
ATOM 1379 C C . SER A 1 173 ? 9.544 13.836 -6.444 1.00 77.44 173 SER A C 1
ATOM 1381 O O . SER A 1 173 ? 9.352 13.037 -5.520 1.00 77.44 173 SER A O 1
ATOM 1383 N N . ASP A 1 174 ? 9.118 15.098 -6.399 1.00 77.19 174 ASP A N 1
ATOM 1384 C CA . ASP A 1 174 ? 8.185 15.569 -5.371 1.00 77.19 174 ASP A CA 1
ATOM 1385 C C . ASP A 1 174 ? 6.782 14.991 -5.616 1.00 77.19 174 ASP A C 1
ATOM 1387 O O . ASP A 1 174 ? 6.110 14.597 -4.657 1.00 77.19 174 ASP A O 1
ATOM 1391 N N . ASP A 1 175 ? 6.420 14.784 -6.887 1.00 82.69 175 ASP A N 1
ATOM 1392 C CA . ASP A 1 175 ? 5.184 14.119 -7.315 1.00 82.69 175 ASP A CA 1
ATOM 1393 C C . ASP A 1 175 ? 5.129 12.656 -6.867 1.00 82.69 175 ASP A C 1
ATOM 1395 O O . ASP A 1 175 ? 4.045 12.112 -6.679 1.00 82.69 175 ASP A O 1
ATOM 1399 N N . ALA A 1 176 ? 6.275 12.019 -6.594 1.00 84.06 176 ALA A N 1
ATOM 1400 C CA . ALA A 1 176 ? 6.295 10.670 -6.038 1.00 84.06 176 ALA A CA 1
ATOM 1401 C C . ALA A 1 176 ? 5.566 10.594 -4.687 1.00 84.06 176 ALA A C 1
ATOM 1403 O O . ALA A 1 176 ? 5.019 9.546 -4.367 1.00 84.06 176 ALA A O 1
ATOM 1404 N N . ASN A 1 177 ? 5.524 11.671 -3.889 1.00 86.75 177 ASN A N 1
ATOM 1405 C CA . ASN A 1 177 ? 4.689 11.674 -2.683 1.00 86.75 177 ASN A CA 1
ATOM 1406 C C . ASN A 1 177 ? 3.213 11.506 -3.050 1.00 86.75 177 ASN A C 1
ATOM 1408 O O . ASN A 1 177 ? 2.583 10.576 -2.562 1.00 86.75 177 ASN A O 1
ATOM 1412 N N . SER A 1 178 ? 2.710 12.361 -3.946 1.00 90.06 178 SER A N 1
ATOM 1413 C CA . SER A 1 178 ? 1.320 12.319 -4.406 1.00 90.06 178 SER A CA 1
ATOM 1414 C C . SER A 1 178 ? 0.999 10.977 -5.067 1.00 90.06 178 SER A C 1
ATOM 1416 O O . SER A 1 178 ? -0.008 10.365 -4.735 1.00 90.06 178 SER A O 1
ATOM 1418 N N . PHE A 1 179 ? 1.905 10.442 -5.889 1.00 91.88 179 PHE A N 1
ATOM 1419 C CA . PHE A 1 179 ? 1.750 9.126 -6.506 1.00 91.88 179 PHE A CA 1
ATOM 1420 C C . PHE A 1 179 ? 1.427 8.032 -5.473 1.00 91.88 179 PHE A C 1
ATOM 1422 O O . PHE A 1 179 ? 0.396 7.372 -5.589 1.00 91.88 179 PHE A O 1
ATOM 1429 N N . TYR A 1 180 ? 2.255 7.875 -4.431 1.00 92.50 180 TYR A N 1
ATOM 1430 C CA . TYR A 1 180 ? 2.008 6.870 -3.389 1.00 92.50 180 TYR A CA 1
ATOM 1431 C C . TYR A 1 180 ? 0.839 7.229 -2.463 1.00 92.50 180 TYR A C 1
ATOM 1433 O O . TYR A 1 180 ? 0.241 6.318 -1.902 1.00 92.50 180 TYR A O 1
ATOM 1441 N N . GLU A 1 181 ? 0.523 8.513 -2.292 1.00 93.06 181 GLU A N 1
ATOM 1442 C CA . GLU A 1 181 ? -0.501 9.016 -1.366 1.00 93.06 181 GLU A CA 1
ATOM 1443 C C . GLU A 1 181 ? -1.921 8.965 -1.938 1.00 93.06 181 GLU A C 1
ATOM 1445 O O . GLU A 1 181 ? -2.850 8.753 -1.175 1.00 93.06 181 GLU A O 1
ATOM 1450 N N . VAL A 1 182 ? -2.125 9.145 -3.247 1.00 93.56 182 VAL A N 1
ATOM 1451 C CA . VAL A 1 182 ? -3.488 9.258 -3.808 1.00 93.56 182 VAL A CA 1
ATOM 1452 C C . VAL A 1 182 ? -3.795 8.326 -4.976 1.00 93.56 182 VAL A C 1
ATOM 1454 O O . VAL A 1 182 ? -4.960 8.196 -5.326 1.00 93.56 182 VAL A O 1
ATOM 1457 N N . SER A 1 183 ? -2.807 7.664 -5.586 1.00 93.81 183 SER A N 1
ATOM 1458 C CA . SER A 1 183 ? -3.063 6.864 -6.799 1.00 93.81 183 SER A CA 1
ATOM 1459 C C . SER A 1 183 ? -3.566 5.456 -6.478 1.00 93.81 183 SER A C 1
ATOM 1461 O O . SER A 1 183 ? -3.112 4.830 -5.513 1.00 93.81 183 SER A O 1
ATOM 1463 N N . ASP A 1 184 ? -4.419 4.891 -7.337 1.00 94.56 184 ASP A N 1
ATOM 1464 C CA . ASP A 1 184 ? -4.726 3.458 -7.297 1.00 94.56 184 ASP A CA 1
ATOM 1465 C C . ASP A 1 184 ? -3.571 2.628 -7.886 1.00 94.56 184 ASP A C 1
ATOM 1467 O O . ASP A 1 184 ? -3.518 2.282 -9.063 1.00 94.56 184 ASP A O 1
ATOM 1471 N N . LEU A 1 185 ? -2.631 2.276 -7.014 1.00 94.50 185 LEU A N 1
ATOM 1472 C CA . LEU A 1 185 ? -1.484 1.416 -7.290 1.00 94.50 185 LEU A CA 1
ATOM 1473 C C . LEU A 1 185 ? -1.805 -0.014 -7.779 1.00 94.50 185 LEU A C 1
ATOM 1475 O O . LEU A 1 185 ? -0.864 -0.737 -8.105 1.00 94.50 185 LEU A O 1
ATOM 1479 N N . LYS A 1 186 ? -3.071 -0.457 -7.852 1.00 94.50 186 LYS A N 1
ATOM 1480 C CA . LYS A 1 186 ? -3.410 -1.750 -8.488 1.00 94.50 186 LYS A CA 1
ATOM 1481 C C . LYS A 1 186 ? -3.280 -1.687 -10.009 1.00 94.50 186 LYS A C 1
ATOM 1483 O O . LYS A 1 186 ? -2.842 -2.659 -10.620 1.00 94.50 186 LYS A O 1
ATOM 1488 N N . GLY A 1 187 ? -3.642 -0.548 -10.598 1.00 91.31 187 GLY A N 1
ATOM 1489 C CA . GLY A 1 187 ? -3.672 -0.307 -12.043 1.00 91.31 187 GLY A CA 1
ATOM 1490 C C . GLY A 1 187 ? -2.457 0.464 -12.547 1.00 91.31 187 GLY A C 1
ATOM 1491 O O . GLY A 1 187 ? -2.588 1.309 -13.419 1.00 91.31 187 GLY A O 1
ATOM 1492 N N . ILE A 1 188 ? -1.280 0.244 -11.961 1.00 92.06 188 ILE A N 1
ATOM 1493 C CA . ILE A 1 188 ? -0.064 0.941 -12.394 1.00 92.06 188 ILE A CA 1
ATOM 1494 C C . ILE A 1 188 ? 0.773 0.082 -13.353 1.00 92.06 188 ILE A C 1
ATOM 1496 O O . ILE A 1 188 ? 0.921 -1.135 -13.146 1.00 92.06 188 ILE A O 1
ATOM 1500 N N . PRO A 1 189 ? 1.392 0.713 -14.366 1.00 93.00 189 PRO A N 1
ATOM 1501 C CA . PRO A 1 189 ? 1.247 2.117 -14.778 1.00 93.00 189 PRO A CA 1
ATOM 1502 C C . PRO A 1 189 ? -0.106 2.371 -15.468 1.00 93.00 189 PRO A C 1
ATOM 1504 O O . PRO A 1 189 ? -0.606 1.488 -16.157 1.00 93.00 189 PRO A O 1
ATOM 1507 N N . GLU A 1 190 ? -0.672 3.569 -15.295 1.00 91.06 190 GLU A N 1
ATOM 1508 C CA . GLU A 1 190 ? -1.972 3.943 -15.879 1.00 91.06 190 GLU A CA 1
ATOM 1509 C C . GLU A 1 190 ? -1.930 3.859 -17.414 1.00 91.06 190 GLU A C 1
ATOM 1511 O O . GLU A 1 190 ? -1.016 4.392 -18.047 1.00 91.06 190 GLU A O 1
ATOM 1516 N N . GLY A 1 191 ? -2.894 3.152 -18.011 1.00 93.81 191 GLY A N 1
ATOM 1517 C CA . GLY A 1 191 ? -2.950 2.877 -19.452 1.00 93.81 191 GLY A CA 1
ATOM 1518 C C . GLY A 1 191 ? -1.959 1.815 -19.946 1.00 93.81 191 GLY A C 1
ATOM 1519 O O . GLY A 1 191 ? -1.931 1.509 -21.140 1.00 93.81 191 GLY A O 1
ATOM 1520 N N . HIS A 1 192 ? -1.144 1.255 -19.048 1.00 94.62 192 HIS A N 1
ATOM 1521 C CA . HIS A 1 192 ? -0.148 0.216 -19.318 1.00 94.62 192 HIS A CA 1
ATOM 1522 C C . HIS A 1 192 ? -0.213 -0.907 -18.270 1.00 94.62 192 HIS A C 1
ATOM 1524 O O . HIS A 1 192 ? 0.787 -1.564 -17.965 1.00 94.62 192 HIS A O 1
ATOM 1530 N N . GLU A 1 193 ? -1.399 -1.158 -17.716 1.00 95.44 193 GLU A N 1
ATOM 1531 C CA . GLU A 1 193 ? -1.652 -2.130 -16.649 1.00 95.44 193 GLU A CA 1
ATOM 1532 C C . GLU A 1 193 ? -1.263 -3.559 -17.055 1.00 95.44 193 GLU A C 1
ATOM 1534 O O . GLU A 1 193 ? -0.876 -4.375 -16.209 1.00 95.44 193 GLU A O 1
ATOM 1539 N N . ASP A 1 194 ? -1.321 -3.834 -18.359 1.00 96.00 194 ASP A N 1
ATOM 1540 C CA . ASP A 1 194 ? -1.010 -5.121 -18.981 1.00 96.00 194 ASP A CA 1
ATOM 1541 C C . ASP A 1 194 ? 0.452 -5.263 -19.424 1.00 96.00 194 ASP A C 1
ATOM 1543 O O . ASP A 1 194 ? 0.839 -6.339 -19.882 1.00 96.00 194 ASP A O 1
ATOM 1547 N N . ALA A 1 195 ? 1.289 -4.230 -19.249 1.00 96.25 195 ALA A N 1
ATOM 1548 C CA . ALA A 1 195 ? 2.708 -4.323 -19.578 1.00 96.25 195 ALA A CA 1
ATOM 1549 C C . ALA A 1 195 ? 3.347 -5.506 -18.842 1.00 96.25 195 ALA A C 1
ATOM 1551 O O . ALA A 1 195 ? 3.266 -5.599 -17.613 1.00 96.25 195 ALA A O 1
ATOM 1552 N N . GLU A 1 196 ? 4.002 -6.403 -19.579 1.00 97.75 196 GLU A N 1
ATOM 1553 C CA . GLU A 1 196 ? 4.613 -7.599 -18.998 1.00 97.75 196 GLU A CA 1
ATOM 1554 C C . GLU A 1 196 ? 5.699 -7.239 -17.977 1.00 97.75 196 GLU A C 1
ATOM 1556 O O . GLU A 1 196 ? 5.811 -7.879 -16.931 1.00 97.75 196 GLU A O 1
ATOM 1561 N N . ILE A 1 197 ? 6.509 -6.214 -18.267 1.00 97.69 197 ILE A N 1
ATOM 1562 C CA . ILE A 1 197 ? 7.626 -5.784 -17.423 1.00 97.69 197 ILE A CA 1
ATOM 1563 C C . ILE A 1 197 ? 7.576 -4.276 -17.208 1.00 97.69 197 ILE A C 1
ATOM 1565 O O . ILE A 1 197 ? 7.683 -3.490 -18.147 1.00 97.69 197 ILE A O 1
ATOM 1569 N N . VAL A 1 198 ? 7.498 -3.880 -15.940 1.00 96.88 198 VAL A N 1
ATOM 1570 C CA . VAL A 1 198 ? 7.601 -2.483 -15.521 1.00 96.88 198 VAL A CA 1
ATOM 1571 C C . VAL A 1 198 ? 8.952 -2.272 -14.862 1.00 96.88 198 VAL A C 1
ATOM 1573 O O . VAL A 1 198 ? 9.202 -2.767 -13.764 1.00 96.88 198 VAL A O 1
ATOM 1576 N N . PHE A 1 199 ? 9.829 -1.527 -15.517 1.00 96.56 199 PHE A N 1
ATOM 1577 C CA . PHE A 1 199 ? 11.068 -1.051 -14.930 1.00 96.56 199 PHE A CA 1
ATOM 1578 C C . PHE A 1 199 ? 10.795 0.205 -14.119 1.00 96.56 199 PHE A C 1
ATOM 1580 O O . PHE A 1 199 ? 10.245 1.175 -14.633 1.00 96.56 199 PHE A O 1
ATOM 1587 N N . ILE A 1 200 ? 11.209 0.221 -12.859 1.00 94.62 200 ILE A N 1
ATOM 1588 C CA . ILE A 1 200 ? 11.017 1.375 -11.990 1.00 94.62 200 ILE A CA 1
ATOM 1589 C C . ILE A 1 200 ? 12.299 1.747 -11.272 1.00 94.62 200 ILE A C 1
ATOM 1591 O O . ILE A 1 200 ? 13.060 0.901 -10.810 1.00 94.62 200 ILE A O 1
ATOM 1595 N N . THR A 1 201 ? 12.521 3.046 -11.132 1.00 92.88 201 THR A N 1
ATOM 1596 C CA . THR A 1 201 ? 13.675 3.594 -10.429 1.00 92.88 201 THR A CA 1
ATOM 1597 C C . THR A 1 201 ? 13.236 4.626 -9.398 1.00 92.88 201 THR A C 1
ATOM 1599 O O . THR A 1 201 ? 12.349 5.441 -9.648 1.00 92.88 201 THR A O 1
ATOM 1602 N N . SER A 1 202 ? 13.801 4.552 -8.196 1.00 91.44 202 SER A N 1
ATOM 1603 C CA . SER A 1 202 ? 13.527 5.464 -7.088 1.00 91.44 202 SER A CA 1
ATOM 1604 C C . SER A 1 202 ? 14.723 5.474 -6.149 1.00 91.44 202 SER A C 1
ATOM 1606 O O . SER A 1 202 ? 15.247 4.426 -5.781 1.00 91.44 202 SER A O 1
ATOM 1608 N N . ASN A 1 203 ? 15.136 6.665 -5.730 1.00 85.94 203 ASN A N 1
ATOM 1609 C CA . ASN A 1 203 ? 16.158 6.864 -4.704 1.00 85.94 203 ASN A CA 1
ATOM 1610 C C . ASN A 1 203 ? 15.564 7.385 -3.388 1.00 85.94 203 ASN A C 1
ATOM 1612 O O . ASN A 1 203 ? 16.305 7.726 -2.474 1.00 85.94 203 ASN A O 1
ATOM 1616 N N . ARG A 1 204 ? 14.238 7.533 -3.303 1.00 85.50 204 ARG A N 1
ATOM 1617 C CA . ARG A 1 204 ? 13.562 8.014 -2.101 1.00 85.50 204 ARG A CA 1
ATOM 1618 C C . ARG A 1 204 ? 12.442 7.064 -1.746 1.00 85.50 204 ARG A C 1
ATOM 1620 O O . ARG A 1 204 ? 11.578 6.739 -2.555 1.00 85.50 204 ARG A O 1
ATOM 1627 N N . GLY A 1 205 ? 12.463 6.640 -0.498 1.00 83.25 205 GLY A N 1
ATOM 1628 C CA . GLY A 1 205 ? 11.429 5.800 0.056 1.00 83.25 205 GLY A CA 1
ATOM 1629 C C . GLY A 1 205 ? 10.192 6.617 0.344 1.00 83.25 205 GLY A C 1
ATOM 1630 O O . GLY A 1 205 ? 10.278 7.594 1.088 1.00 83.25 205 GLY A O 1
ATOM 1631 N N . ARG A 1 206 ? 9.063 6.222 -0.236 1.00 89.19 206 ARG A N 1
ATOM 1632 C CA . ARG A 1 206 ? 7.756 6.864 -0.056 1.00 89.19 206 ARG A CA 1
ATOM 1633 C C . ARG A 1 206 ? 6.696 5.900 0.466 1.00 89.19 206 ARG A C 1
ATOM 1635 O O . ARG A 1 206 ? 5.543 6.283 0.570 1.00 89.19 206 ARG A O 1
ATOM 1642 N N . VAL A 1 207 ? 7.092 4.692 0.877 1.00 84.69 207 VAL A N 1
ATOM 1643 C CA . VAL A 1 207 ? 6.192 3.692 1.478 1.00 84.69 207 VAL A CA 1
ATOM 1644 C C . VAL A 1 207 ? 5.362 4.241 2.642 1.00 84.69 207 VAL A C 1
ATOM 1646 O O . VAL A 1 207 ? 4.231 3.822 2.824 1.00 84.69 207 VAL A O 1
ATOM 1649 N N . PHE A 1 208 ? 5.861 5.226 3.396 1.00 84.00 208 PHE A N 1
ATOM 1650 C CA . PHE A 1 208 ? 5.081 5.845 4.472 1.00 84.00 208 PHE A CA 1
ATOM 1651 C C . PHE A 1 208 ? 3.804 6.544 3.966 1.00 84.00 208 PHE A C 1
ATOM 1653 O O . PHE A 1 208 ? 2.813 6.559 4.679 1.00 84.00 208 PHE A O 1
ATOM 1660 N N . ARG A 1 209 ? 3.799 7.055 2.725 1.00 90.31 209 ARG A N 1
ATOM 1661 C CA . ARG A 1 209 ? 2.614 7.649 2.082 1.00 90.31 209 ARG A CA 1
ATOM 1662 C C . ARG A 1 209 ? 1.572 6.621 1.674 1.00 90.31 209 ARG A C 1
ATOM 1664 O O . ARG A 1 209 ? 0.405 6.963 1.544 1.00 90.31 209 ARG A O 1
ATOM 1671 N N . LEU A 1 210 ? 1.978 5.364 1.499 1.00 85.56 210 LEU A N 1
ATOM 1672 C CA . LEU A 1 210 ? 1.049 4.295 1.160 1.00 85.56 210 LEU A CA 1
ATOM 1673 C C . LEU A 1 210 ? 0.004 4.083 2.260 1.00 85.56 210 LEU A C 1
ATOM 1675 O O . LEU A 1 210 ? -1.132 3.730 1.967 1.00 85.56 210 LEU A O 1
ATOM 1679 N N . PHE A 1 211 ? 0.382 4.320 3.517 1.00 82.50 211 PHE A N 1
ATOM 1680 C CA . PHE A 1 211 ? -0.532 4.197 4.650 1.00 82.50 211 PHE A CA 1
ATOM 1681 C C . PHE A 1 211 ? -1.601 5.299 4.669 1.00 82.50 211 PHE A C 1
ATOM 1683 O O . PHE A 1 211 ? -2.686 5.079 5.203 1.00 82.50 211 PHE A O 1
ATOM 1690 N N . ASP A 1 212 ? -1.343 6.436 4.019 1.00 86.06 212 ASP A N 1
ATOM 1691 C CA . ASP A 1 212 ? -2.325 7.512 3.854 1.00 86.06 212 ASP A CA 1
ATOM 1692 C C . ASP A 1 212 ? -3.273 7.251 2.662 1.00 86.06 212 ASP A C 1
ATOM 1694 O O . ASP A 1 212 ? -4.350 7.857 2.572 1.00 86.06 212 ASP A O 1
ATOM 1698 N N . ASN A 1 213 ? -2.918 6.308 1.777 1.00 91.25 213 ASN A N 1
ATOM 1699 C CA . ASN A 1 213 ? -3.562 6.127 0.480 1.00 91.25 213 ASN A CA 1
ATOM 1700 C C . ASN A 1 213 ? -4.971 5.525 0.575 1.00 91.25 213 ASN A C 1
ATOM 1702 O O . ASN A 1 213 ? -5.110 4.375 1.000 1.00 91.25 213 ASN A O 1
ATOM 1706 N N . PRO A 1 214 ? -6.025 6.239 0.130 1.00 89.69 214 PRO A N 1
ATOM 1707 C CA . PRO A 1 214 ? -7.411 5.792 0.267 1.00 89.69 214 PRO A CA 1
ATOM 1708 C C . PRO A 1 214 ? -7.747 4.514 -0.508 1.00 89.69 214 PRO A C 1
ATOM 1710 O O . PRO A 1 214 ? -8.671 3.807 -0.120 1.00 89.69 214 PRO A O 1
ATOM 1713 N N . HIS A 1 215 ? -6.990 4.172 -1.552 1.00 90.25 215 HIS A N 1
ATOM 1714 C CA . HIS A 1 215 ? -7.218 2.963 -2.348 1.00 90.25 215 HIS A CA 1
ATOM 1715 C C . HIS A 1 215 ? -6.648 1.693 -1.701 1.00 90.25 215 HIS A C 1
ATOM 1717 O O . HIS A 1 215 ? -7.132 0.590 -1.975 1.00 90.25 215 HIS A O 1
ATOM 1723 N N . HIS A 1 216 ? -5.621 1.840 -0.855 1.00 87.00 216 HIS A N 1
ATOM 1724 C CA . HIS A 1 216 ? -4.859 0.715 -0.285 1.00 87.00 216 HIS A CA 1
ATOM 1725 C C . HIS A 1 216 ? -4.878 0.670 1.239 1.00 87.00 216 HIS A C 1
ATOM 1727 O O . HIS A 1 216 ? -4.451 -0.330 1.820 1.00 87.00 216 HIS A O 1
ATOM 1733 N N . LYS A 1 217 ? -5.407 1.702 1.902 1.00 81.88 217 LYS A N 1
ATOM 1734 C CA . LYS A 1 217 ? -5.673 1.668 3.336 1.00 81.88 217 LYS A CA 1
ATOM 1735 C C . LYS A 1 217 ? -6.988 0.942 3.593 1.00 81.88 217 LYS A C 1
ATOM 1737 O O . LYS A 1 217 ? -8.053 1.345 3.132 1.00 81.88 217 LYS A O 1
ATOM 1742 N N . LYS A 1 218 ? -6.923 -0.134 4.371 1.00 78.00 218 LYS A N 1
ATOM 1743 C CA . LYS A 1 218 ? -8.113 -0.687 5.013 1.00 78.00 218 LYS A CA 1
ATOM 1744 C C . LYS A 1 218 ? -8.237 -0.024 6.377 1.00 78.00 218 LYS A C 1
ATOM 1746 O O . LYS A 1 218 ? -7.464 -0.335 7.278 1.00 78.00 218 LYS A O 1
ATOM 1751 N N . VAL A 1 219 ? -9.187 0.896 6.516 1.00 80.50 219 VAL A N 1
ATOM 1752 C CA . VAL A 1 219 ? -9.494 1.495 7.819 1.00 80.50 219 VAL A CA 1
ATOM 1753 C C . VAL A 1 219 ? -10.324 0.495 8.612 1.00 80.50 219 VAL A C 1
ATOM 1755 O O . VAL A 1 219 ? -11.417 0.115 8.196 1.00 80.50 219 VAL A O 1
ATOM 1758 N N . LEU A 1 220 ? -9.784 0.056 9.746 1.00 87.31 220 LEU A N 1
ATOM 1759 C CA . LEU A 1 220 ? -10.511 -0.745 10.720 1.00 87.31 220 LEU A CA 1
ATOM 1760 C C . LEU A 1 220 ? -10.887 0.136 11.907 1.00 87.31 220 LEU A C 1
ATOM 1762 O O . LEU A 1 220 ? -10.030 0.747 12.542 1.00 87.31 220 LEU A O 1
ATOM 1766 N N . TRP A 1 221 ? -12.170 0.156 12.234 1.00 92.31 221 TRP A N 1
ATOM 1767 C CA . TRP A 1 221 ? -12.709 0.840 13.396 1.00 92.31 221 TRP A CA 1
ATOM 1768 C C . TRP A 1 221 ? -12.809 -0.139 14.554 1.00 92.31 221 TRP A C 1
ATOM 1770 O O . TRP A 1 221 ? -13.706 -0.984 14.592 1.00 92.31 221 TRP A O 1
ATOM 1780 N N . TYR A 1 222 ? -11.892 -0.031 15.514 1.00 95.19 222 TYR A N 1
ATOM 1781 C CA . TYR A 1 222 ? -12.033 -0.739 16.781 1.00 95.19 222 TYR A CA 1
ATOM 1782 C C . TYR A 1 222 ? -13.008 0.015 17.690 1.00 95.19 222 TYR A C 1
ATOM 1784 O O . TYR A 1 222 ? -12.686 1.077 18.222 1.00 95.19 222 TYR A O 1
ATOM 1792 N N . VAL A 1 223 ? -14.212 -0.529 17.863 1.00 95.88 223 VAL A N 1
ATOM 1793 C CA . VAL A 1 223 ? -15.278 0.125 18.631 1.00 95.88 223 VAL A CA 1
ATOM 1794 C C . VAL A 1 223 ? -15.362 -0.475 20.030 1.00 95.88 223 VAL A C 1
ATOM 1796 O O . VAL A 1 223 ? -15.786 -1.622 20.210 1.00 95.88 223 VAL A O 1
ATOM 1799 N N . ALA A 1 224 ? -15.016 0.340 21.025 1.00 94.81 224 ALA A N 1
ATOM 1800 C CA . ALA A 1 224 ? -15.163 0.044 22.444 1.00 94.81 224 ALA A CA 1
ATOM 1801 C C . ALA A 1 224 ? -16.310 0.876 23.042 1.00 94.81 224 ALA A C 1
ATOM 1803 O O . ALA A 1 224 ? -16.172 2.080 23.242 1.00 94.81 224 ALA A O 1
ATOM 1804 N N . SER A 1 225 ? -17.440 0.228 23.330 1.00 92.62 225 SER A N 1
ATOM 1805 C CA . SER A 1 225 ? -18.597 0.845 23.986 1.00 92.62 225 SER A CA 1
ATOM 1806 C C . SER A 1 225 ? -19.277 -0.158 24.918 1.00 92.62 225 SER A C 1
ATOM 1808 O O . SER A 1 225 ? -19.329 -1.358 24.636 1.00 92.62 225 SER A O 1
ATOM 1810 N N . ASP A 1 226 ? -19.784 0.342 26.036 1.00 89.25 226 ASP A N 1
ATOM 1811 C CA . ASP A 1 226 ? -20.690 -0.351 26.950 1.00 89.25 226 ASP A CA 1
ATOM 1812 C C . ASP A 1 226 ? -22.062 -0.623 26.307 1.00 89.25 226 ASP A C 1
ATOM 1814 O O . ASP A 1 226 ? -22.622 -1.703 26.500 1.00 89.25 226 ASP A O 1
ATOM 1818 N N . SER A 1 227 ? -22.547 0.270 25.442 1.00 89.25 227 SER A N 1
ATOM 1819 C CA . SER A 1 227 ? -23.783 0.075 24.678 1.00 89.25 227 SER A CA 1
ATOM 1820 C C . SER A 1 227 ? -23.658 -1.078 23.674 1.00 89.25 227 SER A C 1
ATOM 1822 O O . SER A 1 227 ? -22.970 -1.006 22.650 1.00 89.25 227 SER A O 1
ATOM 1824 N N . ALA A 1 228 ? -24.347 -2.185 23.966 1.00 89.25 228 ALA A N 1
ATOM 1825 C CA . ALA A 1 228 ? -24.457 -3.320 23.050 1.00 89.25 228 ALA A CA 1
ATOM 1826 C C . ALA A 1 228 ? -25.214 -2.954 21.767 1.00 89.25 228 ALA A C 1
ATOM 1828 O O . ALA A 1 228 ? -24.848 -3.433 20.692 1.00 89.25 228 ALA A O 1
ATOM 1829 N N . LEU A 1 229 ? -26.222 -2.080 21.878 1.00 90.19 229 LEU A N 1
ATOM 1830 C CA . LEU A 1 229 ? -26.997 -1.588 20.741 1.00 90.19 229 LEU A CA 1
ATOM 1831 C C . LEU A 1 229 ? -26.123 -0.769 19.793 1.00 90.19 229 LEU A C 1
ATOM 1833 O O . LEU A 1 229 ? -26.125 -1.055 18.600 1.00 90.19 229 LEU A O 1
ATOM 1837 N N . LEU A 1 230 ? -25.303 0.153 20.312 1.00 91.38 230 LEU A N 1
ATOM 1838 C CA . LEU A 1 230 ? -24.388 0.941 19.485 1.00 91.38 230 LEU A CA 1
ATOM 1839 C C . LEU A 1 230 ? -23.395 0.042 18.739 1.00 91.38 230 LEU A C 1
ATOM 1841 O O . LEU A 1 230 ? -23.214 0.183 17.533 1.00 91.38 230 LEU A O 1
ATOM 1845 N N . ARG A 1 231 ? -22.782 -0.929 19.428 1.00 94.19 231 ARG A N 1
ATOM 1846 C CA . ARG A 1 231 ? -21.852 -1.885 18.798 1.00 94.19 231 ARG A CA 1
ATOM 1847 C C . ARG A 1 231 ? -22.523 -2.701 17.694 1.00 94.19 231 ARG A C 1
ATOM 1849 O O . ARG A 1 231 ? -21.945 -2.859 16.622 1.00 94.19 231 ARG A O 1
ATOM 1856 N N . ALA A 1 232 ? -23.727 -3.213 17.949 1.00 94.44 232 ALA A N 1
ATOM 1857 C CA . ALA A 1 232 ? -24.486 -3.980 16.966 1.00 94.44 232 ALA A CA 1
ATOM 1858 C C . ALA A 1 232 ? -24.912 -3.115 15.772 1.00 94.44 232 ALA A C 1
ATOM 1860 O O . ALA A 1 232 ? -24.782 -3.558 14.634 1.00 94.44 232 ALA A O 1
ATOM 1861 N N . HIS A 1 233 ? -25.360 -1.883 16.026 1.00 93.81 233 HIS A N 1
ATOM 1862 C CA . HIS A 1 233 ? -25.747 -0.925 14.997 1.00 93.81 233 HIS A CA 1
ATOM 1863 C C . HIS A 1 233 ? -24.559 -0.554 14.104 1.00 93.81 233 HIS A C 1
ATOM 1865 O O . HIS A 1 233 ? -24.653 -0.700 12.893 1.00 93.81 233 HIS A O 1
ATOM 1871 N N . LEU A 1 234 ? -23.409 -0.191 14.682 1.00 92.69 234 LEU A N 1
ATOM 1872 C CA . LEU A 1 234 ? -22.197 0.131 13.919 1.00 92.69 234 LEU A CA 1
ATOM 1873 C C . LEU A 1 234 ? -21.697 -1.065 13.100 1.00 92.69 234 LEU A C 1
ATOM 1875 O O . LEU A 1 234 ? -21.279 -0.904 11.957 1.00 92.69 234 LEU A O 1
ATOM 1879 N N . LEU A 1 235 ? -21.755 -2.276 13.658 1.00 94.25 235 LEU A N 1
ATOM 1880 C CA . LEU A 1 235 ? -21.375 -3.481 12.923 1.00 94.25 235 LEU A CA 1
ATOM 1881 C C . LEU A 1 235 ? -22.347 -3.793 11.772 1.00 94.25 235 LEU A C 1
ATOM 1883 O O . LEU A 1 235 ? -21.904 -4.259 10.724 1.00 94.25 235 LEU A O 1
ATOM 1887 N N . HIS A 1 236 ? -23.648 -3.559 11.965 1.00 94.81 236 HIS A N 1
ATOM 1888 C CA . HIS A 1 236 ? -24.664 -3.707 10.923 1.00 94.81 236 HIS A CA 1
ATOM 1889 C C . HIS A 1 236 ? -24.472 -2.674 9.806 1.00 94.81 236 HIS A C 1
ATOM 1891 O O . HIS A 1 236 ? -24.467 -3.045 8.638 1.00 94.81 236 HIS A O 1
ATOM 1897 N N . GLU A 1 237 ? -24.277 -1.407 10.173 1.00 95.00 237 GLU A N 1
ATOM 1898 C CA . GLU A 1 237 ? -24.170 -0.281 9.243 1.00 95.00 237 GLU A CA 1
ATOM 1899 C C . GLU A 1 237 ? -22.889 -0.341 8.400 1.00 95.00 237 GLU A C 1
ATOM 1901 O O . GLU A 1 237 ? -22.933 -0.219 7.179 1.00 95.00 237 GLU A O 1
ATOM 1906 N N . TYR A 1 238 ? -21.738 -0.587 9.033 1.00 90.50 238 TYR A N 1
ATOM 1907 C CA . TYR A 1 238 ? -20.432 -0.514 8.363 1.00 90.50 238 TYR A CA 1
ATOM 1908 C C . TYR A 1 238 ? -19.841 -1.879 7.982 1.00 90.50 238 TYR A C 1
ATOM 1910 O O . TYR A 1 238 ? -18.857 -1.954 7.241 1.00 90.50 238 TYR A O 1
ATOM 1918 N N . GLY A 1 239 ? -20.426 -2.970 8.476 1.00 93.88 239 GLY A N 1
ATOM 1919 C CA . GLY A 1 239 ? -20.006 -4.334 8.182 1.00 93.88 239 GLY A CA 1
ATOM 1920 C C . GLY A 1 239 ? -18.785 -4.818 8.975 1.00 93.88 239 GLY A C 1
ATOM 1921 O O . GLY A 1 239 ? -17.951 -4.059 9.474 1.00 93.88 239 GLY A O 1
ATOM 1922 N N . LYS A 1 240 ? -18.648 -6.148 9.045 1.00 91.56 240 LYS A N 1
ATOM 1923 C CA . LYS A 1 240 ? -17.563 -6.855 9.761 1.00 91.56 240 LYS A CA 1
ATOM 1924 C C . LYS A 1 240 ? -16.163 -6.635 9.186 1.00 91.56 240 LYS A C 1
ATOM 1926 O O . LYS A 1 240 ? -15.176 -6.942 9.845 1.00 91.56 240 LYS A O 1
ATOM 1931 N N . ASP A 1 241 ? -16.081 -6.166 7.945 1.00 85.06 241 ASP A N 1
ATOM 1932 C CA . ASP A 1 241 ? -14.809 -5.860 7.297 1.00 85.06 241 ASP A CA 1
ATOM 1933 C C . ASP A 1 241 ? -14.266 -4.490 7.704 1.00 85.06 241 ASP A C 1
ATOM 1935 O O . ASP A 1 241 ? -13.082 -4.245 7.505 1.00 85.06 241 ASP A O 1
ATOM 1939 N N . THR A 1 242 ? -15.100 -3.642 8.303 1.00 88.31 242 THR A N 1
ATOM 1940 C CA . THR A 1 242 ? -14.772 -2.259 8.663 1.00 88.31 242 THR A CA 1
ATOM 1941 C C . THR A 1 242 ? -14.766 -2.073 10.175 1.00 88.31 242 THR A C 1
ATOM 1943 O O . THR A 1 242 ? -13.898 -1.388 10.701 1.00 88.31 242 THR A O 1
ATOM 1946 N N . VAL A 1 243 ? -15.698 -2.705 10.896 1.00 93.75 243 VAL A N 1
ATOM 1947 C CA . VAL A 1 243 ? -15.841 -2.566 12.352 1.00 93.75 243 VAL A CA 1
ATOM 1948 C C . VAL A 1 243 ? -15.364 -3.821 13.070 1.00 93.75 243 VAL A C 1
ATOM 1950 O O . VAL A 1 243 ? -15.875 -4.921 12.867 1.00 93.75 243 VAL A O 1
ATOM 1953 N N . VAL A 1 244 ? -14.416 -3.630 13.984 1.00 94.38 244 VAL A N 1
ATOM 1954 C CA . VAL A 1 244 ? -13.957 -4.641 14.931 1.00 94.38 244 VAL A CA 1
ATOM 1955 C C . VAL A 1 244 ? -14.548 -4.308 16.294 1.00 94.38 244 VAL A C 1
ATOM 1957 O O . VAL A 1 244 ? -14.159 -3.346 16.951 1.00 94.38 244 VAL A O 1
ATOM 1960 N N . THR A 1 245 ? -15.505 -5.113 16.740 1.00 94.88 245 THR A N 1
ATOM 1961 C CA . THR A 1 245 ? -16.080 -4.983 18.078 1.00 94.88 245 THR A CA 1
ATOM 1962 C C . THR A 1 245 ? -16.497 -6.345 18.612 1.00 94.88 245 THR A C 1
ATOM 1964 O O . THR A 1 245 ? -16.793 -7.274 17.859 1.00 94.88 245 THR A O 1
ATOM 1967 N N . ARG A 1 246 ? -16.525 -6.485 19.934 1.00 91.00 246 ARG A N 1
ATOM 1968 C CA . ARG A 1 246 ? -17.132 -7.645 20.592 1.00 91.00 246 ARG A CA 1
ATOM 1969 C C . ARG A 1 246 ? -18.635 -7.396 20.644 1.00 91.00 246 ARG A C 1
ATOM 1971 O O . ARG A 1 246 ? -19.001 -6.272 20.926 1.00 91.00 246 ARG A O 1
ATOM 1978 N N . LEU A 1 247 ? -19.514 -8.378 20.420 1.00 87.94 247 LEU A N 1
ATOM 1979 C CA . LEU A 1 247 ? -20.972 -8.177 20.573 1.00 87.94 247 LEU A CA 1
ATOM 1980 C C . LEU A 1 247 ? -21.497 -8.622 21.949 1.00 87.94 247 LEU A C 1
ATOM 1982 O O . LEU A 1 247 ? -22.248 -7.887 22.582 1.00 87.94 247 LEU A O 1
ATOM 1986 N N . GLY A 1 248 ? -21.050 -9.767 22.469 1.00 84.69 248 GLY A N 1
ATOM 1987 C CA . GLY A 1 248 ? -21.520 -10.311 23.752 1.00 84.69 248 GLY A CA 1
ATOM 1988 C C . GLY A 1 248 ? -20.547 -10.134 24.923 1.00 84.69 248 GLY A C 1
ATOM 1989 O O . GLY A 1 248 ? -19.333 -10.086 24.727 1.00 84.69 248 GLY A O 1
ATOM 1990 N N . GLY A 1 249 ? -21.076 -10.114 26.151 1.00 75.06 249 GLY A N 1
ATOM 1991 C CA . GLY A 1 249 ? -20.286 -10.260 27.383 1.00 75.06 249 GLY A CA 1
ATOM 1992 C C . GLY A 1 249 ? -19.420 -9.058 27.764 1.00 75.06 249 GLY A C 1
ATOM 1993 O O . GLY A 1 249 ? -18.387 -9.237 28.406 1.00 75.06 249 GLY A O 1
ATOM 1994 N N . VAL A 1 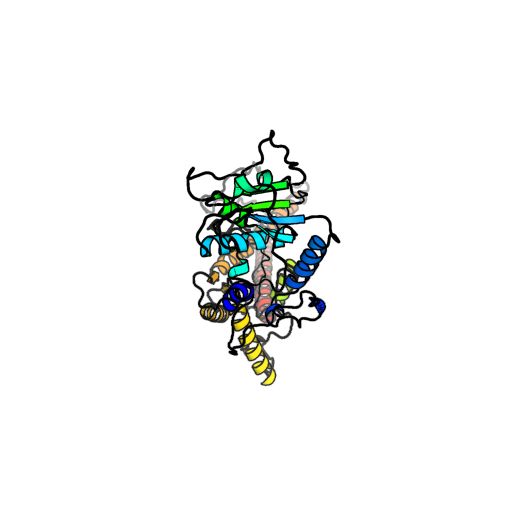250 ? -19.805 -7.849 27.347 1.00 77.62 250 VAL A N 1
ATOM 1995 C CA . VAL A 1 250 ? -19.238 -6.612 27.896 1.00 77.62 250 VAL A CA 1
ATOM 1996 C C . VAL A 1 250 ? -20.103 -6.228 29.086 1.00 77.62 250 VAL A C 1
ATOM 1998 O O . VAL A 1 250 ? -21.247 -5.825 28.912 1.00 77.62 250 VAL A O 1
ATOM 2001 N N . VAL A 1 251 ? -19.564 -6.421 30.284 1.00 79.44 251 VAL A N 1
ATOM 2002 C CA . VAL A 1 251 ? -20.189 -6.002 31.537 1.00 79.44 251 VAL A CA 1
ATOM 2003 C C . VAL A 1 251 ? -19.447 -4.757 31.997 1.00 79.44 251 VAL A C 1
ATOM 2005 O O . VAL A 1 251 ? -18.213 -4.746 32.022 1.00 79.44 251 VAL A O 1
ATOM 2008 N N . HIS A 1 252 ? -20.182 -3.693 32.309 1.00 86.00 252 HIS A N 1
ATOM 2009 C CA . HIS A 1 252 ? -19.582 -2.493 32.876 1.00 86.00 252 HIS A CA 1
ATOM 2010 C C . HIS A 1 252 ? -18.991 -2.834 34.252 1.00 86.00 252 HIS A C 1
ATOM 2012 O O . HIS A 1 252 ? -19.604 -3.560 35.033 1.00 86.00 252 HIS A O 1
ATOM 2018 N N . THR A 1 253 ? -17.793 -2.333 34.567 1.00 86.81 253 THR A N 1
ATOM 2019 C CA . THR A 1 253 ? -17.130 -2.643 35.851 1.00 86.81 253 THR A CA 1
ATOM 2020 C C . THR A 1 253 ? -17.888 -2.093 37.057 1.00 86.81 253 THR A C 1
ATOM 2022 O O . THR A 1 253 ? -17.682 -2.551 38.172 1.00 86.81 253 THR A O 1
ATOM 2025 N N . ASP A 1 254 ? -18.772 -1.126 36.828 1.00 85.94 254 ASP A N 1
ATOM 2026 C CA . ASP A 1 254 ? -19.782 -0.683 37.783 1.00 85.94 254 ASP A CA 1
ATOM 2027 C C . ASP A 1 254 ? -21.147 -1.245 37.372 1.00 85.94 254 ASP A C 1
ATOM 2029 O O . ASP A 1 254 ? -21.977 -0.575 36.757 1.00 85.94 254 ASP A O 1
ATOM 2033 N N . CYS A 1 255 ? -21.321 -2.537 37.626 1.00 80.19 255 CYS A N 1
ATOM 2034 C CA . CYS A 1 255 ? -22.516 -3.295 37.268 1.00 80.19 255 CYS A CA 1
ATOM 2035 C C . CYS A 1 255 ? -23.749 -2.879 38.087 1.00 80.19 255 CYS A C 1
ATOM 2037 O O . CYS A 1 255 ? -24.866 -2.998 37.586 1.00 80.19 255 CYS A O 1
ATOM 2039 N N . SER A 1 256 ? -23.553 -2.343 39.301 1.00 80.50 256 SER A N 1
ATOM 2040 C CA . SER A 1 256 ? -24.628 -1.834 40.159 1.00 80.50 256 SER A CA 1
ATOM 2041 C C . SER A 1 256 ? -25.325 -0.620 39.565 1.00 80.50 256 SER A C 1
ATOM 2043 O O . SER A 1 256 ? -26.546 -0.520 39.656 1.00 80.50 256 SER A O 1
ATOM 2045 N N . HIS A 1 257 ? -24.554 0.286 38.960 1.00 78.62 257 HIS A N 1
ATOM 2046 C CA . HIS A 1 257 ? -25.101 1.467 38.305 1.00 78.62 257 HIS A CA 1
ATOM 2047 C C . HIS A 1 257 ? -25.588 1.178 36.885 1.00 78.62 257 HIS A C 1
ATOM 2049 O O . HIS A 1 257 ? -26.587 1.749 36.481 1.00 78.62 257 HIS A O 1
ATOM 2055 N N . ALA A 1 258 ? -24.920 0.288 36.147 1.00 71.94 258 ALA A N 1
ATOM 2056 C CA . ALA A 1 258 ? -25.285 -0.014 34.760 1.00 71.94 258 ALA A CA 1
ATOM 2057 C C . ALA A 1 258 ? -26.490 -0.962 34.612 1.00 71.94 258 ALA A C 1
ATOM 2059 O O . ALA A 1 258 ? -27.031 -1.102 33.519 1.00 71.94 258 ALA A O 1
ATOM 2060 N N . THR A 1 259 ? -26.862 -1.678 35.678 1.00 69.19 259 THR A N 1
ATOM 2061 C CA . THR A 1 259 ? -28.000 -2.609 35.658 1.00 69.19 259 THR A CA 1
ATOM 2062 C C . THR A 1 259 ? -28.687 -2.616 37.028 1.00 69.19 259 THR A C 1
ATOM 2064 O O . THR A 1 259 ? -28.415 -3.489 37.863 1.00 69.19 259 THR A O 1
ATOM 2067 N N . PRO A 1 260 ? -29.568 -1.639 37.308 1.00 72.62 260 PRO A N 1
ATOM 2068 C CA . PRO A 1 260 ? -30.266 -1.538 38.583 1.00 72.62 260 PRO A CA 1
ATOM 2069 C C . PRO A 1 260 ? -30.991 -2.846 38.939 1.00 72.62 260 PRO A C 1
ATOM 2071 O O . PRO A 1 260 ? -31.877 -3.308 38.224 1.00 72.62 260 PRO A O 1
ATOM 2074 N N . GLY A 1 261 ? -30.602 -3.466 40.058 1.00 74.12 261 GLY A N 1
ATOM 2075 C CA . GLY A 1 261 ? -31.173 -4.731 40.539 1.00 74.12 261 GLY A CA 1
ATOM 2076 C C . GLY A 1 261 ? -30.437 -6.003 40.100 1.00 74.12 261 GLY A C 1
ATOM 2077 O O . GLY A 1 261 ? -30.766 -7.081 40.599 1.00 74.12 261 GLY A O 1
ATOM 2078 N N . ALA A 1 262 ? -29.416 -5.910 39.243 1.00 74.25 262 ALA A N 1
ATOM 2079 C CA . ALA A 1 262 ? -28.533 -7.041 38.980 1.00 74.25 262 ALA A CA 1
ATOM 2080 C C . ALA A 1 262 ? -27.643 -7.315 40.202 1.00 74.25 262 ALA A C 1
ATOM 2082 O O . ALA A 1 262 ? -26.959 -6.429 40.717 1.00 74.25 262 ALA A O 1
ATOM 2083 N N . GLN A 1 263 ? -27.633 -8.563 40.674 1.00 77.06 263 GLN A N 1
ATOM 2084 C CA . GLN A 1 263 ? -26.644 -8.998 41.654 1.00 77.06 263 GLN A CA 1
ATOM 2085 C C . GLN A 1 263 ? -25.310 -9.170 40.932 1.00 77.06 263 GLN A C 1
ATOM 2087 O O . GLN A 1 263 ? -25.117 -10.160 40.234 1.00 77.06 263 GLN A O 1
ATOM 2092 N N . CYS A 1 264 ? -24.408 -8.204 41.098 1.00 81.88 264 CYS A N 1
ATOM 2093 C CA . CYS A 1 264 ? -23.021 -8.298 40.660 1.00 81.88 264 CYS A CA 1
ATOM 2094 C C . CYS A 1 264 ? -22.333 -9.471 41.361 1.00 81.88 264 CYS A C 1
ATOM 2096 O O . CYS A 1 264 ? -21.806 -9.314 42.465 1.00 81.88 264 CYS A O 1
ATOM 2098 N N . GLN A 1 265 ? -22.356 -10.653 40.754 1.00 88.88 265 GLN A N 1
ATOM 2099 C CA . GLN A 1 265 ? -21.585 -11.766 41.281 1.00 88.88 265 GLN A CA 1
ATOM 2100 C C . GLN A 1 265 ? -20.096 -11.447 41.116 1.00 88.88 265 GLN A C 1
ATOM 2102 O O . GLN A 1 265 ? -19.681 -10.777 40.167 1.00 88.88 265 GLN A O 1
ATOM 2107 N N . GLU A 1 266 ? -19.274 -11.924 42.048 1.00 89.62 266 GLU A N 1
ATOM 2108 C CA . GLU A 1 266 ? -17.824 -11.688 42.033 1.00 89.62 266 GLU A CA 1
ATOM 2109 C C . GLU A 1 266 ? -17.184 -12.130 40.702 1.00 89.62 266 GLU A C 1
ATOM 2111 O O . GLU A 1 266 ? -16.292 -11.464 40.172 1.00 89.62 266 GLU A O 1
ATOM 2116 N N . GLU A 1 267 ? -17.691 -13.217 40.117 1.00 87.25 267 GLU A N 1
ATOM 2117 C CA . GLU A 1 267 ? -17.241 -13.742 38.827 1.00 87.25 267 GLU A CA 1
ATOM 2118 C C . GLU A 1 267 ? -17.550 -12.799 37.648 1.00 87.25 267 GLU A C 1
ATOM 2120 O O . GLU A 1 267 ? -16.702 -12.618 36.763 1.00 87.25 267 GLU A O 1
ATOM 2125 N N . ASP A 1 268 ? -18.712 -12.139 37.660 1.00 83.88 268 ASP A N 1
ATOM 2126 C CA . ASP A 1 268 ? -19.100 -11.162 36.638 1.00 83.88 268 ASP A CA 1
ATOM 2127 C C . ASP A 1 268 ? -18.213 -9.922 36.715 1.00 83.88 268 ASP A C 1
ATOM 2129 O O . ASP A 1 268 ? -17.715 -9.444 35.693 1.00 83.88 268 ASP A O 1
ATOM 2133 N N . LEU A 1 269 ? -17.934 -9.445 37.932 1.00 86.88 269 LEU A N 1
ATOM 2134 C CA . LEU A 1 269 ? -17.043 -8.309 38.154 1.00 86.88 269 LEU A CA 1
ATOM 2135 C C . LEU A 1 269 ? -15.608 -8.628 37.713 1.00 86.88 269 LEU A C 1
ATOM 2137 O O . LEU A 1 269 ? -14.972 -7.828 37.023 1.00 86.88 269 LEU A O 1
ATOM 2141 N N . ALA A 1 270 ? -15.098 -9.816 38.048 1.00 87.00 270 ALA A N 1
ATOM 2142 C CA . ALA A 1 270 ? -13.781 -10.257 37.597 1.00 87.00 270 ALA A CA 1
ATOM 2143 C C . ALA A 1 270 ? -13.706 -10.332 36.062 1.00 87.00 270 ALA A C 1
ATOM 2145 O O . ALA A 1 270 ? -12.704 -9.932 35.461 1.00 87.00 270 ALA A O 1
ATOM 2146 N N . THR A 1 271 ? -14.772 -10.804 35.414 1.00 84.69 271 THR A N 1
ATOM 2147 C CA . THR A 1 271 ? -14.874 -10.859 33.951 1.00 84.69 271 THR A CA 1
ATOM 2148 C C . THR A 1 271 ? -14.943 -9.461 33.333 1.00 84.69 271 THR A C 1
ATOM 2150 O O . THR A 1 271 ? -14.226 -9.195 32.364 1.00 84.69 271 THR A O 1
ATOM 2153 N N . ALA A 1 272 ? -15.721 -8.550 33.923 1.00 87.62 272 ALA A N 1
ATOM 2154 C CA . ALA A 1 272 ? -15.819 -7.148 33.524 1.00 87.62 272 ALA A CA 1
ATOM 2155 C C . ALA A 1 272 ? -14.448 -6.463 33.558 1.00 87.62 272 ALA A C 1
ATOM 2157 O O . ALA A 1 272 ? -14.024 -5.874 32.566 1.00 87.62 272 ALA A O 1
ATOM 2158 N N . VAL A 1 273 ? -13.703 -6.616 34.659 1.00 90.06 273 VAL A N 1
ATOM 2159 C CA . VAL A 1 273 ? -12.367 -6.022 34.824 1.00 90.06 273 VAL A CA 1
ATOM 2160 C C . VAL A 1 273 ? -11.371 -6.586 33.807 1.00 90.06 273 VAL A C 1
ATOM 2162 O O . VAL A 1 273 ? -10.638 -5.817 33.182 1.00 90.06 273 VAL A O 1
ATOM 2165 N N . ARG A 1 274 ? -11.356 -7.908 33.573 1.00 87.38 274 ARG A N 1
ATOM 2166 C CA . ARG A 1 274 ? -10.492 -8.515 32.540 1.00 87.38 274 ARG A CA 1
ATOM 2167 C C . ARG A 1 274 ? -10.841 -8.004 31.142 1.00 87.38 274 ARG A C 1
ATOM 2169 O O . ARG A 1 274 ? -9.942 -7.685 30.368 1.00 87.38 274 ARG A O 1
ATOM 2176 N N . SER A 1 275 ? -12.133 -7.907 30.825 1.00 87.94 275 SER A N 1
ATOM 2177 C CA . SER A 1 275 ? -12.602 -7.397 29.533 1.00 87.94 275 SER A CA 1
ATOM 2178 C C . SER A 1 275 ? -12.250 -5.920 29.350 1.00 87.94 275 SER A C 1
ATOM 2180 O O . SER A 1 275 ? -11.791 -5.531 28.276 1.00 87.94 275 SER A O 1
ATOM 2182 N N . ALA A 1 276 ? -12.407 -5.107 30.395 1.00 91.12 276 ALA A N 1
ATOM 2183 C CA . ALA A 1 276 ? -12.028 -3.700 30.418 1.00 91.12 276 ALA A CA 1
ATOM 2184 C C . ALA A 1 276 ? -10.521 -3.530 30.174 1.00 91.12 276 ALA A C 1
ATOM 2186 O O . ALA A 1 276 ? -10.130 -2.799 29.268 1.00 91.12 276 ALA A O 1
ATOM 2187 N N . ALA A 1 277 ? -9.677 -4.267 30.902 1.00 91.88 277 ALA A N 1
ATOM 2188 C CA . ALA A 1 277 ? -8.226 -4.233 30.718 1.00 91.88 277 ALA A CA 1
ATOM 2189 C C . ALA A 1 277 ? -7.807 -4.654 29.298 1.00 91.88 277 ALA A C 1
ATOM 2191 O O . ALA A 1 277 ? -7.011 -3.965 28.661 1.00 91.88 277 ALA A O 1
ATOM 2192 N N . GLY A 1 278 ? -8.383 -5.742 28.773 1.00 87.81 278 GLY A N 1
ATOM 2193 C CA . GLY A 1 278 ? -8.134 -6.186 27.399 1.00 87.81 278 GLY A CA 1
ATOM 2194 C C . GLY A 1 278 ? -8.584 -5.162 26.354 1.00 87.81 278 GLY A C 1
ATOM 2195 O O . GLY A 1 278 ? -7.892 -4.947 25.365 1.00 87.81 278 GLY A O 1
ATOM 2196 N N . THR A 1 279 ? -9.700 -4.474 26.600 1.00 92.06 279 THR A N 1
ATOM 2197 C CA . THR A 1 279 ? -10.219 -3.433 25.705 1.00 92.06 279 THR A CA 1
ATOM 2198 C C . THR A 1 279 ? -9.335 -2.185 25.724 1.00 92.06 279 THR A C 1
ATOM 2200 O O . THR A 1 279 ? -9.032 -1.674 24.652 1.00 92.06 279 THR A O 1
ATOM 2203 N N . ILE A 1 280 ? -8.861 -1.733 26.894 1.00 94.06 280 ILE A N 1
ATOM 2204 C CA . ILE A 1 280 ? -7.876 -0.638 27.001 1.00 94.06 280 ILE A CA 1
ATOM 2205 C C . ILE A 1 280 ? -6.612 -0.991 26.220 1.00 94.06 280 ILE A C 1
ATOM 2207 O O . ILE A 1 280 ? -6.108 -0.165 25.466 1.00 94.06 280 ILE A O 1
ATOM 2211 N N . TRP A 1 281 ? -6.109 -2.216 26.389 1.00 89.94 281 TRP A N 1
ATOM 2212 C CA . TRP A 1 281 ? -4.918 -2.670 25.681 1.00 89.94 281 TRP A CA 1
ATOM 2213 C C . TRP A 1 281 ? -5.136 -2.696 24.165 1.00 89.94 281 TRP A C 1
ATOM 2215 O O . TRP A 1 281 ? -4.326 -2.139 23.437 1.00 89.94 281 TRP A O 1
ATOM 2225 N N . ALA A 1 282 ? -6.255 -3.246 23.686 1.00 88.38 282 ALA A N 1
ATOM 2226 C CA . ALA A 1 282 ? -6.590 -3.249 22.263 1.00 88.38 282 ALA A CA 1
ATOM 2227 C C . ALA A 1 282 ? -6.743 -1.827 21.693 1.00 88.38 282 ALA A C 1
ATOM 2229 O O . ALA A 1 282 ? -6.194 -1.538 20.634 1.00 88.38 282 ALA A O 1
ATOM 2230 N N . MET A 1 283 ? -7.406 -0.915 22.418 1.00 93.56 283 MET A N 1
ATOM 2231 C CA . MET A 1 283 ? -7.462 0.504 22.047 1.00 93.56 283 MET A CA 1
ATOM 2232 C C . MET A 1 283 ? -6.063 1.131 22.008 1.00 93.56 283 MET A C 1
ATOM 2234 O O . MET A 1 283 ? -5.778 1.926 21.128 1.00 93.56 283 MET A O 1
ATOM 2238 N N . ALA A 1 284 ? -5.161 0.779 22.925 1.00 92.50 284 ALA A N 1
ATOM 2239 C CA . ALA A 1 284 ? -3.789 1.292 22.930 1.00 92.50 284 ALA A CA 1
ATOM 2240 C C . ALA A 1 284 ? -2.927 0.764 21.765 1.00 92.50 284 ALA A C 1
ATOM 2242 O O . ALA A 1 284 ? -1.829 1.269 21.542 1.00 92.50 284 ALA A O 1
ATOM 2243 N N . MET A 1 285 ? -3.405 -0.241 21.029 1.00 88.56 285 MET A N 1
ATOM 2244 C CA . MET A 1 285 ? -2.743 -0.772 19.835 1.00 88.56 285 MET A CA 1
ATOM 2245 C C . MET A 1 285 ? -3.258 -0.140 18.534 1.00 88.56 285 MET A C 1
ATOM 2247 O O . MET A 1 285 ? -2.735 -0.459 17.471 1.00 88.56 285 MET A O 1
ATOM 2251 N N . THR A 1 286 ? -4.273 0.730 18.586 1.00 90.94 286 THR A N 1
ATOM 2252 C CA . THR A 1 286 ? -4.776 1.435 17.397 1.00 90.94 286 THR A CA 1
ATOM 2253 C C . THR A 1 286 ? -3.901 2.637 17.052 1.00 90.94 286 THR A C 1
ATOM 2255 O O . THR A 1 286 ? -3.415 3.321 17.954 1.00 90.94 286 THR A O 1
ATOM 2258 N N . ASP A 1 287 ? -3.794 2.964 15.765 1.00 87.31 287 ASP A N 1
ATOM 2259 C CA . ASP A 1 287 ? -2.991 4.097 15.282 1.00 87.31 287 ASP A CA 1
ATOM 2260 C C . ASP A 1 287 ? -3.552 5.465 15.704 1.00 87.31 287 ASP A C 1
ATOM 2262 O O . ASP A 1 287 ? -2.794 6.403 15.952 1.00 87.31 287 ASP A O 1
ATOM 2266 N N . TYR A 1 288 ? -4.881 5.575 15.806 1.00 91.06 288 TYR A N 1
ATOM 2267 C CA . TYR A 1 288 ? -5.596 6.802 16.150 1.00 91.06 288 TYR A CA 1
ATOM 2268 C C . TYR A 1 288 ? -6.828 6.497 17.002 1.00 91.06 288 TYR A C 1
ATOM 2270 O O . TYR A 1 288 ? -7.523 5.510 16.765 1.00 91.06 288 TYR A O 1
ATOM 2278 N N . GLN A 1 289 ? -7.120 7.347 17.984 1.00 95.12 289 GLN A N 1
ATOM 2279 C CA . GLN A 1 289 ? -8.224 7.157 18.920 1.00 95.12 289 GLN A CA 1
ATOM 2280 C C . GLN A 1 289 ? -9.163 8.346 18.916 1.00 95.12 289 GLN A C 1
ATOM 2282 O O . GLN A 1 289 ? -8.753 9.495 19.067 1.00 95.12 289 GLN A O 1
ATOM 2287 N N . ILE A 1 290 ? -10.449 8.038 18.827 1.00 94.94 290 ILE A N 1
ATOM 2288 C CA . ILE A 1 290 ? -11.534 8.994 18.989 1.00 94.94 290 ILE A CA 1
ATOM 2289 C C . ILE A 1 290 ? -12.216 8.673 20.314 1.00 94.94 290 ILE A C 1
ATOM 2291 O O . ILE A 1 290 ? -12.726 7.570 20.506 1.00 94.94 290 ILE A O 1
ATOM 2295 N N . VAL A 1 291 ? -12.197 9.619 21.249 1.00 95.19 291 VAL A N 1
ATOM 2296 C CA . VAL A 1 291 ? -12.775 9.440 22.588 1.00 95.19 291 VAL A CA 1
ATOM 2297 C C . VAL A 1 291 ? -13.680 10.611 22.926 1.00 95.19 291 VAL A C 1
ATOM 2299 O O . VAL A 1 291 ? -13.483 11.721 22.443 1.00 95.19 291 VAL A O 1
ATOM 2302 N N . THR A 1 292 ? -14.668 10.408 23.789 1.00 92.62 292 THR A N 1
ATOM 2303 C CA . THR A 1 292 ? -15.397 11.541 24.368 1.00 92.62 292 THR A CA 1
ATOM 2304 C C . THR A 1 292 ? -14.534 12.222 25.431 1.00 92.62 292 THR A C 1
ATOM 2306 O O . THR A 1 292 ? -13.805 11.555 26.165 1.00 92.62 292 THR A O 1
ATOM 2309 N N . VAL A 1 293 ? -14.645 13.549 25.567 1.00 91.06 293 VAL A N 1
ATOM 2310 C CA . VAL A 1 293 ? -13.905 14.330 26.586 1.00 91.06 293 VAL A CA 1
ATOM 2311 C C . VAL A 1 293 ? -14.143 13.804 28.012 1.00 91.06 293 VAL A C 1
ATOM 2313 O O . VAL A 1 293 ? -13.274 13.910 28.877 1.00 91.06 293 VAL A O 1
ATOM 2316 N N . SER A 1 294 ? -15.310 13.211 28.274 1.00 90.69 294 SER A N 1
ATOM 2317 C CA . SER A 1 294 ? -15.652 12.614 29.568 1.00 90.69 294 SER A CA 1
ATOM 2318 C C . SER A 1 294 ? -15.112 11.191 29.766 1.00 90.69 294 SER A C 1
ATOM 2320 O O . SER A 1 294 ? -15.056 10.723 30.907 1.00 90.69 294 SER A O 1
ATOM 2322 N N . SER A 1 295 ? -14.693 10.492 28.704 1.00 91.94 295 SER A N 1
ATOM 2323 C CA . SER A 1 295 ? -14.229 9.107 28.799 1.00 91.94 295 SER A CA 1
ATOM 2324 C C . SER A 1 295 ? -12.810 9.031 29.352 1.00 91.94 295 SER A C 1
ATOM 2326 O O . SER A 1 295 ? -11.809 9.169 28.648 1.00 91.94 295 SER A O 1
ATOM 2328 N N . ARG A 1 296 ? -12.712 8.727 30.647 1.00 94.31 296 ARG A N 1
ATOM 2329 C CA . ARG A 1 296 ? -11.430 8.386 31.283 1.00 94.31 296 ARG A CA 1
ATOM 2330 C C . ARG A 1 296 ? -10.860 7.077 30.732 1.00 94.31 296 ARG A C 1
ATOM 2332 O O . ARG A 1 296 ? -9.647 6.946 30.625 1.00 94.31 296 ARG A O 1
ATOM 2339 N N . PHE A 1 297 ? -11.730 6.142 30.350 1.00 94.19 297 PHE A N 1
ATOM 2340 C CA . PHE A 1 297 ? -11.355 4.842 29.799 1.00 94.19 297 PHE A CA 1
ATOM 2341 C C . PHE A 1 297 ? -10.556 4.982 28.496 1.00 94.19 297 PHE A C 1
ATOM 2343 O O . PHE A 1 297 ? -9.438 4.478 28.395 1.00 94.19 297 PHE A O 1
ATOM 2350 N N . GLY A 1 298 ? -11.087 5.743 27.533 1.00 93.31 298 GLY A N 1
ATOM 2351 C CA . GLY A 1 298 ? -10.412 5.984 26.257 1.00 93.31 298 GLY A CA 1
ATOM 2352 C C . GLY A 1 298 ? -9.117 6.786 26.414 1.00 93.31 298 GLY A C 1
ATOM 2353 O O . GLY A 1 298 ? -8.120 6.475 25.769 1.00 93.31 298 GLY A O 1
ATOM 2354 N N . ARG A 1 299 ? -9.086 7.766 27.329 1.00 94.94 299 ARG A N 1
ATOM 2355 C CA . ARG A 1 299 ? -7.875 8.557 27.617 1.00 94.94 299 ARG A CA 1
ATOM 2356 C C . ARG A 1 299 ? -6.725 7.717 28.165 1.00 94.94 299 ARG A C 1
ATOM 2358 O O . ARG A 1 299 ? -5.583 7.936 27.776 1.00 94.94 299 ARG A O 1
ATOM 2365 N N . VAL A 1 300 ? -7.009 6.747 29.038 1.00 95.88 300 VAL A N 1
ATOM 2366 C CA . VAL A 1 300 ? -5.977 5.826 29.542 1.00 95.88 300 VAL A CA 1
ATOM 2367 C C . VAL A 1 300 ? 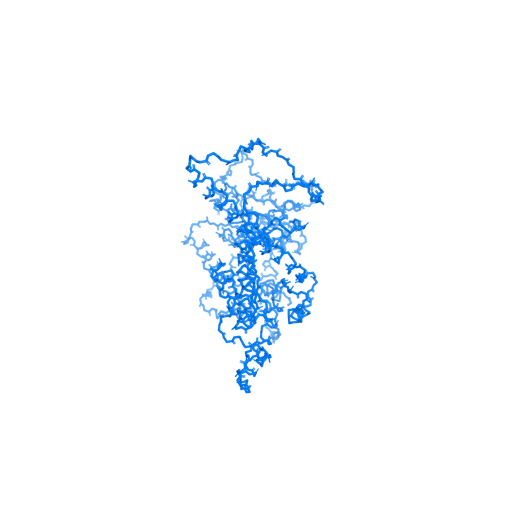-5.400 4.992 28.401 1.00 95.88 300 VAL A C 1
ATOM 2369 O O . VAL A 1 300 ? -4.181 4.887 28.293 1.00 95.88 300 VAL A O 1
ATOM 2372 N N . ALA A 1 301 ? -6.247 4.451 27.520 1.00 94.56 301 ALA A N 1
ATOM 2373 C CA . ALA A 1 301 ? -5.773 3.741 26.334 1.00 94.56 301 ALA A CA 1
ATOM 2374 C C . ALA A 1 301 ? -4.896 4.635 25.445 1.00 94.56 301 ALA A C 1
ATOM 2376 O O . ALA A 1 301 ? -3.836 4.204 24.994 1.00 94.56 301 ALA A O 1
ATOM 2377 N N . ALA A 1 302 ? -5.283 5.900 25.274 1.00 93.19 302 ALA A N 1
ATOM 2378 C CA . ALA A 1 302 ? -4.504 6.859 24.509 1.00 93.19 302 ALA A CA 1
ATOM 2379 C C . ALA A 1 302 ? -3.135 7.150 25.106 1.00 93.19 302 ALA A C 1
ATOM 2381 O O . ALA A 1 302 ? -2.130 7.101 24.399 1.00 93.19 302 ALA A O 1
ATOM 2382 N N . TRP A 1 303 ? -3.055 7.354 26.417 1.00 92.25 303 TRP A N 1
ATOM 2383 C CA . TRP A 1 303 ? -1.773 7.537 27.094 1.00 92.25 303 TRP A CA 1
ATOM 2384 C C . TRP A 1 303 ? -0.850 6.324 26.952 1.00 92.25 303 TRP A C 1
ATOM 2386 O O . TRP A 1 303 ? 0.360 6.494 26.806 1.00 92.25 303 TRP A O 1
ATOM 2396 N N . LEU A 1 304 ? -1.402 5.108 26.941 1.00 91.56 304 LEU A N 1
ATOM 2397 C CA . LEU A 1 304 ? -0.622 3.875 26.806 1.00 91.56 304 LEU A CA 1
ATOM 2398 C C . LEU A 1 304 ? 0.014 3.692 25.422 1.00 91.56 304 LEU A C 1
ATOM 2400 O O . LEU A 1 304 ? 1.021 2.993 25.320 1.00 91.56 304 LEU A O 1
ATOM 2404 N N . THR A 1 305 ? -0.507 4.343 24.378 1.00 90.31 305 THR A N 1
ATOM 2405 C CA . THR A 1 305 ? 0.111 4.309 23.037 1.00 90.31 305 THR A CA 1
ATOM 2406 C C . THR A 1 305 ? 1.506 4.940 23.013 1.00 90.31 305 THR A C 1
ATOM 2408 O O . THR A 1 305 ? 2.329 4.592 22.168 1.00 90.31 305 THR A O 1
ATOM 2411 N N . MET A 1 306 ? 1.764 5.902 23.914 1.00 85.19 306 MET A N 1
ATOM 2412 C CA . MET A 1 306 ? 2.908 6.822 23.859 1.00 85.19 306 MET A CA 1
ATOM 2413 C C . MET A 1 306 ? 3.050 7.553 22.504 1.00 85.19 306 MET A C 1
ATOM 2415 O O . MET A 1 306 ? 4.143 8.002 22.148 1.00 85.19 306 MET A O 1
ATOM 2419 N N . GLY A 1 307 ? 1.957 7.656 21.742 1.00 80.44 307 GLY A N 1
ATOM 2420 C CA . GLY A 1 307 ? 1.880 8.387 20.485 1.00 80.44 307 GLY A CA 1
ATOM 2421 C C . GLY A 1 307 ? 1.688 9.885 20.709 1.00 80.44 307 GLY A C 1
ATOM 2422 O O . GLY A 1 307 ? 1.143 10.323 21.720 1.00 80.44 307 GLY A O 1
ATOM 2423 N N . TRP A 1 308 ? 2.151 10.683 19.751 1.00 83.44 308 TRP A N 1
ATOM 2424 C CA . TRP A 1 308 ? 1.837 12.109 19.671 1.00 83.44 308 TRP A CA 1
ATOM 2425 C C . TRP A 1 308 ? 0.772 12.303 18.593 1.00 83.44 308 TRP A C 1
ATOM 2427 O O . TRP A 1 308 ? 0.822 11.634 17.565 1.00 83.44 308 TRP A O 1
ATOM 2437 N N . HIS A 1 309 ? -0.159 13.238 18.801 1.00 85.31 309 HIS A N 1
ATOM 2438 C CA . HIS A 1 309 ? -1.200 13.592 17.822 1.00 85.31 309 HIS A CA 1
ATOM 2439 C C . HIS A 1 309 ? -2.111 12.433 17.373 1.00 85.31 309 HIS A C 1
ATOM 2441 O O . HIS A 1 309 ? -2.652 12.476 16.274 1.00 85.31 309 HIS A O 1
ATOM 2447 N N . ASN A 1 310 ? -2.316 11.426 18.221 1.00 87.94 310 ASN A N 1
ATOM 2448 C CA . ASN A 1 310 ? -3.129 10.245 17.922 1.00 87.94 310 ASN A CA 1
ATOM 2449 C C . ASN A 1 310 ? -4.450 10.175 18.709 1.00 87.94 310 ASN A C 1
ATOM 2451 O O . ASN A 1 310 ? -5.087 9.127 18.742 1.00 87.94 310 ASN A O 1
ATOM 2455 N N . LEU A 1 311 ? -4.854 11.276 19.350 1.00 93.19 311 LEU A N 1
ATOM 2456 C CA . LEU A 1 311 ? -6.086 11.381 20.129 1.00 93.19 311 LEU A CA 1
ATOM 2457 C C . LEU A 1 311 ? -6.943 12.541 19.617 1.00 93.19 311 LEU A C 1
ATOM 2459 O O . LEU A 1 311 ? -6.499 13.690 19.626 1.00 93.19 311 LEU A O 1
ATOM 2463 N N . TYR A 1 312 ? -8.184 12.243 19.245 1.00 93.25 312 TYR A N 1
ATOM 2464 C CA . TYR A 1 312 ? -9.239 13.220 19.005 1.00 93.25 312 TYR A CA 1
ATOM 2465 C C . TYR A 1 312 ? -10.286 13.140 20.108 1.00 93.25 312 TYR A C 1
ATOM 2467 O O . TYR A 1 312 ? -10.803 12.063 20.414 1.00 93.25 312 TYR A O 1
ATOM 2475 N N . GLU A 1 313 ? -10.623 14.287 20.693 1.00 93.81 313 GLU A N 1
ATOM 2476 C CA . GLU A 1 313 ? -11.602 14.358 21.772 1.00 93.81 313 GLU A CA 1
ATOM 2477 C C . GLU A 1 313 ? -12.909 14.994 21.300 1.00 93.81 313 GLU A C 1
ATOM 2479 O O . GLU A 1 313 ? -12.970 16.180 20.977 1.00 93.81 313 GLU A O 1
ATOM 2484 N N . ILE A 1 314 ? -13.987 14.212 21.318 1.00 91.38 314 ILE A N 1
ATOM 2485 C CA . ILE A 1 314 ? -15.335 14.692 21.031 1.00 91.38 314 ILE A CA 1
ATOM 2486 C C . ILE A 1 314 ? -15.852 15.433 22.264 1.00 91.38 314 ILE A C 1
ATOM 2488 O O . ILE A 1 314 ? -16.085 14.836 23.324 1.00 91.38 314 ILE A O 1
ATOM 2492 N N . SER A 1 315 ? -16.035 16.749 22.136 1.00 87.19 315 SER A N 1
ATOM 2493 C CA . SER A 1 315 ? -16.628 17.558 23.202 1.00 87.19 315 SER A CA 1
ATOM 2494 C C . SER A 1 315 ? -18.114 17.230 23.374 1.00 87.19 315 SER A C 1
ATOM 2496 O O . SER A 1 315 ? -18.867 17.107 22.408 1.00 87.19 315 SER A O 1
ATOM 2498 N N . SER A 1 316 ? -18.567 17.132 24.622 1.00 67.00 316 SER A N 1
ATOM 2499 C CA . SER A 1 316 ? -19.966 16.846 24.961 1.00 67.00 316 SER A CA 1
ATOM 2500 C C . SER A 1 316 ? -20.949 17.956 24.567 1.00 67.00 316 SER A C 1
ATOM 2502 O O . SER A 1 316 ? -22.153 17.776 24.735 1.00 67.00 316 SER A O 1
ATOM 2504 N N . ASN A 1 317 ? -20.480 19.083 24.018 1.00 59.00 317 ASN A N 1
ATOM 2505 C CA . ASN A 1 317 ? -21.351 20.156 23.532 1.00 59.00 317 ASN A CA 1
ATOM 2506 C C . ASN A 1 317 ? -22.205 19.731 22.322 1.00 59.00 317 ASN A C 1
ATOM 2508 O O . ASN A 1 317 ? -23.207 20.382 22.038 1.00 59.00 317 ASN A O 1
ATOM 2512 N N . ALA A 1 318 ? -21.903 18.592 21.686 1.00 52.72 318 ALA A N 1
ATOM 2513 C CA . ALA A 1 318 ? -22.796 17.942 20.723 1.00 52.72 318 ALA A CA 1
ATOM 2514 C C . ALA A 1 318 ? -24.179 17.583 21.316 1.00 52.72 318 ALA A C 1
ATOM 2516 O O . ALA A 1 318 ? -25.160 17.515 20.578 1.00 52.72 318 ALA A O 1
ATOM 2517 N N . ARG A 1 319 ? -24.303 17.451 22.652 1.00 51.88 319 ARG A N 1
ATOM 2518 C CA . ARG A 1 319 ? -25.606 17.319 23.334 1.00 51.88 319 ARG A CA 1
ATOM 2519 C C . ARG A 1 319 ? -26.526 18.510 23.057 1.00 51.88 319 ARG A C 1
ATOM 2521 O O . ARG A 1 319 ? -27.716 18.310 22.854 1.00 51.88 319 ARG A O 1
ATOM 2528 N N . HIS A 1 320 ? -25.995 19.733 23.007 1.00 50.94 320 HIS A N 1
ATOM 2529 C CA . HIS A 1 320 ? -26.808 20.918 22.715 1.00 50.94 320 HIS A CA 1
ATOM 2530 C C . HIS A 1 320 ? -27.282 20.945 21.261 1.00 50.94 320 HIS A C 1
ATOM 2532 O O . HIS A 1 320 ? -28.405 21.363 21.004 1.00 50.94 320 HIS A O 1
ATOM 2538 N N . ILE A 1 321 ? -26.460 20.458 20.328 1.00 51.06 321 ILE A N 1
ATOM 2539 C CA . ILE A 1 321 ? -26.802 20.406 18.902 1.00 51.06 321 ILE A CA 1
ATOM 2540 C C . ILE A 1 321 ? -27.900 19.368 18.657 1.00 51.06 321 ILE A C 1
ATOM 2542 O O . ILE A 1 321 ? -28.880 19.668 17.986 1.00 51.06 321 ILE A O 1
ATOM 2546 N N . MET A 1 322 ? -27.813 18.183 19.262 1.00 48.56 322 MET A N 1
ATOM 2547 C CA . MET A 1 322 ? -28.840 17.154 19.065 1.00 48.56 322 MET A CA 1
ATOM 2548 C C . MET A 1 322 ? -30.141 17.421 19.817 1.00 48.56 322 MET A C 1
ATOM 2550 O O . MET A 1 322 ? -31.211 17.125 19.293 1.00 48.56 322 MET A O 1
ATOM 2554 N N . VAL A 1 323 ? -30.080 18.037 21.004 1.00 58.53 323 VAL A N 1
ATOM 2555 C CA . VAL A 1 323 ? -31.288 18.539 21.678 1.00 58.53 323 VAL A CA 1
ATOM 2556 C C . VAL A 1 323 ? -31.930 19.650 20.846 1.00 58.53 323 VAL A C 1
ATOM 2558 O O . VAL A 1 323 ? -33.146 19.657 20.694 1.00 58.53 323 VAL A O 1
ATOM 2561 N N . ALA A 1 324 ? -31.140 20.544 20.241 1.00 54.12 324 ALA A N 1
ATOM 2562 C CA . ALA A 1 324 ? -31.671 21.556 19.332 1.00 54.12 324 ALA A CA 1
ATOM 2563 C C . ALA A 1 324 ? -32.334 20.930 18.092 1.00 54.12 324 ALA A C 1
ATOM 2565 O O . ALA A 1 324 ? -33.434 21.344 17.740 1.00 54.12 324 ALA A O 1
ATOM 2566 N N . ILE A 1 325 ? -31.735 19.902 17.478 1.00 59.34 325 ILE A N 1
ATOM 2567 C CA . ILE A 1 325 ? -32.325 19.176 16.338 1.00 59.34 325 ILE A CA 1
ATOM 2568 C C . ILE A 1 325 ? -33.636 18.483 16.739 1.00 59.34 325 ILE A C 1
ATOM 2570 O O . ILE A 1 325 ? -34.642 18.627 16.048 1.00 59.34 325 ILE A O 1
ATOM 2574 N N . ALA A 1 326 ? -33.672 17.799 17.886 1.00 63.75 326 ALA A N 1
ATOM 2575 C CA . ALA A 1 326 ? -34.890 17.156 18.382 1.00 63.75 326 ALA A CA 1
ATOM 2576 C C . ALA A 1 326 ? -36.009 18.174 18.676 1.00 63.75 326 ALA A C 1
ATOM 2578 O O . ALA A 1 326 ? -37.159 17.956 18.297 1.00 63.75 326 ALA A O 1
ATOM 2579 N N . VAL A 1 327 ? -35.674 19.316 19.287 1.00 69.94 327 VAL A N 1
ATOM 2580 C CA . VAL A 1 327 ? -36.625 20.413 19.528 1.00 69.94 327 VAL A CA 1
ATOM 2581 C C . VAL A 1 327 ? -37.133 21.000 18.210 1.00 69.94 327 VAL A C 1
ATOM 2583 O O . VAL A 1 327 ? -38.333 21.225 18.075 1.00 69.94 327 VAL A O 1
ATOM 2586 N N . ILE A 1 328 ? -36.263 21.198 17.215 1.00 69.56 328 ILE A N 1
ATOM 2587 C CA . ILE A 1 328 ? -36.659 21.673 15.882 1.00 69.56 328 ILE A CA 1
ATOM 2588 C C . ILE A 1 328 ? -37.633 20.687 15.224 1.00 69.56 328 ILE A C 1
ATOM 2590 O O . ILE A 1 328 ? -38.667 21.118 14.723 1.00 69.56 328 ILE A O 1
ATOM 2594 N N . ASN A 1 329 ? -37.373 19.379 15.284 1.00 62.44 329 ASN A N 1
ATOM 2595 C CA . ASN A 1 329 ? -38.260 18.368 14.700 1.00 62.44 329 ASN A CA 1
ATOM 2596 C C . ASN A 1 329 ? -39.646 18.343 15.369 1.00 62.44 329 ASN A C 1
ATOM 2598 O O . ASN A 1 329 ? -40.660 18.251 14.675 1.00 62.44 329 ASN A O 1
ATOM 2602 N N . VAL A 1 330 ? -39.717 18.509 16.695 1.00 74.50 330 VAL A N 1
ATOM 2603 C CA . VAL A 1 330 ? -40.997 18.644 17.416 1.00 74.50 330 VAL A CA 1
ATOM 2604 C C . VAL A 1 330 ? -41.732 19.922 17.004 1.00 74.50 330 VAL A C 1
ATOM 2606 O O . VAL A 1 330 ? -42.930 19.884 16.730 1.00 74.50 330 VAL A O 1
ATOM 2609 N N . LEU A 1 331 ? -41.026 21.050 16.902 1.00 72.50 331 LEU A N 1
ATOM 2610 C CA . LEU A 1 331 ? -41.615 22.319 16.466 1.00 72.50 331 LEU A CA 1
ATOM 2611 C C . LEU A 1 331 ? -42.138 22.254 15.022 1.00 72.50 331 LEU A C 1
ATOM 2613 O O . LEU A 1 331 ? -43.215 22.778 14.742 1.00 72.50 331 LEU A O 1
ATOM 2617 N N . VAL A 1 332 ? -41.423 21.576 14.120 1.00 72.56 332 VAL A N 1
ATOM 2618 C CA . VAL A 1 332 ? -41.868 21.337 12.738 1.00 72.56 332 VAL A CA 1
ATOM 2619 C C . VAL A 1 332 ? -43.115 20.454 12.715 1.00 72.56 332 VAL A C 1
ATOM 2621 O O . VAL A 1 332 ? -44.076 20.789 12.027 1.00 72.56 332 VAL A O 1
ATOM 2624 N N . ALA A 1 333 ? -43.153 19.375 13.501 1.00 69.38 333 ALA A N 1
ATOM 2625 C CA . ALA A 1 333 ? -44.333 18.515 13.595 1.00 69.38 333 ALA A CA 1
ATOM 2626 C C . ALA A 1 333 ? -45.568 19.284 14.102 1.00 69.38 333 ALA A C 1
ATOM 2628 O O . ALA A 1 333 ? -46.652 19.151 13.534 1.00 69.38 333 ALA A O 1
ATOM 2629 N N . LEU A 1 334 ? -45.399 20.146 15.110 1.00 74.31 334 LEU A N 1
ATOM 2630 C CA . LEU A 1 334 ? -46.467 21.010 15.624 1.00 74.31 334 LEU A CA 1
ATOM 2631 C C . LEU A 1 334 ? -46.943 22.038 14.584 1.00 74.31 334 LEU A C 1
ATOM 2633 O O . LEU A 1 334 ? -48.145 22.282 14.475 1.00 74.31 334 LEU A O 1
ATOM 2637 N N . ALA A 1 335 ? -46.032 22.610 13.791 1.00 66.31 335 ALA A N 1
ATOM 2638 C CA . ALA A 1 335 ? -46.375 23.544 12.717 1.00 66.31 335 ALA A CA 1
ATOM 2639 C C . ALA A 1 335 ? -47.118 22.864 11.552 1.00 66.31 335 ALA A C 1
ATOM 2641 O O . ALA A 1 335 ? -48.055 23.428 10.991 1.00 66.31 335 ALA A O 1
ATOM 2642 N N . VAL A 1 336 ? -46.744 21.631 11.203 1.00 71.44 336 VAL A N 1
ATOM 2643 C CA . VAL A 1 336 ? -47.472 20.835 10.202 1.00 71.44 336 VAL A CA 1
ATOM 2644 C C . VAL A 1 336 ? -48.874 20.493 10.710 1.00 71.44 336 VAL A C 1
ATOM 2646 O O . VAL A 1 336 ? -49.845 20.598 9.959 1.00 71.44 336 VAL A O 1
ATOM 2649 N N . PHE A 1 337 ? -49.003 20.150 11.994 1.00 68.50 337 PHE A N 1
ATOM 2650 C CA . PHE A 1 337 ? -50.294 19.836 12.601 1.00 68.50 337 PHE A CA 1
ATOM 2651 C C . PHE A 1 337 ? -51.226 21.056 12.646 1.00 68.50 337 PHE A C 1
ATOM 2653 O O . PHE A 1 337 ? -52.406 20.938 12.315 1.00 68.50 337 PHE A O 1
ATOM 2660 N N . SER A 1 338 ? -50.704 22.246 12.970 1.00 66.56 338 SER A N 1
ATOM 2661 C CA . SER A 1 338 ? -51.504 23.478 12.974 1.00 66.56 338 SER A CA 1
ATOM 2662 C C . SER A 1 338 ? -51.987 23.864 11.569 1.00 66.56 338 SER A C 1
ATOM 2664 O O . SER A 1 338 ? -53.154 24.229 11.401 1.00 66.56 338 SER A O 1
ATOM 2666 N N . CYS A 1 339 ? -51.154 23.686 10.539 1.00 58.59 339 CYS A N 1
ATOM 2667 C CA . CYS A 1 339 ? -51.559 23.879 9.143 1.00 58.59 339 CYS A CA 1
ATOM 2668 C C . CYS A 1 339 ? -52.666 22.903 8.715 1.00 58.59 339 CYS A C 1
ATOM 2670 O O . CYS A 1 339 ? -53.660 23.323 8.123 1.00 58.59 339 CYS A O 1
ATOM 2672 N N . ALA A 1 340 ? -52.547 21.620 9.073 1.00 60.50 340 ALA A N 1
ATOM 2673 C CA . ALA A 1 340 ? -53.564 20.617 8.757 1.00 60.50 340 ALA A CA 1
ATOM 2674 C C . ALA A 1 340 ? -54.918 20.931 9.423 1.00 60.50 340 ALA A C 1
ATOM 2676 O O . ALA A 1 340 ? -55.972 20.757 8.811 1.00 60.50 340 ALA A O 1
ATOM 2677 N N . THR A 1 341 ? -54.909 21.460 10.653 1.00 58.09 341 THR A N 1
ATOM 2678 C CA . THR A 1 341 ? -56.147 21.902 11.319 1.00 58.09 341 THR A CA 1
ATOM 2679 C C . THR A 1 341 ? -56.776 23.135 10.664 1.00 58.09 341 THR A C 1
ATOM 2681 O O . THR A 1 341 ? -58.001 23.240 10.623 1.00 58.09 341 THR A O 1
ATOM 2684 N N . ALA A 1 342 ? -55.972 24.037 10.091 1.00 58.47 342 ALA A N 1
ATOM 2685 C CA . ALA A 1 342 ? -56.475 25.209 9.376 1.00 58.47 342 ALA A CA 1
ATOM 2686 C C . ALA A 1 342 ? -57.160 24.833 8.048 1.00 58.47 342 ALA A C 1
ATOM 2688 O O . ALA A 1 342 ? -58.226 25.368 7.738 1.00 58.47 342 ALA A O 1
ATOM 2689 N N . GLU A 1 343 ? -56.612 23.870 7.299 1.00 56.25 343 GLU A N 1
ATOM 2690 C CA . GLU A 1 343 ? -57.273 23.314 6.107 1.00 56.25 343 GLU A CA 1
ATOM 2691 C C . GLU A 1 343 ? -58.560 22.561 6.458 1.00 56.25 343 GLU A C 1
ATOM 2693 O O . GLU A 1 343 ? -59.561 22.683 5.747 1.00 56.25 343 GLU A O 1
ATOM 2698 N N . LEU A 1 344 ? -58.580 21.843 7.587 1.00 52.97 344 LEU A N 1
ATOM 2699 C CA . LEU A 1 344 ? -59.794 21.183 8.064 1.00 52.97 344 LEU A CA 1
ATOM 2700 C C . LEU A 1 344 ? -60.902 22.210 8.351 1.00 52.97 344 LEU A C 1
ATOM 2702 O O . LEU A 1 344 ? -62.034 22.021 7.909 1.00 52.97 344 LEU A O 1
ATOM 2706 N N . CYS A 1 345 ? -60.569 23.336 8.990 1.00 53.09 345 CYS A N 1
ATOM 2707 C CA . CYS A 1 345 ? -61.500 24.445 9.218 1.00 53.09 345 CYS A CA 1
ATOM 2708 C C . CYS A 1 345 ? -61.978 25.108 7.916 1.00 53.09 345 CYS A C 1
ATOM 2710 O O . CYS A 1 345 ? -63.141 25.496 7.827 1.00 53.09 345 CYS A O 1
ATOM 2712 N N . ALA A 1 346 ? -61.126 25.199 6.889 1.00 56.09 346 ALA A N 1
ATOM 2713 C CA . ALA A 1 346 ? -61.523 25.710 5.576 1.00 56.09 346 ALA A CA 1
ATOM 2714 C C . ALA A 1 346 ? -62.473 24.749 4.832 1.00 56.09 346 ALA A C 1
ATOM 2716 O O . ALA A 1 346 ? -63.374 25.197 4.124 1.00 56.09 346 ALA A O 1
ATOM 2717 N N . SER A 1 347 ? -62.320 23.434 5.023 1.00 48.84 347 SER A N 1
ATOM 2718 C CA . SER A 1 347 ? -63.147 22.413 4.358 1.00 48.84 347 SER A CA 1
ATOM 2719 C C . SER A 1 347 ? -64.566 22.263 4.930 1.00 48.84 347 SER A C 1
ATOM 2721 O O . SER A 1 347 ? -65.445 21.726 4.259 1.00 48.84 347 SER A O 1
ATOM 2723 N N . VAL A 1 348 ? -64.812 22.763 6.148 1.00 54.34 348 VAL A N 1
ATOM 2724 C CA . VAL A 1 348 ? -66.124 22.707 6.829 1.00 54.34 348 VAL A CA 1
ATOM 2725 C C . VAL A 1 348 ? -66.981 23.956 6.534 1.00 54.34 348 VAL A C 1
ATOM 2727 O O . VAL A 1 348 ? -68.118 24.065 6.989 1.00 54.34 348 VAL A O 1
ATOM 2730 N N . GLY A 1 349 ? -66.488 24.881 5.703 1.00 47.38 349 GLY A N 1
ATOM 2731 C CA . GLY A 1 349 ? -67.218 26.062 5.237 1.00 47.38 349 GLY A CA 1
ATOM 2732 C C . GLY A 1 349 ? -68.322 25.745 4.223 1.00 47.38 349 GLY A C 1
ATOM 2733 O O . GLY A 1 349 ? -68.192 26.057 3.043 1.00 47.38 349 GLY A O 1
ATOM 2734 N N . GLY A 1 350 ? -69.424 25.155 4.684 1.00 47.41 350 GLY A N 1
ATOM 2735 C CA . GLY A 1 350 ? -70.703 25.185 3.979 1.00 47.41 350 GLY A CA 1
ATOM 2736 C C . GLY A 1 350 ? -71.441 26.494 4.263 1.00 47.41 350 GLY A C 1
ATOM 2737 O O . GLY A 1 350 ? -71.838 26.724 5.398 1.00 47.41 350 GLY A O 1
ATOM 2738 N N . ASP A 1 351 ? -71.593 27.339 3.240 1.00 50.09 351 ASP A N 1
ATOM 2739 C CA . ASP A 1 351 ? -72.643 28.353 2.993 1.00 50.09 351 ASP A CA 1
ATOM 2740 C C . ASP A 1 351 ? -73.433 28.968 4.174 1.00 50.09 351 ASP A C 1
ATOM 2742 O O . ASP A 1 351 ? -74.631 29.241 4.070 1.00 50.09 351 ASP A O 1
ATOM 2746 N N . SER A 1 352 ? -72.784 29.311 5.284 1.00 46.94 352 SER A N 1
ATOM 2747 C CA . SER A 1 352 ? -73.347 30.249 6.257 1.00 46.94 352 SER A CA 1
ATOM 2748 C C . SER A 1 352 ? -72.378 31.401 6.455 1.00 46.94 352 SER A C 1
ATOM 2750 O O . SER A 1 352 ? -71.365 31.278 7.141 1.00 46.94 352 SER A O 1
ATOM 2752 N N . GLY A 1 353 ? -72.684 32.511 5.784 1.00 50.19 353 GLY A N 1
ATOM 2753 C CA . GLY A 1 353 ? -71.855 33.703 5.730 1.00 50.19 353 GLY A CA 1
ATOM 2754 C C . GLY A 1 353 ? -71.543 34.273 7.107 1.00 50.19 353 GLY A C 1
ATOM 2755 O O . GLY A 1 353 ? -72.374 34.945 7.701 1.00 50.19 353 GLY A O 1
ATOM 2756 N N . CYS A 1 354 ? -70.310 34.065 7.549 1.00 43.41 354 CYS A N 1
ATOM 2757 C CA . CYS A 1 354 ? -69.593 34.896 8.503 1.00 43.41 354 CYS A CA 1
ATOM 2758 C C . CYS A 1 354 ? -68.098 34.700 8.217 1.00 43.41 354 CYS A C 1
ATOM 2760 O O . CYS A 1 354 ? -67.651 33.571 8.058 1.00 43.41 354 CYS A O 1
ATOM 2762 N N . CYS A 1 355 ? -67.349 35.805 8.172 1.00 40.75 355 CYS A N 1
ATOM 2763 C CA . CYS A 1 355 ? -65.894 35.900 7.966 1.00 40.75 355 CYS A CA 1
ATOM 2764 C C . CYS A 1 355 ? -65.421 36.002 6.505 1.00 40.75 355 CYS A C 1
ATOM 2766 O O . CYS A 1 355 ? -64.877 35.076 5.915 1.00 40.75 355 CYS A O 1
ATOM 2768 N N . GLY A 1 356 ? -65.533 37.214 5.951 1.00 44.47 356 GLY A N 1
ATOM 2769 C CA . GLY A 1 356 ? -64.623 37.660 4.900 1.00 44.47 356 GLY A CA 1
ATOM 2770 C C . GLY A 1 356 ? -63.279 38.039 5.521 1.00 44.47 356 GLY A C 1
ATOM 2771 O O . GLY A 1 356 ? -63.154 39.119 6.093 1.00 44.47 356 GLY A O 1
ATOM 2772 N N . VAL A 1 357 ? -62.280 37.164 5.406 1.00 42.47 357 VAL A N 1
ATOM 2773 C CA . VAL A 1 357 ? -60.875 37.516 5.642 1.00 42.47 357 VAL A CA 1
ATOM 2774 C C . VAL A 1 357 ? -60.123 37.273 4.341 1.00 42.47 357 VAL A C 1
ATOM 2776 O O . VAL A 1 357 ? -60.066 36.161 3.827 1.00 42.47 357 VAL A O 1
ATOM 2779 N N . ASN A 1 358 ? -59.603 38.355 3.774 1.00 39.16 358 ASN A N 1
ATOM 2780 C CA . ASN A 1 358 ? -58.860 38.352 2.525 1.00 39.16 358 ASN A CA 1
ATOM 2781 C C . ASN A 1 358 ? -57.400 37.981 2.841 1.00 39.16 358 ASN A C 1
ATOM 2783 O O . ASN A 1 358 ? -56.633 38.826 3.299 1.00 39.16 358 ASN A O 1
ATOM 2787 N N . CYS A 1 359 ? -57.019 36.716 2.662 1.00 36.47 359 CYS A N 1
ATOM 2788 C CA . CYS A 1 359 ? -55.637 36.266 2.843 1.00 36.47 359 CYS A CA 1
ATOM 2789 C C . CYS A 1 359 ? -54.828 36.511 1.561 1.00 36.47 359 CYS A C 1
ATOM 2791 O O . CYS A 1 359 ? -54.739 35.646 0.693 1.00 36.47 359 CYS A O 1
ATOM 2793 N N . THR A 1 360 ? -54.220 37.690 1.428 1.00 36.66 360 THR A N 1
ATOM 2794 C CA . THR A 1 360 ? -53.208 37.938 0.390 1.00 36.66 360 THR A CA 1
ATOM 2795 C C . THR A 1 360 ? -51.806 37.582 0.891 1.00 36.66 360 THR A C 1
ATOM 2797 O O . THR A 1 360 ? -51.302 38.220 1.808 1.00 36.66 360 THR A O 1
ATOM 2800 N N . SER A 1 361 ? -51.209 36.580 0.232 1.00 36.94 361 SER A N 1
ATOM 2801 C CA . SER A 1 361 ? -49.774 36.321 -0.010 1.00 36.94 361 SER A CA 1
ATOM 2802 C C . SER A 1 361 ? -48.765 36.484 1.139 1.00 36.94 361 SER A C 1
ATOM 2804 O O . SER A 1 361 ? -48.423 37.600 1.525 1.00 36.94 361 SER A O 1
ATOM 2806 N N . PHE A 1 362 ? -48.140 35.370 1.537 1.00 29.84 362 PHE A N 1
ATOM 2807 C CA . PHE A 1 362 ? -46.872 35.358 2.272 1.00 29.84 362 PHE A CA 1
ATOM 2808 C C . PHE A 1 362 ? -45.728 35.018 1.300 1.00 29.84 362 PHE A C 1
ATOM 2810 O O . PHE A 1 362 ? -45.581 33.875 0.873 1.00 29.84 362 PHE A O 1
ATOM 2817 N N . THR A 1 363 ? -44.914 36.010 0.942 1.00 35.78 363 THR A N 1
ATOM 2818 C CA . THR A 1 363 ? -43.581 35.801 0.354 1.00 35.78 363 THR A CA 1
ATOM 2819 C C . THR A 1 363 ? -42.558 36.652 1.101 1.00 35.78 363 THR A C 1
ATOM 2821 O O . THR A 1 363 ? -42.699 37.869 1.140 1.00 35.78 363 THR A O 1
ATOM 2824 N N . ALA A 1 364 ? -41.511 35.968 1.579 1.00 35.16 364 ALA A N 1
ATOM 2825 C CA . ALA A 1 364 ? -40.201 36.436 2.051 1.00 35.16 364 ALA A CA 1
ATOM 2826 C C . ALA A 1 364 ? -40.077 37.077 3.453 1.00 35.16 364 ALA A C 1
ATOM 2828 O O . ALA A 1 364 ? -40.740 38.053 3.782 1.00 35.16 364 ALA A O 1
ATOM 2829 N N . GLY A 1 365 ? -39.105 36.560 4.224 1.00 30.50 365 GLY A N 1
ATOM 2830 C CA . GLY A 1 365 ? -38.551 37.212 5.416 1.00 30.50 365 GLY A CA 1
ATOM 2831 C C . GLY A 1 365 ? -37.875 36.263 6.413 1.00 30.50 365 GLY A C 1
ATOM 2832 O O . GLY A 1 365 ? -38.339 36.143 7.540 1.00 30.50 365 GLY A O 1
ATOM 2833 N N . LEU A 1 366 ? -36.797 35.571 6.021 1.00 38.28 366 LEU A N 1
ATOM 2834 C CA . LEU A 1 366 ? -35.892 34.937 6.990 1.00 38.28 366 LEU A CA 1
ATOM 2835 C C . LEU A 1 366 ? -35.044 36.037 7.656 1.00 38.28 366 LEU A C 1
ATOM 2837 O O . LEU A 1 366 ? -34.401 36.806 6.946 1.00 38.28 366 LEU A O 1
ATOM 2841 N N . LEU A 1 367 ? -35.012 36.025 8.995 1.00 41.88 367 LEU A N 1
ATOM 2842 C CA . LEU A 1 367 ? -34.207 36.849 9.916 1.00 41.88 367 LEU A CA 1
ATOM 2843 C C . LEU A 1 367 ? -34.709 38.286 10.172 1.00 41.88 367 LEU A C 1
ATOM 2845 O O . LEU A 1 367 ? -34.415 39.208 9.417 1.00 41.88 367 LEU A O 1
ATOM 2849 N N . GLY A 1 368 ? -35.363 38.484 11.325 1.00 33.19 368 GLY A N 1
ATOM 2850 C CA . GLY A 1 368 ? -35.522 39.799 11.960 1.00 33.19 368 GLY A CA 1
ATOM 2851 C C . GLY A 1 368 ? -36.764 39.931 12.850 1.00 33.19 368 GLY A C 1
ATOM 2852 O O . GLY A 1 368 ? -37.876 39.881 12.348 1.00 33.19 368 GLY A O 1
ATOM 2853 N N . ASP A 1 369 ? -36.536 40.142 14.149 1.00 31.20 369 ASP A N 1
ATOM 2854 C CA . ASP A 1 369 ? -37.457 40.655 15.180 1.00 31.20 369 ASP A CA 1
ATOM 2855 C C . ASP A 1 369 ? -38.763 39.900 15.512 1.00 31.20 369 ASP A C 1
ATOM 2857 O O . ASP A 1 369 ? -39.806 40.024 14.872 1.00 31.20 369 ASP A O 1
ATOM 2861 N N . LEU A 1 370 ? -38.737 39.233 16.674 1.00 34.19 370 LEU A N 1
ATOM 2862 C CA . LEU A 1 370 ? -39.924 38.854 17.444 1.00 34.19 370 LEU A CA 1
ATOM 2863 C C . LEU A 1 370 ? -40.550 40.107 18.081 1.00 34.19 370 LEU A C 1
ATOM 2865 O O . LEU A 1 370 ? -40.288 40.433 19.238 1.00 34.19 370 LEU A O 1
ATOM 2869 N N . SER A 1 371 ? -41.419 40.786 17.332 1.00 30.89 371 SER A N 1
ATOM 2870 C CA . SER A 1 371 ? -42.470 41.622 17.917 1.00 30.89 371 SER A CA 1
ATOM 2871 C C . SER A 1 371 ? -43.817 40.913 17.748 1.00 30.89 371 SER A C 1
ATOM 2873 O O . SER A 1 371 ? -44.245 40.601 16.639 1.00 30.89 371 SER A O 1
ATOM 2875 N N . LEU A 1 372 ? -44.466 40.592 18.870 1.00 37.00 372 LEU A N 1
ATOM 2876 C CA . LEU A 1 372 ? -45.822 40.043 18.907 1.00 37.00 372 LEU A CA 1
ATOM 2877 C C . LEU A 1 372 ? -46.804 41.137 18.468 1.00 37.00 372 LEU A C 1
ATOM 2879 O O . LEU A 1 372 ? -47.147 42.021 19.252 1.00 37.00 372 LEU A O 1
ATOM 2883 N N . GLY A 1 373 ? -47.233 41.082 17.206 1.00 32.66 373 GLY A N 1
ATOM 2884 C CA . GLY A 1 373 ? -48.191 42.010 16.612 1.00 32.66 373 GLY A CA 1
ATOM 2885 C C . GLY A 1 373 ? -49.402 41.307 15.992 1.00 32.66 373 GLY A C 1
ATOM 2886 O O . GLY A 1 373 ? -49.260 40.487 15.093 1.00 32.66 373 GLY A O 1
ATOM 2887 N N . SER A 1 374 ? -50.587 41.720 16.457 1.00 31.86 374 SER A N 1
ATOM 2888 C CA . SER A 1 374 ? -51.946 41.535 15.905 1.00 31.86 374 SER A CA 1
ATOM 2889 C C . SER A 1 374 ? -52.516 40.112 15.771 1.00 31.86 374 SER A C 1
ATOM 2891 O O . SER A 1 374 ? -52.327 39.424 14.774 1.00 31.86 374 SER A O 1
ATOM 2893 N N . VAL A 1 375 ? -53.355 39.745 16.747 1.00 35.31 375 VAL A N 1
ATOM 2894 C CA . VAL A 1 375 ? -54.361 38.676 16.642 1.00 35.31 375 VAL A CA 1
ATOM 2895 C C . VAL A 1 375 ? -55.569 39.223 15.873 1.00 35.31 375 VAL A C 1
ATOM 2897 O O . VAL A 1 375 ? -56.164 40.218 16.284 1.00 35.31 375 VAL A O 1
ATOM 2900 N N . CYS A 1 376 ? -55.940 38.583 14.763 1.00 32.56 376 CYS A N 1
ATOM 2901 C CA . CYS A 1 376 ? -57.221 38.828 14.099 1.00 32.56 376 CYS A CA 1
ATOM 2902 C C . CYS A 1 376 ? -58.338 38.177 14.924 1.00 32.56 376 CYS A C 1
ATOM 2904 O O . CYS A 1 376 ? -58.420 36.953 14.996 1.00 32.56 376 CYS A O 1
ATOM 2906 N N . THR A 1 377 ? -59.203 38.974 15.548 1.00 36.62 377 THR A N 1
ATOM 2907 C CA . THR A 1 377 ? -60.386 38.471 16.252 1.00 36.62 377 THR A CA 1
ATOM 2908 C C . THR A 1 377 ? -61.557 38.342 15.278 1.00 36.62 377 THR A C 1
ATOM 2910 O O . THR A 1 377 ? -62.166 39.328 14.868 1.00 36.62 377 THR A O 1
ATOM 2913 N N . CYS A 1 378 ? -61.893 37.107 14.899 1.00 36.00 378 CYS A N 1
ATOM 2914 C CA . CYS A 1 378 ? -63.211 36.805 14.343 1.00 36.00 378 CYS A CA 1
ATOM 2915 C C . CYS A 1 378 ? -64.193 36.690 15.511 1.00 36.00 378 CYS A C 1
ATOM 2917 O O . CYS A 1 378 ? -64.069 35.802 16.351 1.00 36.00 378 CYS A O 1
ATOM 2919 N N . GLY A 1 379 ? -65.142 37.621 15.593 1.00 42.53 379 GLY A N 1
ATOM 2920 C CA . GLY A 1 379 ? -66.180 37.612 16.616 1.00 42.53 379 GLY A CA 1
ATOM 2921 C C . GLY A 1 379 ? -67.211 36.523 16.345 1.00 42.53 379 GLY A C 1
ATOM 2922 O O . GLY A 1 379 ? -68.174 36.766 15.625 1.00 42.53 379 GLY A O 1
ATOM 2923 N N . LEU A 1 380 ? -67.029 35.352 16.952 1.00 39.94 380 LEU A N 1
ATOM 2924 C CA . LEU A 1 380 ? -68.101 34.395 17.222 1.00 39.94 380 LEU A CA 1
ATOM 2925 C C . LEU A 1 380 ? -67.947 33.850 18.651 1.00 39.94 380 LEU A C 1
ATOM 2927 O O . LEU A 1 380 ? -66.862 33.454 19.062 1.00 39.94 380 LEU A O 1
ATOM 2931 N N . CYS A 1 381 ? -69.060 33.910 19.391 1.00 42.88 381 CYS A N 1
ATOM 2932 C CA . CYS A 1 381 ? -69.347 33.368 20.726 1.00 42.88 381 CYS A CA 1
ATOM 2933 C C . CYS A 1 381 ? -68.145 33.183 21.674 1.00 42.88 381 CYS A C 1
ATOM 2935 O O . CYS A 1 381 ? -67.674 32.074 21.916 1.00 42.88 381 CYS A O 1
ATOM 2937 N N . GLU A 1 382 ? -67.729 34.287 22.296 1.00 46.09 382 GLU A N 1
ATOM 2938 C CA . GLU A 1 382 ? -66.649 34.370 23.290 1.00 46.09 382 GLU A CA 1
ATOM 2939 C C . GLU A 1 382 ? -66.850 33.444 24.511 1.00 46.09 382 GLU A C 1
ATOM 2941 O O . GLU A 1 382 ? -65.883 33.084 25.172 1.00 46.09 382 GLU A O 1
ATOM 2946 N N . ALA A 1 383 ? -68.077 33.001 24.808 1.00 46.50 383 ALA A N 1
ATOM 2947 C CA . ALA A 1 383 ? -68.342 32.086 25.923 1.00 46.50 383 ALA A CA 1
ATOM 2948 C C . ALA A 1 383 ? -68.054 30.610 25.578 1.00 46.50 383 ALA A C 1
ATOM 2950 O O . ALA A 1 383 ? -67.362 29.934 26.339 1.00 46.50 383 ALA A O 1
ATOM 2951 N N . ASP A 1 384 ? -68.510 30.128 24.418 1.00 46.59 384 ASP A N 1
ATOM 2952 C CA . ASP A 1 384 ? -68.322 28.726 24.015 1.00 46.59 384 ASP A CA 1
ATOM 2953 C C . ASP A 1 384 ? -66.916 28.483 23.454 1.00 46.59 384 ASP A C 1
ATOM 2955 O O . ASP A 1 384 ? -66.321 27.437 23.708 1.00 46.59 384 ASP A O 1
ATOM 2959 N N . TYR A 1 385 ? -66.336 29.478 22.768 1.00 46.81 385 TYR A N 1
ATOM 2960 C CA . TYR A 1 385 ? -64.956 29.398 22.292 1.00 46.81 385 TYR A CA 1
ATOM 2961 C C . TYR A 1 385 ? -63.964 29.387 23.456 1.00 46.81 385 TYR A C 1
ATOM 2963 O O . TYR A 1 385 ? -63.029 28.597 23.444 1.00 46.81 385 TYR A O 1
ATOM 2971 N N . ASN A 1 386 ? -64.182 30.194 24.502 1.00 51.47 386 ASN A N 1
ATOM 2972 C CA . ASN A 1 386 ? -63.308 30.164 25.674 1.00 51.47 386 ASN A CA 1
ATOM 2973 C C . ASN A 1 386 ? -63.483 28.882 26.490 1.00 51.47 386 ASN A C 1
ATOM 2975 O O . ASN A 1 386 ? -62.484 28.375 26.975 1.00 51.47 386 ASN A O 1
ATOM 2979 N N . ALA A 1 387 ? -64.689 28.316 26.609 1.00 54.47 387 ALA A N 1
ATOM 2980 C CA . ALA A 1 387 ? -64.881 27.037 27.296 1.00 54.47 387 ALA A CA 1
ATOM 2981 C C . ALA A 1 387 ? -64.225 25.873 26.534 1.00 54.47 387 ALA A C 1
ATOM 2983 O O . ALA A 1 387 ? -63.452 25.123 27.127 1.00 54.47 387 ALA A O 1
ATOM 2984 N N . ALA A 1 388 ? -64.444 25.781 25.218 1.00 51.25 388 ALA A N 1
ATOM 2985 C CA . ALA A 1 388 ? -63.827 24.758 24.378 1.00 51.25 388 ALA A CA 1
ATOM 2986 C C . ALA A 1 388 ? -62.306 24.941 24.278 1.00 51.25 388 ALA A C 1
ATOM 2988 O O . ALA A 1 388 ? -61.569 23.966 24.354 1.00 51.25 388 ALA A O 1
ATOM 2989 N N . MET A 1 389 ? -61.810 26.178 24.174 1.00 50.22 389 MET A N 1
ATOM 2990 C CA . MET A 1 389 ? -60.375 26.469 24.170 1.00 50.22 389 MET A CA 1
ATOM 2991 C C . MET A 1 389 ? -59.745 26.197 25.536 1.00 50.22 389 MET A C 1
ATOM 2993 O O . MET A 1 389 ? -58.627 25.701 25.583 1.00 50.22 389 MET A O 1
ATOM 2997 N N . TYR A 1 390 ? -60.438 26.460 26.647 1.00 59.12 390 TYR A N 1
ATOM 2998 C CA . TYR A 1 390 ? -59.931 26.139 27.980 1.00 59.12 390 TYR A CA 1
ATOM 2999 C C . TYR A 1 390 ? -59.913 24.628 28.212 1.00 59.12 390 TYR A C 1
ATOM 3001 O O . TYR A 1 390 ? -58.904 24.110 28.670 1.00 59.12 390 TYR A O 1
ATOM 3009 N N . GLU A 1 391 ? -60.965 23.901 27.836 1.00 59.97 391 GLU A N 1
ATOM 3010 C CA . GLU A 1 391 ? -60.998 22.435 27.894 1.00 59.97 391 GLU A CA 1
ATOM 3011 C C . GLU A 1 391 ? -59.931 21.818 26.978 1.00 59.97 391 GLU A C 1
ATOM 3013 O O . GLU A 1 391 ? -59.204 20.917 27.388 1.00 59.97 391 GLU A O 1
ATOM 3018 N N . HIS A 1 392 ? -59.740 22.365 25.776 1.00 49.34 392 HIS A N 1
ATOM 3019 C CA . HIS A 1 392 ? -58.700 21.917 24.854 1.00 49.34 392 HIS A CA 1
ATOM 3020 C C . HIS A 1 392 ? -57.288 22.254 25.354 1.00 49.34 392 HIS A C 1
ATOM 3022 O O . HIS A 1 392 ? -56.394 21.426 25.235 1.00 49.34 392 HIS A O 1
ATOM 3028 N N . LEU A 1 393 ? -57.079 23.413 25.988 1.00 52.25 393 LEU A N 1
ATOM 3029 C CA . LEU A 1 393 ? -55.812 23.771 26.634 1.00 52.25 393 LEU A CA 1
ATOM 3030 C C . LEU A 1 393 ? -55.538 22.921 27.877 1.00 52.25 393 LEU A C 1
ATOM 3032 O O . LEU A 1 393 ? -54.384 22.584 28.116 1.00 52.25 393 LEU A O 1
ATOM 3036 N N . GLN A 1 394 ? -56.559 22.538 28.648 1.00 65.06 394 GLN A N 1
ATOM 3037 C CA . GLN A 1 394 ? -56.399 21.597 29.761 1.00 65.06 394 GLN A CA 1
ATOM 3038 C C . GLN A 1 394 ? -56.097 20.184 29.254 1.00 65.06 394 GLN A C 1
ATOM 3040 O O . GLN A 1 394 ? -55.243 19.517 29.826 1.00 65.06 394 GLN A O 1
ATOM 3045 N N . ASN A 1 395 ? -56.705 19.756 28.145 1.00 55.75 395 ASN A N 1
ATOM 3046 C CA . ASN A 1 395 ? -56.384 18.481 27.503 1.00 55.75 395 ASN A CA 1
ATOM 3047 C C . ASN A 1 395 ? -54.973 18.490 26.901 1.00 55.75 395 ASN A C 1
ATOM 3049 O O . ASN A 1 395 ? -54.240 17.527 27.077 1.00 55.75 395 ASN A O 1
ATOM 3053 N N . LEU A 1 396 ? -54.543 19.583 26.265 1.00 45.66 396 LEU A N 1
ATOM 3054 C CA . LEU A 1 396 ? -53.173 19.742 25.766 1.00 45.66 396 LEU A CA 1
ATOM 3055 C C . LEU A 1 396 ? -52.155 19.819 26.903 1.00 45.66 396 LEU A C 1
ATOM 3057 O O . LEU A 1 396 ? -51.073 19.255 26.786 1.00 45.66 396 LEU A O 1
ATOM 3061 N N . LYS A 1 397 ? -52.503 20.475 28.013 1.00 57.50 397 LYS A N 1
ATOM 3062 C CA . LYS A 1 397 ? -51.685 20.495 29.224 1.00 57.50 397 LYS A CA 1
ATOM 3063 C C . LYS A 1 397 ? -51.582 19.098 29.837 1.00 57.50 397 LYS A C 1
ATOM 3065 O O . LYS A 1 397 ? -50.473 18.675 30.122 1.00 57.50 397 LYS A O 1
ATOM 3070 N N . SER A 1 398 ? -52.690 18.363 29.940 1.00 58.47 398 SER A N 1
ATOM 3071 C CA . SER A 1 398 ? -52.706 16.966 30.390 1.00 58.47 398 SER A CA 1
ATOM 3072 C C . SER A 1 398 ? -51.889 16.077 29.460 1.00 58.47 398 SER A C 1
ATOM 3074 O O . SER A 1 398 ? -51.099 15.287 29.937 1.00 58.47 398 SER A O 1
ATOM 3076 N N . MET A 1 399 ? -51.999 16.239 28.139 1.00 48.47 399 MET A N 1
ATOM 3077 C CA . MET A 1 399 ? -51.205 15.476 27.172 1.00 48.47 399 MET A CA 1
ATOM 3078 C C . MET A 1 399 ? -49.721 15.847 27.208 1.00 48.47 399 MET A C 1
ATOM 3080 O O . MET A 1 399 ? -48.886 14.986 26.960 1.00 48.47 399 MET A O 1
ATOM 3084 N N . ALA A 1 400 ? -49.376 17.103 27.500 1.00 45.31 400 ALA A N 1
ATOM 3085 C CA . ALA A 1 400 ? -47.995 17.535 27.686 1.00 45.31 400 ALA A CA 1
ATOM 3086 C C . ALA A 1 400 ? -47.416 17.006 29.004 1.00 45.31 400 ALA A C 1
ATOM 3088 O O . ALA A 1 400 ? -46.284 16.542 29.008 1.00 45.31 400 ALA A O 1
ATOM 3089 N N . GLU A 1 401 ? -48.196 17.011 30.086 1.00 62.41 401 GLU A N 1
ATOM 3090 C CA . GLU A 1 401 ? -47.834 16.411 31.374 1.00 62.41 401 GLU A CA 1
ATOM 3091 C C . GLU A 1 401 ? -47.743 14.879 31.259 1.00 62.41 401 GLU A C 1
ATOM 3093 O O . GLU A 1 401 ? -46.794 14.296 31.768 1.00 62.41 401 GLU A O 1
ATOM 3098 N N . ASP A 1 402 ? -48.629 14.231 30.498 1.00 56.47 402 ASP A N 1
ATOM 3099 C CA . ASP A 1 402 ? -48.590 12.797 30.193 1.00 56.47 402 ASP A CA 1
ATOM 3100 C C . ASP A 1 402 ? -47.435 12.450 29.247 1.00 56.47 402 ASP A C 1
ATOM 3102 O O . ASP A 1 402 ? -46.840 11.386 29.378 1.00 56.47 402 ASP A O 1
ATOM 3106 N N . ALA A 1 403 ? -47.081 13.324 28.300 1.00 44.88 403 ALA A N 1
ATOM 3107 C CA . ALA A 1 403 ? -45.926 13.152 27.421 1.00 44.88 403 ALA A CA 1
ATOM 3108 C C . ALA A 1 403 ? -44.610 13.407 28.162 1.00 44.88 403 ALA A C 1
ATOM 3110 O O . ALA A 1 403 ? -43.634 12.712 27.899 1.00 44.88 403 ALA A O 1
ATOM 3111 N N . GLU A 1 404 ? -44.577 14.348 29.105 1.00 52.28 404 GLU A N 1
ATOM 3112 C CA . GLU A 1 404 ? -43.455 14.569 30.016 1.00 52.28 404 GLU A CA 1
ATOM 3113 C C . GLU A 1 404 ? -43.327 13.397 30.991 1.00 52.28 404 GLU A C 1
ATOM 3115 O O . GLU A 1 404 ? -42.236 12.866 31.167 1.00 52.28 404 GLU A O 1
ATOM 3120 N N . GLU A 1 405 ? -44.427 12.906 31.560 1.00 55.53 405 GLU A N 1
ATOM 3121 C CA . GLU A 1 405 ? -44.439 11.743 32.442 1.00 55.53 405 GLU A CA 1
ATOM 3122 C C . GLU A 1 405 ? -44.109 10.455 31.678 1.00 55.53 405 GLU A C 1
ATOM 3124 O O . GLU A 1 405 ? -43.369 9.620 32.195 1.00 55.53 405 GLU A O 1
ATOM 3129 N N . TYR A 1 406 ? -44.580 10.295 30.438 1.00 47.62 406 TYR A N 1
ATOM 3130 C CA . TYR A 1 406 ? -44.210 9.195 29.550 1.00 47.62 406 TYR A CA 1
ATOM 3131 C C . TYR A 1 406 ? -42.754 9.310 29.119 1.00 47.62 406 TYR A C 1
ATOM 3133 O O . TYR A 1 406 ? -42.061 8.306 29.156 1.00 47.62 406 TYR A O 1
ATOM 3141 N N . ALA A 1 407 ? -42.248 10.500 28.791 1.00 43.06 407 ALA A N 1
ATOM 3142 C CA . ALA A 1 407 ? -40.836 10.719 28.500 1.00 43.06 407 ALA A CA 1
ATOM 3143 C C . ALA A 1 407 ? -39.981 10.420 29.733 1.00 43.06 407 ALA A C 1
ATOM 3145 O O . ALA A 1 407 ? -39.019 9.679 29.630 1.00 43.06 407 ALA A O 1
ATOM 3146 N N . VAL A 1 408 ? -40.355 10.878 30.926 1.00 48.41 408 VAL A N 1
ATOM 3147 C CA . VAL A 1 408 ? -39.645 10.595 32.182 1.00 48.41 408 VAL A CA 1
ATOM 3148 C C . VAL A 1 408 ? -39.736 9.113 32.557 1.00 48.41 408 VAL A C 1
ATOM 3150 O O . VAL A 1 408 ? -38.744 8.541 33.001 1.00 48.41 408 VAL A O 1
ATOM 3153 N N . LYS A 1 409 ? -40.882 8.450 32.360 1.00 46.62 409 LYS A N 1
ATOM 3154 C CA . LYS A 1 409 ? -41.049 7.003 32.582 1.00 46.62 409 LYS A CA 1
ATOM 3155 C C . LYS A 1 409 ? -40.310 6.180 31.538 1.00 46.62 409 LYS A C 1
ATOM 3157 O O . LYS A 1 409 ? -39.725 5.175 31.904 1.00 46.62 409 LYS A O 1
ATOM 3162 N N . PHE A 1 410 ? -40.283 6.606 30.282 1.00 42.34 410 PHE A N 1
ATOM 3163 C CA . PHE A 1 410 ? -39.502 6.007 29.204 1.00 42.34 410 PHE A CA 1
ATOM 3164 C C . PHE A 1 410 ? -38.002 6.188 29.465 1.00 42.34 410 PHE A C 1
ATOM 3166 O O . PHE A 1 410 ? -37.250 5.229 29.353 1.00 42.34 410 PHE A O 1
ATOM 3173 N N . LEU A 1 411 ? -37.571 7.363 29.924 1.00 41.12 411 LEU A N 1
ATOM 3174 C CA . LEU A 1 411 ? -36.189 7.648 30.315 1.00 41.12 411 LEU A CA 1
ATOM 3175 C C . LEU A 1 411 ? -35.764 6.837 31.553 1.00 41.12 411 LEU A C 1
ATOM 3177 O O . LEU A 1 411 ? -34.656 6.313 31.590 1.00 41.12 411 LEU A O 1
ATOM 3181 N N . ARG A 1 412 ? -36.652 6.664 32.543 1.00 42.62 412 ARG A N 1
ATOM 3182 C CA . ARG A 1 412 ? -36.399 5.847 33.747 1.00 42.62 412 ARG A CA 1
ATOM 3183 C C . ARG A 1 412 ? -36.509 4.340 33.509 1.00 42.62 412 ARG A C 1
ATOM 3185 O O . ARG A 1 412 ? -35.797 3.583 34.154 1.00 42.62 412 ARG A O 1
ATOM 3192 N N . ALA A 1 413 ? -37.398 3.891 32.624 1.00 40.03 413 ALA A N 1
ATOM 3193 C CA . ALA A 1 413 ? -37.584 2.473 32.299 1.00 40.03 413 ALA A CA 1
ATOM 3194 C C . ALA A 1 413 ? -36.504 1.933 31.351 1.00 40.03 413 ALA A C 1
ATOM 3196 O O . ALA A 1 413 ? -36.323 0.722 31.281 1.00 40.03 413 ALA A O 1
ATOM 3197 N N . ASN A 1 414 ? -35.792 2.819 30.649 1.00 38.94 414 ASN A N 1
ATOM 3198 C CA . ASN A 1 414 ? -34.704 2.474 29.731 1.00 38.94 414 ASN A CA 1
ATOM 3199 C C . ASN A 1 414 ? -33.319 2.956 30.219 1.00 38.94 414 ASN A C 1
ATOM 3201 O O . ASN A 1 414 ? -32.385 2.978 29.428 1.00 38.94 414 ASN A O 1
ATOM 3205 N N . ASP A 1 415 ? -33.189 3.333 31.497 1.00 40.59 415 ASP A N 1
ATOM 3206 C CA . ASP A 1 415 ? -31.919 3.693 32.158 1.00 40.59 415 ASP A CA 1
ATOM 3207 C C . ASP A 1 415 ? -31.063 4.738 31.394 1.00 40.59 415 ASP A C 1
ATOM 3209 O O . ASP A 1 415 ? -29.857 4.595 31.194 1.00 40.59 415 ASP A O 1
ATOM 3213 N N . PHE A 1 416 ? -31.704 5.829 30.955 1.00 45.19 416 PHE A N 1
ATOM 3214 C CA . PHE A 1 416 ? -31.110 6.874 30.100 1.00 45.19 416 PHE A CA 1
ATOM 3215 C C . PHE A 1 416 ? -30.110 7.833 30.793 1.00 45.19 416 PHE A C 1
ATOM 3217 O O . PHE A 1 416 ? -29.705 8.832 30.191 1.00 45.19 416 PHE A O 1
ATOM 3224 N N . ASP A 1 417 ? -29.647 7.543 32.017 1.00 34.06 417 ASP A N 1
ATOM 3225 C CA . ASP A 1 417 ? -28.443 8.200 32.569 1.00 34.06 417 ASP A CA 1
ATOM 3226 C C . ASP A 1 417 ? -27.161 7.750 31.826 1.00 34.06 417 ASP A C 1
ATOM 3228 O O . ASP A 1 417 ? -26.131 8.436 31.866 1.00 34.06 417 ASP A O 1
ATOM 3232 N N . ALA A 1 418 ? -27.244 6.665 31.048 1.00 38.47 418 ALA A N 1
ATOM 3233 C CA . ALA A 1 418 ? -26.283 6.301 30.017 1.00 38.47 418 ALA A CA 1
ATOM 3234 C C . ALA A 1 418 ? -26.833 6.684 28.626 1.00 38.47 418 ALA A C 1
ATOM 3236 O O . ALA A 1 418 ? -27.849 6.176 28.169 1.00 38.47 418 ALA A O 1
ATOM 3237 N N . PHE A 1 419 ? -26.150 7.644 27.994 1.00 35.66 419 PHE A N 1
ATOM 3238 C CA . PHE A 1 419 ? -26.392 8.236 26.670 1.00 35.66 419 PHE A CA 1
ATOM 3239 C C . PHE A 1 419 ? -27.099 7.352 25.621 1.00 35.66 419 PHE A C 1
ATOM 3241 O O . PHE A 1 419 ? -26.610 6.267 25.313 1.00 35.66 419 PHE A O 1
ATOM 3248 N N . ASP A 1 420 ? -28.053 7.949 24.889 1.00 34.38 420 ASP A N 1
ATOM 3249 C CA . ASP A 1 420 ? -28.097 7.767 23.434 1.00 34.38 420 ASP A CA 1
ATOM 3250 C C . ASP A 1 420 ? -28.417 9.062 22.662 1.00 34.38 420 ASP A C 1
ATOM 3252 O O . ASP A 1 420 ? -29.029 10.011 23.159 1.00 34.38 420 ASP A O 1
ATOM 3256 N N . ILE A 1 421 ? -27.874 9.075 21.453 1.00 37.28 421 ILE A N 1
ATOM 3257 C CA . ILE A 1 421 ? -27.683 10.124 20.463 1.00 37.28 421 ILE A CA 1
ATOM 3258 C C . ILE A 1 421 ? -28.818 9.997 19.439 1.00 37.28 421 ILE A C 1
ATOM 3260 O O . ILE A 1 421 ? -28.973 8.945 18.828 1.00 37.28 421 ILE A O 1
ATOM 3264 N N . ASN A 1 422 ? -29.606 11.054 19.210 1.00 29.92 422 ASN A N 1
ATOM 3265 C CA . ASN A 1 422 ? -30.536 11.074 18.078 1.00 29.92 422 ASN A CA 1
ATOM 3266 C C . ASN A 1 422 ? -29.744 11.334 16.781 1.00 29.92 422 ASN A C 1
ATOM 3268 O O . ASN A 1 422 ? -29.316 12.462 16.535 1.00 29.92 422 ASN A O 1
ATOM 3272 N N . MET A 1 423 ? -29.505 10.290 15.983 1.00 38.66 423 MET A N 1
ATOM 3273 C CA . MET A 1 423 ? -28.722 10.338 14.740 1.00 38.66 423 MET A CA 1
ATOM 3274 C C . MET A 1 423 ? -29.533 10.842 13.533 1.00 38.66 423 MET A C 1
ATOM 3276 O O . MET A 1 423 ? -29.631 10.155 12.524 1.00 38.66 423 MET A O 1
ATOM 3280 N N . ASP A 1 424 ? -30.035 12.077 13.605 1.00 31.50 424 ASP A N 1
ATOM 3281 C CA . ASP A 1 424 ? -30.528 12.814 12.420 1.00 31.50 424 ASP A CA 1
ATOM 3282 C C . ASP A 1 424 ? -29.503 13.847 11.898 1.00 31.50 424 ASP A C 1
ATOM 3284 O O . ASP A 1 424 ? -29.782 14.623 10.987 1.00 31.50 424 ASP A O 1
ATOM 3288 N N . GLY A 1 425 ? -28.290 13.862 12.459 1.00 38.53 425 GLY A N 1
ATOM 3289 C CA . GLY A 1 425 ? -27.195 14.741 12.042 1.00 38.53 425 GLY A CA 1
ATOM 3290 C C . GLY A 1 425 ? -25.881 13.979 11.958 1.00 38.53 425 GLY A C 1
ATOM 3291 O O . GLY A 1 425 ? -25.052 14.064 12.861 1.00 38.53 425 GLY A O 1
ATOM 3292 N N . VAL A 1 426 ? -25.706 13.204 10.890 1.00 45.06 426 VAL A N 1
ATOM 3293 C CA . VAL A 1 426 ? -24.424 12.573 10.558 1.00 45.06 426 VAL A CA 1
ATOM 3294 C C . VAL A 1 426 ? -23.439 13.678 10.176 1.00 45.06 426 VAL A C 1
ATOM 3296 O O . VAL A 1 426 ? -23.729 14.465 9.278 1.00 45.06 426 VAL A O 1
ATOM 3299 N N . LEU A 1 427 ? -22.278 13.730 10.842 1.00 38.50 427 LEU A N 1
ATOM 3300 C CA . LEU A 1 427 ? -21.122 14.453 10.311 1.00 38.50 427 LEU A CA 1
ATOM 3301 C C . LEU A 1 427 ? -20.775 13.808 8.973 1.00 38.50 427 LEU A C 1
ATOM 3303 O O . LEU A 1 427 ? -20.353 12.652 8.915 1.00 38.50 427 LEU A O 1
ATOM 3307 N N . THR A 1 428 ? -21.000 14.546 7.899 1.00 43.91 428 THR A N 1
ATOM 3308 C CA . THR A 1 428 ? -20.529 14.157 6.579 1.00 43.91 428 THR A CA 1
ATOM 3309 C C . THR A 1 428 ? -19.015 14.378 6.517 1.00 43.91 428 THR A C 1
ATOM 3311 O O . THR A 1 428 ? -18.474 15.168 7.298 1.00 43.91 428 THR A O 1
ATOM 3314 N N . PRO A 1 429 ? -18.291 13.730 5.588 1.00 41.78 429 PRO A N 1
ATOM 3315 C CA . PRO A 1 429 ? -16.867 13.995 5.371 1.00 41.78 429 PRO A CA 1
ATOM 3316 C C . PRO A 1 429 ? -16.518 15.486 5.181 1.00 41.78 429 PRO A C 1
ATOM 3318 O O . PRO A 1 429 ? -15.364 15.871 5.350 1.00 41.78 429 PRO A O 1
ATOM 3321 N N . ASP A 1 430 ? -17.496 16.345 4.871 1.00 43.47 430 ASP A N 1
ATOM 3322 C CA . ASP A 1 430 ? -17.321 17.787 4.693 1.00 43.47 430 ASP A CA 1
ATOM 3323 C C . ASP A 1 430 ? -17.280 18.606 5.995 1.00 43.47 430 ASP A C 1
ATOM 3325 O O . ASP A 1 430 ? -16.747 19.721 5.985 1.00 43.47 430 ASP A O 1
ATOM 3329 N N . ASP A 1 431 ? -17.751 18.050 7.115 1.00 42.41 431 ASP A N 1
ATOM 3330 C CA . ASP A 1 431 ? -17.878 18.752 8.401 1.00 42.41 431 ASP A CA 1
ATOM 3331 C C . ASP A 1 431 ? -16.570 18.789 9.217 1.00 42.41 431 ASP A C 1
ATOM 3333 O O . ASP A 1 431 ? -16.524 19.323 10.330 1.00 42.41 431 ASP A O 1
ATOM 3337 N N . VAL A 1 432 ? -15.473 18.256 8.664 1.00 46.31 432 VAL A N 1
ATOM 3338 C CA . VAL A 1 432 ? -14.145 18.294 9.283 1.00 46.31 432 VAL A CA 1
ATOM 3339 C C . VAL A 1 432 ? -13.402 19.578 8.865 1.00 46.31 432 VAL A C 1
ATOM 3341 O O . VAL A 1 432 ? -13.102 19.756 7.680 1.00 46.31 432 VAL A O 1
ATOM 3344 N N . PRO A 1 433 ? -13.073 20.488 9.808 1.00 35.31 433 PRO A N 1
ATOM 3345 C CA . PRO A 1 433 ? -12.545 21.825 9.501 1.00 35.31 433 PRO A CA 1
ATOM 3346 C C . PRO A 1 433 ? -11.105 21.832 8.970 1.00 35.31 433 PRO A C 1
ATOM 3348 O O . PRO A 1 433 ? -10.619 22.876 8.536 1.00 35.31 433 PRO A O 1
ATOM 3351 N N . ASP A 1 434 ? -10.417 20.690 8.997 1.00 40.66 434 ASP A N 1
ATOM 3352 C CA . ASP A 1 434 ? -9.081 20.533 8.433 1.00 40.66 434 ASP A CA 1
ATOM 3353 C C . ASP A 1 434 ? -9.142 19.556 7.241 1.00 40.66 434 ASP A C 1
ATOM 3355 O O . ASP A 1 434 ? -9.488 18.384 7.424 1.00 40.66 434 ASP A O 1
ATOM 3359 N N . PRO A 1 435 ? -8.807 20.012 6.018 1.00 39.25 435 PRO A N 1
ATOM 3360 C CA . PRO A 1 435 ? -8.912 19.210 4.800 1.00 39.25 435 PRO A CA 1
ATOM 3361 C C . PRO A 1 435 ? -8.026 17.954 4.805 1.00 39.25 435 PRO A C 1
ATOM 3363 O O . PRO A 1 435 ? -8.238 17.075 3.978 1.00 39.25 435 PRO A O 1
ATOM 3366 N N . ARG A 1 436 ? -7.079 17.818 5.745 1.00 36.75 436 ARG A N 1
ATOM 3367 C CA . ARG A 1 436 ? -6.282 16.591 5.940 1.00 36.75 436 ARG A CA 1
ATOM 3368 C C . ARG A 1 436 ? -7.057 15.434 6.576 1.00 36.75 436 ARG A C 1
ATOM 3370 O O . ARG A 1 436 ? -6.532 14.330 6.646 1.00 36.75 436 ARG A O 1
ATOM 3377 N N . PHE A 1 437 ? -8.268 15.688 7.064 1.00 38.31 437 PHE A N 1
ATOM 3378 C CA . PHE A 1 437 ? -9.077 14.723 7.810 1.00 38.31 437 PHE A CA 1
ATOM 3379 C C . PHE A 1 437 ? -10.438 14.448 7.151 1.00 38.31 437 PHE A C 1
ATOM 3381 O O . PHE A 1 437 ? -11.306 13.835 7.770 1.00 38.31 437 PHE A O 1
ATOM 3388 N N . ARG A 1 438 ? -10.628 14.884 5.898 1.00 36.69 438 ARG A N 1
ATOM 3389 C CA . ARG A 1 438 ? -11.734 14.433 5.047 1.00 36.69 438 ARG A CA 1
ATOM 3390 C C . ARG A 1 438 ? -11.328 13.075 4.461 1.00 36.69 438 ARG A C 1
ATOM 3392 O O . ARG A 1 438 ? -10.367 13.027 3.693 1.00 36.69 438 ARG A O 1
ATOM 3399 N N . PHE A 1 439 ? -11.978 11.989 4.882 1.00 42.62 439 PHE A N 1
ATOM 3400 C CA . PHE A 1 439 ? -11.680 10.616 4.448 1.00 42.62 439 PHE A CA 1
ATOM 3401 C C . PHE A 1 439 ? -12.812 10.012 3.634 1.00 42.62 439 PHE A C 1
ATOM 3403 O O . PHE A 1 439 ? -13.982 10.211 4.033 1.00 42.62 439 PHE A O 1
#

Foldseek 3Di:
DCVCVVLCVLCVLQDDDDDDDDDDDDDDDDPPPPDPVPPDDPPSVPRRPCLLVVLLVLLVCLVVVVDFQFAEEEAAEPDDPVLRVLFLVQSVVLCSLQVHRAAYDPQPDPDDDCVVVDDDSRHHRYDDHDDCLQHVLAHYADDDDDPPADFPARPPPDPDDLLAEGEEHAEVHPCVLVCLQEDNSNQPPPVNSNHSYYYYYYSHRNVVSNCNYPNRHQAAAEDDDPDLPVLVVCCVVVHPSRYDYDNDLQQALPNCLVPPPDDPDPVSNVSNVVVLVVSLCVLLPDQADEEEPPDPSNVSSVVSVVDDPRYDYDYPCVVVVQVVVVVVVVVVVVVVVVVVVVVVVVVPDDPDDDDDDDDDDDDDDDDDDDDDDDDDDRDDDPPVCCVVVVVVVVVVVVVVVVVVVVVVCVCVVVSCVPDDGDPPDDDQLVNDPDVSRSD

Organism: NCBI:txid303371

InterPro domains:
  IPR018247 EF-Hand 1, calcium-binding site [PS00018] (420-432)

Radius of gyration: 34.52 Å; chains: 1; bounding box: 103×70×74 Å

Sequence (439 aa):
MFVLVFAAVLYASCSRLSYLYTSSAPPPVPDNTISLRSMDRPEAFRGCGHWQESYMDFHERTLAGALPPRYLVSVTVEAGLADRLIGTISQFYLALLSQRAFQITNAGQTLPPLEWAYDAPFINWTRADDPPILTDRLKFTYKGQRGFVGDRQYPANDDVDTSKYWGMYLVNSDDANSFYEVSDLKGIPEGHEDAEIVFITSNRGRVFRLFDNPHHKKVLWYVASDSALLRAHLLHEYGKDTVVTRLGGVVHTDCSHATPGAQCQEEDLATAVRSAAGTIWAMAMTDYQIVTVSSRFGRVAAWLTMGWHNLYEISSNARHIMVAIAVINVLVALAVFSCATAELCASVGGDSGCCGVNCTSFTAGLLGDLSLGSVCTCGLCEADYNAAMYEHLQNLKSMAEDAEEYAVKFLRANDFDAFDINMDGVLTPDDVPDPRFRF

pLDDT: mean 72.17, std 22.91, range [26.44, 98.44]